Protein AF-0000000076529548 (afdb_homodimer)

Radius of gyration: 22.95 Å; Cα contacts (8 Å, |Δi|>4): 1322; chains: 2; bounding box: 45×69×55 Å

Nearest PDB structures (foldseek):
  2i5b-assembly2_D  TM=9.564E-01  e=2.139E-30  Bacillus subtilis
  4c5n-assembly2_B  TM=9.537E-01  e=3.936E-29  Staphylococcus aureus
  4c5k-assembly2_A  TM=9.449E-01  e=2.470E-29  Staphylococcus aureus subsp. aureus Mu50
  4c5m-assembly2_A  TM=9.457E-01  e=1.503E-28  Staphylococcus aureus subsp. aureus Mu50
  4c5m-assembly1_B  TM=9.409E-01  e=3.397E-28  Staphylococcus aureus subsp. aureus Mu50

pLDDT: mean 94.64, std 8.33, range [45.97, 98.94]

Sequence (536 aa):
MTRIALAIAGSEASGGAGAQTDLKTFHQLGVFGCTALTCIVSMDPKDAWNHRFVPVDPDVIADQIETCATVHSRIDAVKIGMLGTAATIEVVEAALKEHDFPIVVLDPVLICKGQEFAGALEVDNALRSRILPRATMTTPNLFEAATLAGMEEITTVDQLKDAARRIHDQGVPNVLAKAGPSLGTGTALDVFYDGATLEVLEVPAVGDERVHGAGCTLAAAVTAELAKGATPLEAAVRAKEVVASSIEHGLRGNIPFPYVYQGGYQQSMTRIALAIAGSEASGGAGAQTDLKTFHQLGVFGCTALTCIVSMDPKDAWNHRFVPVDPDVIADQIETCATVHSRIDAVKIGMLGTAATIEVVEAALKEHDFPIVVLDPVLICKGQEFAGALEVDNALRSRILPRATMTTPNLFEAATLAGMEEITTVDQLKDAARRIHDQGVPNVLAKAGPSLGTGTALDVFYDGATLEVLEVPAVGDERVHGAGCTLAAAVTAELAKGATPLEAAVRAKEVVASSIEHGLRGNIPFPYVYQGGYQQS

InterPro domains:
  IPR004399 Hydroxymethylpyrimidine kinase/phosphomethylpyrimidine kinase domain [cd01169] (4-250)
  IPR013749 Pyridoxamine kinase/Phosphomethylpyrimidine kinase [PF08543] (13-252)
  IPR029056 Ribokinase-like [G3DSA:3.40.1190.20] (3-260)
  IPR029056 Ribokinase-like [SSF53613] (4-261)

Secondary structure (DSSP, 8-state):
---EEEEEEEEETTSSSHHHHHHHHHHHTT-EEEEEEEEEEEEETTTTTEEEEEEPPHHHHHHHHHHHHHHSS---EEEE----SHHHHHHHHHHHHHS--S-EEE------SSS--HHHHHHHHHIIIIIGGG-SEE--BHHHHHHHHT-S---SHHHHHHHHHHHHTTT-SEEEEEEETTTSSSEEEEEEE-SS-EEEEEEE---SS--BTHHHHHHHHHHHHHHTT--HHHHHHHHHHHHHHHHHT-B--SSSS-B--GGG----/---EEEEEEEEETTSSSHHHHHHHHHHHTT-EEEEEEEEEEEEETTTTTEEEEEEPPHHHHHHHHHHHHHHSS---EEEE----SHHHHHHHHHHHHHS--S-EEE------SSS--HHHHHHHHHIIIIIGGG-SEE--BHHHHHHHHT-S---SHHHHHHHHHHHHTTT-SEEEEEEETTTSSSEEEEEEESSS-EEEEEEE---SS--BTHHHHHHHHHHHHHHTT--HHHHHHHHHHHHHHHHHT-B--SSSS-B--GGG----

Solvent-accessible surface area (backbone atoms only — not comparable to full-atom values): 26491 Å² total; per-residue (Å²): 131,80,39,28,35,37,37,38,13,21,36,29,14,60,21,34,22,40,40,46,28,28,37,43,30,17,41,68,71,61,22,47,43,22,40,23,52,30,24,45,33,25,40,32,83,90,54,88,52,40,74,45,81,42,79,46,55,44,68,58,30,45,42,14,45,49,18,36,59,55,37,33,83,57,50,43,15,30,30,36,42,44,45,95,38,56,64,38,47,51,40,51,42,52,45,62,71,72,41,87,60,81,32,31,30,33,32,63,62,67,73,57,85,73,77,79,55,72,65,34,53,51,30,46,50,45,43,54,71,61,46,44,52,67,22,50,28,36,46,24,40,52,69,43,31,18,58,69,39,71,41,92,72,63,75,47,71,67,49,46,51,50,27,31,51,48,39,32,73,65,52,22,55,25,25,40,33,36,46,40,52,74,63,71,74,78,29,23,33,32,36,37,32,52,92,80,53,77,44,80,47,71,45,81,45,80,69,88,67,71,50,42,28,44,67,41,32,28,44,25,31,27,28,41,33,42,39,72,65,44,51,73,66,58,11,50,56,51,13,53,53,45,33,52,35,9,54,71,51,32,48,75,46,66,49,100,45,37,24,42,29,52,79,68,53,71,89,128,131,82,40,29,34,35,36,39,14,22,36,28,15,60,20,34,22,40,39,49,27,28,40,44,32,17,43,68,70,61,22,47,44,22,39,22,54,30,26,45,32,26,40,33,84,89,54,88,52,41,75,46,80,42,78,48,57,45,68,57,32,47,41,14,46,49,18,36,60,53,36,34,83,59,49,42,15,29,30,37,42,43,43,94,38,55,64,37,48,51,41,50,42,51,45,60,71,72,42,86,60,85,32,30,30,33,32,64,62,69,73,58,86,73,77,80,55,69,65,34,54,51,29,44,50,46,43,54,72,60,46,44,51,66,20,51,26,37,46,25,40,52,70,43,31,18,58,69,40,72,42,92,72,62,75,46,71,66,49,45,50,50,28,31,52,48,39,31,73,64,52,21,54,27,25,38,33,35,46,40,51,75,63,72,75,75,28,24,33,30,35,38,33,50,93,79,55,78,45,80,48,73,43,80,45,82,68,89,67,69,52,43,29,45,68,40,32,28,42,25,30,28,28,41,33,42,38,73,64,44,51,72,67,58,12,51,57,51,14,52,52,45,32,52,35,8,54,70,52,31,47,74,44,65,50,98,46,36,25,42,28,51,80,68,53,71,88,127

Foldseek 3Di:
DAAEEEEEWAAEPVLQAIPSLLCLLLVLLRHHYFYQHQWYWFFDPVPLRDIDIGGDDLVSSLVRLVCSQPVDPDHLEYEYEDNPFLSSLVSVLVSPVVGDHPAYEYALDQDCPDDDDPGRVSNSVSCLPRPLLSHLEYEYEQVRLCVLLVHPGDQDPVVLLSSQVSSVVSRHQKYWYWHQCPNVPQWGWIWIDRPPDIDIATDGHPDDDDARHLSVQLSSQLRSVVSVPDDSVRSNNVSVQQSRQQSNPWDDDDRPHTGGDSNRDDDD/DAAEEEEEWAAEPVLQAIPSLLCLLLVLLRHHYFYQHQWYWFFDPVPLRDIDIGGDDLVSSLVRLVCSQPVDPDHLEYEYEDNPFLSSLVSVLVSPVVGDHPAYEYALDQDCPDDDDPGRVSNSVSCLPRPLLSHLEYEYEQVRLCVLLVHPGDQAPVSLLSSQVSSVVSRHQKYWYWHQCPNVPQWGWIWIDRPPDIDIATDGHPDDDDARHLSVQLSSQLRSVVSVPDDSVRSNNVSVQQSRQQSNPWDDDDRPHTGGDSNRDDDD

Organism: NCBI:txid131109

Structure (mmCIF, N/CA/C/O backbone):
data_AF-0000000076529548-model_v1
#
loop_
_entity.id
_entity.type
_entity.pdbx_description
1 polymer 'pyridoxal kinase'
#
loop_
_atom_site.group_PDB
_atom_site.id
_atom_site.type_symbol
_atom_site.label_atom_id
_atom_site.label_alt_id
_atom_site.label_comp_id
_atom_site.label_asym_id
_atom_site.label_entity_id
_atom_site.label_seq_id
_atom_site.pdbx_PDB_ins_code
_atom_site.Cartn_x
_atom_site.Cartn_y
_atom_site.Cartn_z
_atom_site.occupancy
_atom_site.B_iso_or_equiv
_atom_site.auth_seq_id
_atom_site.auth_comp_id
_atom_site.auth_asym_id
_atom_site.auth_atom_id
_atom_site.pdbx_PDB_model_num
ATOM 1 N N . MET A 1 1 ? 17.172 -9.688 11.117 1 83.75 1 MET A N 1
ATOM 2 C CA . MET A 1 1 ? 17.031 -8.594 10.156 1 83.75 1 MET A CA 1
ATOM 3 C C . MET A 1 1 ? 15.688 -8.672 9.43 1 83.75 1 MET A C 1
ATOM 5 O O . MET A 1 1 ? 15.219 -9.766 9.109 1 83.75 1 MET A O 1
ATOM 9 N N . THR A 1 2 ? 14.969 -7.551 9.242 1 94.56 2 THR A N 1
ATOM 10 C CA . THR A 1 2 ? 13.672 -7.516 8.586 1 94.56 2 THR A CA 1
ATOM 11 C C . THR A 1 2 ? 13.805 -7.836 7.102 1 94.56 2 THR A C 1
ATOM 13 O O . THR A 1 2 ? 14.625 -7.234 6.406 1 94.56 2 THR A O 1
ATOM 16 N N . ARG A 1 3 ? 13.141 -8.93 6.648 1 98.25 3 ARG A N 1
ATOM 17 C CA . ARG A 1 3 ? 13.156 -9.305 5.238 1 98.25 3 ARG A CA 1
ATOM 18 C C . ARG A 1 3 ? 12.344 -8.312 4.41 1 98.25 3 ARG A C 1
ATOM 20 O O . ARG A 1 3 ? 11.461 -7.629 4.934 1 98.25 3 ARG A O 1
ATOM 27 N N . ILE A 1 4 ? 12.703 -8.211 3.127 1 98.62 4 ILE A N 1
ATOM 28 C CA . ILE A 1 4 ? 12.055 -7.246 2.242 1 98.62 4 ILE A CA 1
ATOM 29 C C . ILE A 1 4 ? 11.445 -7.977 1.046 1 98.62 4 ILE A C 1
ATOM 31 O O . ILE A 1 4 ? 12.117 -8.797 0.406 1 98.62 4 ILE A O 1
ATOM 35 N N . ALA A 1 5 ? 10.203 -7.711 0.755 1 98.88 5 ALA A N 1
ATOM 36 C CA . ALA A 1 5 ? 9.516 -8.281 -0.402 1 98.88 5 ALA A CA 1
ATOM 37 C C . ALA A 1 5 ? 9 -7.184 -1.329 1 98.88 5 ALA A C 1
ATOM 39 O O . ALA A 1 5 ? 8.531 -6.141 -0.866 1 98.88 5 ALA A O 1
ATOM 40 N N . LEU A 1 6 ? 9.055 -7.41 -2.635 1 98.94 6 LEU A N 1
ATOM 41 C CA . LEU A 1 6 ? 8.555 -6.52 -3.676 1 98.94 6 LEU A CA 1
ATOM 42 C C . LEU A 1 6 ? 7.281 -7.082 -4.305 1 98.94 6 LEU A C 1
ATOM 44 O O . LEU A 1 6 ? 7.254 -8.234 -4.746 1 98.94 6 LEU A O 1
ATOM 48 N N . ALA A 1 7 ? 6.262 -6.305 -4.285 1 98.94 7 ALA A N 1
ATOM 49 C CA . ALA A 1 7 ? 5.043 -6.641 -5.02 1 98.94 7 ALA A CA 1
ATOM 50 C C . ALA A 1 7 ? 4.988 -5.902 -6.355 1 98.94 7 ALA A C 1
ATOM 52 O O . ALA A 1 7 ? 4.91 -4.672 -6.391 1 98.94 7 ALA A O 1
ATOM 53 N N . ILE A 1 8 ? 5.07 -6.609 -7.414 1 98.88 8 ILE A N 1
ATOM 54 C CA . ILE A 1 8 ? 4.789 -6.094 -8.75 1 98.88 8 ILE A CA 1
ATOM 55 C C . ILE A 1 8 ? 3.348 -6.426 -9.141 1 98.88 8 ILE A C 1
ATOM 57 O O . ILE A 1 8 ? 3.049 -7.551 -9.539 1 98.88 8 ILE A O 1
ATOM 61 N N . ALA A 1 9 ? 2.443 -5.453 -8.984 1 98.5 9 ALA A N 1
ATOM 62 C CA . ALA A 1 9 ? 1.017 -5.742 -9.102 1 98.5 9 ALA A CA 1
ATOM 63 C C . ALA A 1 9 ? 0.215 -4.461 -9.312 1 98.5 9 ALA A C 1
ATOM 65 O O . ALA A 1 9 ? 0.765 -3.357 -9.242 1 98.5 9 ALA A O 1
ATOM 66 N N . GLY A 1 10 ? -1.035 -4.621 -9.648 1 98.12 10 GLY A N 1
ATOM 67 C CA . GLY A 1 10 ? -1.925 -3.477 -9.766 1 98.12 10 GLY A CA 1
ATOM 68 C C . GLY A 1 10 ? -2.355 -2.908 -8.43 1 98.12 10 GLY A C 1
ATOM 69 O O . GLY A 1 10 ? -2.439 -3.637 -7.438 1 98.12 10 GLY A O 1
ATOM 70 N N . SER A 1 11 ? -2.611 -1.607 -8.461 1 98.75 11 SER A N 1
ATOM 71 C CA . SER A 1 11 ? -3.262 -0.954 -7.328 1 98.75 11 SER A CA 1
ATOM 72 C C . SER A 1 11 ? -4.777 -1.092 -7.41 1 98.75 11 SER A C 1
ATOM 74 O O . SER A 1 11 ? -5.391 -0.708 -8.414 1 98.75 11 SER A O 1
ATOM 76 N N . GLU A 1 12 ? -5.348 -1.656 -6.461 1 98.19 12 GLU A N 1
ATOM 77 C CA . GLU A 1 12 ? -6.801 -1.751 -6.352 1 98.19 12 GLU A CA 1
ATOM 78 C C . GLU A 1 12 ? -7.336 -0.819 -5.266 1 98.19 12 GLU A C 1
ATOM 80 O O . GLU A 1 12 ? -7.086 -1.033 -4.078 1 98.19 12 GLU A O 1
ATOM 85 N N . ALA A 1 13 ? -8.102 0.152 -5.625 1 98.69 13 ALA A N 1
ATOM 86 C CA . ALA A 1 13 ? -8.383 1.359 -4.852 1 98.69 13 ALA A CA 1
ATOM 87 C C . ALA A 1 13 ? -9.078 1.019 -3.539 1 98.69 13 ALA A C 1
ATOM 89 O O . ALA A 1 13 ? -8.789 1.616 -2.5 1 98.69 13 ALA A O 1
ATOM 90 N N . SER A 1 14 ? -9.961 0.033 -3.477 1 98.31 14 SER A N 1
ATOM 91 C CA . SER A 1 14 ? -10.75 -0.255 -2.281 1 98.31 14 SER A CA 1
ATOM 92 C C . SER A 1 14 ? -9.875 -0.828 -1.169 1 98.31 14 SER A C 1
ATOM 94 O O . SER A 1 14 ? -10.289 -0.876 -0.01 1 98.31 14 SER A O 1
ATOM 96 N N . GLY A 1 15 ? -8.688 -1.292 -1.562 1 98.38 15 GLY A N 1
ATOM 97 C CA . GLY A 1 15 ? -7.801 -1.916 -0.591 1 98.38 15 GLY A CA 1
ATOM 98 C C . GLY A 1 15 ? -8.102 -3.385 -0.364 1 98.38 15 GLY A C 1
ATOM 99 O O . GLY A 1 15 ? -7.461 -4.039 0.459 1 98.38 15 GLY A O 1
ATOM 100 N N . GLY A 1 16 ? -9.008 -3.934 -1.114 1 97.81 16 GLY A N 1
ATOM 101 C CA . GLY A 1 16 ? -9.453 -5.301 -0.879 1 97.81 16 GLY A CA 1
ATOM 102 C C . GLY A 1 16 ? -8.688 -6.324 -1.693 1 97.81 16 GLY A C 1
ATOM 103 O O . GLY A 1 16 ? -8.867 -7.527 -1.514 1 97.81 16 GLY A O 1
ATOM 104 N N . ALA A 1 17 ? -7.879 -5.863 -2.625 1 97.69 17 ALA A N 1
ATOM 105 C CA . ALA A 1 17 ? -7.031 -6.715 -3.455 1 97.69 17 ALA A CA 1
ATOM 106 C C . ALA A 1 17 ? -5.801 -5.957 -3.939 1 97.69 17 ALA A C 1
ATOM 108 O O . ALA A 1 17 ? -5.461 -4.898 -3.4 1 97.69 17 ALA A O 1
ATOM 109 N N . GLY A 1 18 ? -5.047 -6.555 -4.762 1 98 18 GLY A N 1
ATOM 110 C CA . GLY A 1 18 ? -3.938 -5.883 -5.414 1 98 18 GLY A CA 1
ATOM 111 C C . GLY A 1 18 ? -2.766 -5.625 -4.484 1 98 18 GLY A C 1
ATOM 112 O O . GLY A 1 18 ? -2.574 -6.348 -3.502 1 98 18 GLY A O 1
ATOM 113 N N . ALA A 1 19 ? -2.01 -4.586 -4.855 1 98.81 19 ALA A N 1
ATOM 114 C CA . ALA A 1 19 ? -0.789 -4.238 -4.129 1 98.81 19 ALA A CA 1
ATOM 115 C C . ALA A 1 19 ? -1.1 -3.854 -2.686 1 98.81 19 ALA A C 1
ATOM 117 O O . ALA A 1 19 ? -0.296 -4.102 -1.784 1 98.81 19 ALA A O 1
ATOM 118 N N . GLN A 1 20 ? -2.307 -3.246 -2.469 1 98.81 20 GLN A N 1
ATOM 119 C CA . GLN A 1 20 ? -2.705 -2.871 -1.115 1 98.81 20 GLN A CA 1
ATOM 120 C C . GLN A 1 20 ? -2.801 -4.098 -0.212 1 98.81 20 GLN A C 1
ATOM 122 O O . GLN A 1 20 ? -2.301 -4.086 0.915 1 98.81 20 GLN A O 1
ATOM 127 N N . THR A 1 21 ? -3.385 -5.152 -0.744 1 98.75 21 THR A N 1
ATOM 128 C CA . THR A 1 21 ? -3.514 -6.398 0.002 1 98.75 21 THR A CA 1
ATOM 129 C C . THR A 1 21 ? -2.152 -7.066 0.182 1 98.75 21 THR A C 1
ATOM 131 O O . THR A 1 21 ? -1.87 -7.637 1.238 1 98.75 21 THR A O 1
ATOM 134 N N . ASP A 1 22 ? -1.323 -6.984 -0.854 1 98.88 22 ASP A N 1
ATOM 135 C CA . ASP A 1 22 ? 0.032 -7.516 -0.738 1 98.88 22 ASP A CA 1
ATOM 136 C C . ASP A 1 22 ? 0.777 -6.863 0.426 1 98.88 22 ASP A C 1
ATOM 138 O O . ASP A 1 22 ? 1.358 -7.559 1.263 1 98.88 22 ASP A O 1
ATOM 142 N N . LEU A 1 23 ? 0.694 -5.551 0.514 1 98.88 23 LEU A N 1
ATOM 143 C CA . LEU A 1 23 ? 1.402 -4.797 1.544 1 98.88 23 LEU A CA 1
ATOM 144 C C . LEU A 1 23 ? 0.884 -5.156 2.932 1 98.88 23 LEU A C 1
ATOM 146 O O . LEU A 1 23 ? 1.669 -5.336 3.865 1 98.88 23 LEU A O 1
ATOM 150 N N . LYS A 1 24 ? -0.418 -5.23 3.094 1 98.81 24 LYS A N 1
ATOM 151 C CA . LYS A 1 24 ? -0.997 -5.602 4.379 1 98.81 24 LYS A CA 1
ATOM 152 C C . LYS A 1 24 ? -0.553 -7 4.801 1 98.81 24 LYS A C 1
ATOM 154 O O . LYS A 1 24 ? -0.261 -7.238 5.973 1 98.81 24 LYS A O 1
ATOM 159 N N . THR A 1 25 ? -0.472 -7.914 3.818 1 98.88 25 THR A N 1
ATOM 160 C CA . THR A 1 25 ? -0.076 -9.289 4.105 1 98.88 25 THR A CA 1
ATOM 161 C C . THR A 1 25 ? 1.392 -9.352 4.523 1 98.88 25 THR A C 1
ATOM 163 O O . THR A 1 25 ? 1.729 -9.961 5.535 1 98.88 25 THR A O 1
ATOM 166 N N . PHE A 1 26 ? 2.268 -8.672 3.719 1 98.88 26 PHE A N 1
ATOM 167 C CA . PHE A 1 26 ? 3.68 -8.609 4.082 1 98.88 26 PHE A CA 1
ATOM 168 C C . PHE A 1 26 ? 3.85 -8.07 5.496 1 98.88 26 PHE A C 1
ATOM 170 O O . PHE A 1 26 ? 4.559 -8.664 6.312 1 98.88 26 PHE A O 1
ATOM 177 N N . HIS A 1 27 ? 3.123 -6.992 5.75 1 98.56 27 HIS A N 1
ATOM 178 C CA . HIS A 1 27 ? 3.246 -6.32 7.039 1 98.56 27 HIS A CA 1
ATOM 179 C C . HIS A 1 27 ? 2.783 -7.223 8.18 1 98.56 27 HIS A C 1
ATOM 181 O O . HIS A 1 27 ? 3.451 -7.316 9.211 1 98.56 27 HIS A O 1
ATOM 187 N N . GLN A 1 28 ? 1.689 -7.859 7.969 1 98.38 28 GLN A N 1
ATOM 188 C CA . GLN A 1 28 ? 1.138 -8.75 8.984 1 98.38 28 GLN A CA 1
ATOM 189 C C . GLN A 1 28 ? 2.111 -9.875 9.312 1 98.38 28 GLN A C 1
ATOM 191 O O . GLN A 1 28 ? 2.148 -10.359 10.453 1 98.38 28 GLN A O 1
ATOM 196 N N . LEU A 1 29 ? 2.895 -10.266 8.344 1 98.44 29 LEU A N 1
ATOM 197 C CA . LEU A 1 29 ? 3.791 -11.406 8.516 1 98.44 29 LEU A CA 1
ATOM 198 C C . LEU A 1 29 ? 5.207 -10.938 8.844 1 98.44 29 LEU A C 1
ATOM 200 O O . LEU A 1 29 ? 6.152 -11.727 8.781 1 98.44 29 LEU A O 1
ATOM 204 N N . GLY A 1 30 ? 5.379 -9.672 9.109 1 97.69 30 GLY A N 1
ATOM 205 C CA . GLY A 1 30 ? 6.648 -9.148 9.594 1 97.69 30 GLY A CA 1
ATOM 206 C C . GLY A 1 30 ? 7.66 -8.922 8.492 1 97.69 30 GLY A C 1
ATOM 207 O O . GLY A 1 30 ? 8.867 -8.953 8.734 1 97.69 30 GLY A O 1
ATOM 208 N N . VAL A 1 31 ? 7.27 -8.766 7.301 1 98.62 31 VAL A N 1
ATOM 209 C CA . VAL A 1 31 ? 8.117 -8.516 6.141 1 98.62 31 VAL A CA 1
ATOM 210 C C . VAL A 1 31 ? 7.898 -7.09 5.641 1 98.62 31 VAL A C 1
ATOM 212 O O . VAL A 1 31 ? 6.758 -6.621 5.566 1 98.62 31 VAL A O 1
ATOM 215 N N . PHE A 1 32 ? 8.938 -6.324 5.367 1 98.75 32 PHE A N 1
ATOM 216 C CA . PHE A 1 32 ? 8.828 -4.988 4.789 1 98.75 32 PHE A CA 1
ATOM 217 C C . PHE A 1 32 ? 8.453 -5.066 3.314 1 98.75 32 PHE A C 1
ATOM 219 O O . PHE A 1 32 ? 9.125 -5.734 2.527 1 98.75 32 PHE A O 1
ATOM 226 N N . GLY A 1 33 ? 7.406 -4.328 2.953 1 98.81 33 GLY A N 1
ATOM 227 C CA . GLY A 1 33 ? 6.93 -4.395 1.58 1 98.81 33 GLY A CA 1
ATOM 228 C C . GLY A 1 33 ? 7.238 -3.141 0.783 1 98.81 33 GLY A C 1
ATOM 229 O O . GLY A 1 33 ? 7.074 -2.025 1.281 1 98.81 33 GLY A O 1
ATOM 230 N N . CYS A 1 34 ? 7.688 -3.287 -0.447 1 98.81 34 CYS A N 1
ATOM 231 C CA . CYS A 1 34 ? 7.754 -2.242 -1.461 1 98.81 34 CYS A CA 1
ATOM 232 C C . CYS A 1 34 ? 6.969 -2.641 -2.707 1 98.81 34 CYS A C 1
ATOM 234 O O . CYS A 1 34 ? 6.504 -3.775 -2.814 1 98.81 34 CYS A O 1
ATOM 236 N N . THR A 1 35 ? 6.672 -1.637 -3.58 1 98.81 35 THR A N 1
ATOM 237 C CA . THR A 1 35 ? 5.746 -1.961 -4.66 1 98.81 35 THR A CA 1
ATOM 238 C C . THR A 1 35 ? 6.215 -1.347 -5.977 1 98.81 35 THR A C 1
ATOM 240 O O . THR A 1 35 ? 6.816 -0.27 -5.988 1 98.81 35 THR A O 1
ATOM 243 N N . ALA A 1 36 ? 6.012 -2.027 -7.031 1 98.88 36 ALA A N 1
ATOM 244 C CA . ALA A 1 36 ? 5.988 -1.521 -8.398 1 98.88 36 ALA A CA 1
ATOM 245 C C . ALA A 1 36 ? 4.621 -1.729 -9.039 1 98.88 36 ALA A C 1
ATOM 247 O O . ALA A 1 36 ? 4.258 -2.852 -9.398 1 98.88 36 ALA A O 1
ATOM 248 N N . LEU A 1 37 ? 3.908 -0.628 -9.195 1 98.94 37 LEU A N 1
ATOM 249 C CA . LEU A 1 37 ? 2.525 -0.699 -9.648 1 98.94 37 LEU A CA 1
ATOM 250 C C . LEU A 1 37 ? 2.459 -0.861 -11.164 1 98.94 37 LEU A C 1
ATOM 252 O O . LEU A 1 37 ? 3.119 -0.126 -11.898 1 98.94 37 LEU A O 1
ATOM 256 N N . THR A 1 38 ? 1.613 -1.764 -11.57 1 98.62 38 THR A N 1
ATOM 257 C CA . THR A 1 38 ? 1.508 -2.059 -13 1 98.62 38 THR A CA 1
ATOM 258 C C . THR A 1 38 ? 0.28 -1.382 -13.602 1 98.62 38 THR A C 1
ATOM 260 O O . THR A 1 38 ? 0.218 -1.16 -14.812 1 98.62 38 THR A O 1
ATOM 263 N N . CYS A 1 39 ? -0.686 -1.121 -12.797 1 98.06 39 CYS A N 1
ATOM 264 C CA . CYS A 1 39 ? -1.927 -0.465 -13.195 1 98.06 39 CYS A CA 1
ATOM 265 C C . CYS A 1 39 ? -2.67 0.075 -11.977 1 98.06 39 CYS A C 1
ATOM 267 O O . CYS A 1 39 ? -2.285 -0.199 -10.836 1 98.06 39 CYS A O 1
ATOM 269 N N . ILE A 1 40 ? -3.615 0.913 -12.234 1 98.62 40 ILE A N 1
ATOM 270 C CA . ILE A 1 40 ? -4.551 1.407 -11.227 1 98.62 40 ILE A CA 1
ATOM 271 C C . ILE A 1 40 ? -5.965 0.928 -11.555 1 98.62 40 ILE A C 1
ATOM 273 O O . ILE A 1 40 ? -6.469 1.175 -12.656 1 98.62 40 ILE A O 1
ATOM 277 N N . VAL A 1 41 ? -6.535 0.214 -10.602 1 97.81 41 VAL A N 1
ATOM 278 C CA . VAL A 1 41 ? -7.863 -0.352 -10.797 1 97.81 41 VAL A CA 1
ATOM 279 C C . VAL A 1 41 ? -8.836 0.246 -9.781 1 97.81 41 VAL A C 1
ATOM 281 O O . VAL A 1 41 ? -8.531 0.332 -8.594 1 97.81 41 VAL A O 1
ATOM 284 N N . SER A 1 42 ? -9.953 0.729 -10.234 1 98.06 42 SER A N 1
ATOM 285 C CA . SER A 1 42 ? -11.109 1.131 -9.445 1 98.06 42 SER A CA 1
ATOM 286 C C . SER A 1 42 ? -12.367 0.397 -9.898 1 98.06 42 SER A C 1
ATOM 288 O O . SER A 1 42 ? -12.328 -0.405 -10.828 1 98.06 42 SER A O 1
ATOM 290 N N . MET A 1 43 ? -13.414 0.556 -9.086 1 97.31 43 MET A N 1
ATOM 291 C CA . MET A 1 43 ? -14.688 -0.071 -9.422 1 97.31 43 MET A CA 1
ATOM 292 C C . MET A 1 43 ? -15.766 0.981 -9.672 1 97.31 43 MET A C 1
ATOM 294 O O . MET A 1 43 ? -15.75 2.051 -9.062 1 97.31 43 MET A O 1
ATOM 298 N N . ASP A 1 44 ? -16.688 0.665 -10.57 1 96.94 44 ASP A N 1
ATOM 299 C CA . ASP A 1 44 ? -17.75 1.599 -10.938 1 96.94 44 ASP A CA 1
ATOM 300 C C . ASP A 1 44 ? -19.078 1.204 -10.297 1 96.94 44 ASP A C 1
ATOM 302 O O . ASP A 1 44 ? -19.734 0.26 -10.742 1 96.94 44 ASP A O 1
ATOM 306 N N . PRO A 1 45 ? -19.484 1.94 -9.266 1 95.94 45 PRO A N 1
ATOM 307 C CA . PRO A 1 45 ? -20.766 1.601 -8.625 1 95.94 45 PRO A CA 1
ATOM 308 C C . PRO A 1 45 ? -21.953 1.748 -9.562 1 95.94 45 PRO A C 1
ATOM 310 O O . PRO A 1 45 ? -23.031 1.196 -9.297 1 95.94 45 PRO A O 1
ATOM 313 N N . LYS A 1 46 ? -21.844 2.469 -10.656 1 96.44 46 LYS A N 1
ATOM 314 C CA . LYS A 1 46 ? -22.922 2.703 -11.609 1 96.44 46 LYS A CA 1
ATOM 315 C C . LYS A 1 46 ? -22.922 1.65 -12.711 1 96.44 46 LYS A C 1
ATOM 317 O O . LYS A 1 46 ? -23.812 1.63 -13.562 1 96.44 46 LYS A O 1
ATOM 322 N N . ASP A 1 47 ? -21.953 0.735 -12.773 1 96.69 47 ASP A N 1
ATOM 323 C CA . ASP A 1 47 ? -21.797 -0.316 -13.773 1 96.69 47 ASP A CA 1
ATOM 324 C C . ASP A 1 47 ? -21.531 -1.668 -13.117 1 96.69 47 ASP A C 1
ATOM 326 O O . ASP A 1 47 ? -20.531 -2.32 -13.414 1 96.69 47 ASP A O 1
ATOM 330 N N . ALA A 1 48 ? -22.422 -2.072 -12.188 1 95.62 48 ALA A N 1
ATOM 331 C CA . ALA A 1 48 ? -22.422 -3.365 -11.508 1 95.62 48 ALA A CA 1
ATOM 332 C C . ALA A 1 48 ? -21.047 -3.65 -10.898 1 95.62 48 ALA A C 1
ATOM 334 O O . ALA A 1 48 ? -20.578 -4.789 -10.906 1 95.62 48 ALA A O 1
ATOM 335 N N . TRP A 1 49 ? -20.25 -2.582 -10.484 1 94.75 49 TRP A N 1
ATOM 336 C CA . TRP A 1 49 ? -18.953 -2.666 -9.82 1 94.75 49 TRP A CA 1
ATOM 337 C C . TRP A 1 49 ? -17.891 -3.221 -10.758 1 94.75 49 TRP A C 1
ATOM 339 O O . TRP A 1 49 ? -16.891 -3.771 -10.312 1 94.75 49 TRP A O 1
ATOM 349 N N . ASN A 1 50 ? -18.125 -3.08 -12.07 1 94.81 50 ASN A N 1
ATOM 350 C CA . ASN A 1 50 ? -17.094 -3.455 -13.023 1 94.81 50 ASN A CA 1
ATOM 351 C C . ASN A 1 50 ? -15.812 -2.639 -12.812 1 94.81 50 ASN A C 1
ATOM 353 O O . ASN A 1 50 ? -15.875 -1.49 -12.375 1 94.81 50 ASN A O 1
ATOM 357 N N . HIS A 1 51 ? -14.727 -3.209 -13.242 1 93.81 51 HIS A N 1
ATOM 358 C CA . HIS A 1 51 ? -13.43 -2.602 -12.984 1 93.81 51 HIS A CA 1
ATOM 359 C C . HIS A 1 51 ? -13.109 -1.524 -14.016 1 93.81 51 HIS A C 1
ATOM 361 O O . HIS A 1 51 ? -13.398 -1.691 -15.203 1 93.81 51 HIS A O 1
ATOM 367 N N . ARG A 1 52 ? -12.656 -0.38 -13.57 1 96.5 52 ARG A N 1
ATOM 368 C CA . ARG A 1 52 ? -11.961 0.601 -14.391 1 96.5 52 ARG A CA 1
ATOM 369 C C . ARG A 1 52 ? -10.453 0.368 -14.367 1 96.5 52 ARG A C 1
ATOM 371 O O . ARG A 1 52 ? -9.812 0.533 -13.328 1 96.5 52 ARG A O 1
ATOM 378 N N . PHE A 1 53 ? -9.914 0.011 -15.5 1 96.19 53 PHE A N 1
ATOM 379 C CA . PHE A 1 53 ? -8.516 -0.38 -15.617 1 96.19 53 PHE A CA 1
ATOM 380 C C . PHE A 1 53 ? -7.699 0.723 -16.281 1 96.19 53 PHE A C 1
ATOM 382 O O . PHE A 1 53 ? -8.047 1.186 -17.375 1 96.19 53 PHE A O 1
ATOM 389 N N . VAL A 1 54 ? -6.641 1.149 -15.625 1 98 54 VAL A N 1
ATOM 390 C CA . VAL A 1 54 ? -5.727 2.148 -16.172 1 98 54 VAL A CA 1
ATOM 391 C C . VAL A 1 54 ? -4.293 1.629 -16.094 1 98 54 VAL A C 1
ATOM 393 O O . VAL A 1 54 ? -3.709 1.552 -15.008 1 98 54 VAL A O 1
ATOM 396 N N . PRO A 1 55 ? -3.65 1.298 -17.234 1 97.44 55 PRO A N 1
ATOM 397 C CA . PRO A 1 55 ? -2.277 0.789 -17.219 1 97.44 55 PRO A CA 1
ATOM 398 C C . PRO A 1 55 ? -1.259 1.855 -16.812 1 97.44 55 PRO A C 1
ATOM 400 O O . PRO A 1 55 ? -1.457 3.039 -17.109 1 97.44 55 PRO A O 1
ATOM 403 N N . VAL A 1 56 ? -0.237 1.484 -16.125 1 98.56 56 VAL A N 1
ATOM 404 C CA . VAL A 1 56 ? 0.919 2.334 -15.867 1 98.56 56 VAL A CA 1
ATOM 405 C C . VAL A 1 56 ? 1.918 2.217 -17.016 1 98.56 56 VAL A C 1
ATOM 407 O O . VAL A 1 56 ? 2.123 1.129 -17.562 1 98.56 56 VAL A O 1
ATOM 410 N N . ASP A 1 57 ? 2.535 3.289 -17.375 1 98.5 57 ASP A N 1
ATOM 411 C CA . ASP A 1 57 ? 3.533 3.289 -18.438 1 98.5 57 ASP A CA 1
ATOM 412 C C . ASP A 1 57 ? 4.676 2.326 -18.125 1 98.5 57 ASP A C 1
ATOM 414 O O . ASP A 1 57 ? 5.207 2.328 -17 1 98.5 57 ASP A O 1
ATOM 418 N N . PRO A 1 58 ? 5.051 1.475 -19.125 1 98 58 PRO A N 1
ATOM 419 C CA . PRO A 1 58 ? 6.094 0.476 -18.891 1 98 58 PRO A CA 1
ATOM 420 C C . PRO A 1 58 ? 7.387 1.091 -18.359 1 98 58 PRO A C 1
ATOM 422 O O . PRO A 1 58 ? 8.047 0.496 -17.5 1 98 58 PRO A O 1
ATOM 425 N N . ASP A 1 59 ? 7.738 2.314 -18.812 1 98.38 59 ASP A N 1
ATOM 426 C CA . ASP A 1 59 ? 8.953 2.963 -18.328 1 98.38 59 ASP A CA 1
ATOM 427 C C . ASP A 1 59 ? 8.82 3.322 -16.844 1 98.38 59 ASP A C 1
ATOM 429 O O . ASP A 1 59 ? 9.805 3.279 -16.094 1 98.38 59 ASP A O 1
ATOM 433 N N . VAL A 1 60 ? 7.621 3.715 -16.469 1 98.75 60 VAL A N 1
ATOM 434 C CA . VAL A 1 60 ? 7.352 4.051 -15.086 1 98.75 60 VAL A CA 1
ATOM 435 C C . VAL A 1 60 ? 7.445 2.793 -14.219 1 98.75 60 VAL A C 1
ATOM 437 O O . VAL A 1 60 ? 7.953 2.838 -13.102 1 98.75 60 VAL A O 1
ATOM 440 N N . ILE A 1 61 ? 7 1.659 -14.734 1 98.81 61 ILE A N 1
ATOM 441 C CA . ILE A 1 61 ? 7.094 0.383 -14.031 1 98.81 61 ILE A CA 1
ATOM 442 C C . ILE A 1 61 ? 8.562 0.013 -13.828 1 98.81 61 ILE A C 1
ATOM 444 O O . ILE A 1 61 ? 8.961 -0.36 -12.727 1 98.81 61 ILE A O 1
ATOM 448 N N . ALA A 1 62 ? 9.359 0.17 -14.867 1 98.69 62 ALA A N 1
ATOM 449 C CA . ALA A 1 62 ? 10.789 -0.125 -14.781 1 98.69 62 ALA A CA 1
ATOM 450 C C . ALA A 1 62 ? 11.469 0.742 -13.727 1 98.69 62 ALA A C 1
ATOM 452 O O . ALA A 1 62 ? 12.297 0.255 -12.953 1 98.69 62 ALA A O 1
ATOM 453 N N . ASP A 1 63 ? 11.125 2.051 -13.727 1 98.75 63 ASP A N 1
ATOM 454 C CA . ASP A 1 63 ? 11.68 2.984 -12.75 1 98.75 63 ASP A CA 1
ATOM 455 C C . ASP A 1 63 ? 11.352 2.553 -11.32 1 98.75 63 ASP A C 1
ATOM 457 O O . ASP A 1 63 ? 12.195 2.654 -10.43 1 98.75 63 ASP A O 1
ATOM 461 N N . GLN A 1 64 ? 10.141 2.123 -11.117 1 98.88 64 GLN A N 1
ATOM 462 C CA . GLN A 1 64 ? 9.727 1.666 -9.789 1 98.88 64 GLN A CA 1
ATOM 463 C C . GLN A 1 64 ? 10.539 0.446 -9.359 1 98.88 64 GLN A C 1
ATOM 465 O O . GLN A 1 64 ? 11.031 0.391 -8.227 1 98.88 64 GLN A O 1
ATOM 470 N N . ILE A 1 65 ? 10.648 -0.562 -10.258 1 98.81 65 ILE A N 1
ATOM 471 C CA . ILE A 1 65 ? 11.375 -1.787 -9.938 1 98.81 65 ILE A CA 1
ATOM 472 C C . ILE A 1 65 ? 12.836 -1.46 -9.641 1 98.81 65 ILE A C 1
ATOM 474 O O . ILE A 1 65 ? 13.406 -1.972 -8.672 1 98.81 65 ILE A O 1
ATOM 478 N N . GLU A 1 66 ? 13.414 -0.585 -10.43 1 98.44 66 GLU A N 1
ATOM 479 C CA . GLU A 1 66 ? 14.789 -0.15 -10.188 1 98.44 66 GLU A CA 1
ATOM 480 C C . GLU A 1 66 ? 14.938 0.475 -8.805 1 98.44 66 GLU A C 1
ATOM 482 O O . GLU A 1 66 ? 15.891 0.174 -8.078 1 98.44 66 GLU A O 1
ATOM 487 N N . THR A 1 67 ? 14.016 1.321 -8.477 1 98.56 67 THR A N 1
ATOM 488 C CA . THR A 1 67 ? 14.047 1.961 -7.164 1 98.56 67 THR A CA 1
ATOM 489 C C . THR A 1 67 ? 14.031 0.917 -6.051 1 98.56 67 THR A C 1
ATOM 491 O O . THR A 1 67 ? 14.859 0.965 -5.137 1 98.56 67 THR A O 1
ATOM 494 N N . CYS A 1 68 ? 13.133 -0.043 -6.113 1 98.56 68 CYS A N 1
ATOM 495 C CA . CYS A 1 68 ? 13.047 -1.081 -5.09 1 98.56 68 CYS A CA 1
ATOM 496 C C . CYS A 1 68 ? 14.344 -1.88 -5.02 1 98.56 68 CYS A C 1
ATOM 498 O O . CYS A 1 68 ? 14.867 -2.117 -3.93 1 98.56 68 CYS A O 1
ATOM 500 N N . ALA A 1 69 ? 14.883 -2.215 -6.164 1 98.06 69 ALA A N 1
ATOM 501 C CA . ALA A 1 69 ? 16.062 -3.074 -6.246 1 98.06 69 ALA A CA 1
ATOM 502 C C . ALA A 1 69 ? 17.312 -2.344 -5.762 1 98.06 69 ALA A C 1
ATOM 504 O O . ALA A 1 69 ? 18.281 -2.973 -5.332 1 98.06 69 ALA A O 1
ATOM 505 N N . THR A 1 70 ? 17.281 -1.021 -5.836 1 97.69 70 THR A N 1
ATOM 506 C CA . THR A 1 70 ? 18.531 -0.305 -5.586 1 97.69 70 THR A CA 1
ATOM 507 C C . THR A 1 70 ? 18.484 0.401 -4.234 1 97.69 70 THR A C 1
ATOM 509 O O . THR A 1 70 ? 19.531 0.609 -3.604 1 97.69 70 THR A O 1
ATOM 512 N N . VAL A 1 71 ? 17.328 0.808 -3.77 1 97.38 71 VAL A N 1
ATOM 513 C CA . VAL A 1 71 ? 17.219 1.428 -2.453 1 97.38 71 VAL A CA 1
ATOM 514 C C . VAL A 1 71 ? 17.531 0.403 -1.368 1 97.38 71 VAL A C 1
ATOM 516 O O . VAL A 1 71 ? 18.312 0.684 -0.448 1 97.38 71 VAL A O 1
ATOM 519 N N . HIS A 1 72 ? 16.906 -0.735 -1.49 1 96.62 72 HIS A N 1
ATOM 520 C CA . HIS A 1 72 ? 17.125 -1.803 -0.52 1 96.62 72 HIS A CA 1
ATOM 521 C C . HIS A 1 72 ? 18.391 -2.576 -0.823 1 96.62 72 HIS A C 1
ATOM 523 O O . HIS A 1 72 ? 18.734 -2.789 -1.989 1 96.62 72 HIS A O 1
ATOM 529 N N . SER A 1 73 ? 19.109 -2.973 0.218 1 92.12 73 SER A N 1
ATOM 530 C CA . SER A 1 73 ? 20.344 -3.738 0.017 1 92.12 73 SER A CA 1
ATOM 531 C C . SER A 1 73 ? 20.047 -5.078 -0.649 1 92.12 73 SER A C 1
ATOM 533 O O . SER A 1 73 ? 20.906 -5.633 -1.343 1 92.12 73 SER A O 1
ATOM 535 N N . ARG A 1 74 ? 18.828 -5.531 -0.387 1 93.94 74 ARG A N 1
ATOM 536 C CA . ARG A 1 74 ? 18.406 -6.793 -0.982 1 93.94 74 ARG A CA 1
ATOM 537 C C . ARG A 1 74 ? 16.891 -6.902 -1.014 1 93.94 74 ARG A C 1
ATOM 539 O O . ARG A 1 74 ? 16.219 -6.469 -0.08 1 93.94 74 ARG A O 1
ATOM 546 N N . ILE A 1 75 ? 16.406 -7.418 -2.105 1 98.19 75 ILE A N 1
ATOM 547 C CA . ILE A 1 75 ? 15.031 -7.906 -2.158 1 98.19 75 ILE A CA 1
ATOM 548 C C . ILE A 1 75 ? 15.016 -9.422 -1.947 1 98.19 75 ILE A C 1
ATOM 550 O O . ILE A 1 75 ? 15.57 -10.172 -2.75 1 98.19 75 ILE A O 1
ATOM 554 N N . ASP A 1 76 ? 14.359 -9.828 -0.875 1 98.69 76 ASP A N 1
ATOM 555 C CA . ASP A 1 76 ? 14.414 -11.242 -0.507 1 98.69 76 ASP A CA 1
ATOM 556 C C . ASP A 1 76 ? 13.461 -12.078 -1.359 1 98.69 76 ASP A C 1
ATOM 558 O O . ASP A 1 76 ? 13.703 -13.258 -1.599 1 98.69 76 ASP A O 1
ATOM 562 N N . ALA A 1 77 ? 12.375 -11.484 -1.788 1 98.88 77 ALA A N 1
ATOM 563 C CA . ALA A 1 77 ? 11.398 -12.18 -2.619 1 98.88 77 ALA A CA 1
ATOM 564 C C . ALA A 1 77 ? 10.531 -11.188 -3.389 1 98.88 77 ALA A C 1
ATOM 566 O O . ALA A 1 77 ? 10.336 -10.055 -2.949 1 98.88 77 ALA A O 1
ATOM 567 N N . VAL A 1 78 ? 9.992 -11.609 -4.535 1 98.94 78 VAL A N 1
ATOM 568 C CA . VAL A 1 78 ? 9.117 -10.82 -5.395 1 98.94 78 VAL A CA 1
ATOM 569 C C . VAL A 1 78 ? 7.793 -11.555 -5.598 1 98.94 78 VAL A C 1
ATOM 571 O O . VAL A 1 78 ? 7.777 -12.758 -5.859 1 98.94 78 VAL A O 1
ATOM 574 N N . LYS A 1 79 ? 6.738 -10.844 -5.406 1 98.88 79 LYS A N 1
ATOM 575 C CA . LYS A 1 79 ? 5.418 -11.32 -5.812 1 98.88 79 LYS A CA 1
ATOM 576 C C . LYS A 1 79 ? 4.945 -10.609 -7.078 1 98.88 79 LYS A C 1
ATOM 578 O O . LYS A 1 79 ? 4.93 -9.375 -7.141 1 98.88 79 LYS A O 1
ATOM 583 N N . ILE A 1 80 ? 4.594 -11.352 -8.055 1 98.81 80 ILE A N 1
ATOM 584 C CA . ILE A 1 80 ? 4.035 -10.805 -9.289 1 98.81 80 ILE A CA 1
ATOM 585 C C . ILE A 1 80 ? 2.541 -11.109 -9.352 1 98.81 80 ILE A C 1
ATOM 587 O O . ILE A 1 80 ? 2.131 -12.266 -9.258 1 98.81 80 ILE A O 1
ATOM 591 N N . GLY A 1 81 ? 1.759 -10.039 -9.438 1 97.88 81 GLY A N 1
ATOM 592 C CA . GLY A 1 81 ? 0.323 -10.148 -9.641 1 97.88 81 GLY A CA 1
ATOM 593 C C . GLY A 1 81 ? -0.116 -9.727 -11.031 1 97.88 81 GLY A C 1
ATOM 594 O O . GLY A 1 81 ? 0.504 -10.109 -12.031 1 97.88 81 GLY A O 1
ATOM 595 N N . MET A 1 82 ? -1.163 -8.945 -11.141 1 94.75 82 MET A N 1
ATOM 596 C CA . MET A 1 82 ? -1.735 -8.531 -12.422 1 94.75 82 MET A CA 1
ATOM 597 C C . MET A 1 82 ? -0.752 -7.664 -13.203 1 94.75 82 MET A C 1
ATOM 599 O O . MET A 1 82 ? -0.271 -6.648 -12.695 1 94.75 82 MET A O 1
ATOM 603 N N . LEU A 1 83 ? -0.487 -8.062 -14.359 1 95.31 83 LEU A N 1
ATOM 604 C CA . LEU A 1 83 ? 0.409 -7.297 -15.211 1 95.31 83 LEU A CA 1
ATOM 605 C C . LEU A 1 83 ? -0.376 -6.523 -16.266 1 95.31 83 LEU A C 1
ATOM 607 O O . LEU A 1 83 ? -0.015 -5.398 -16.609 1 95.31 83 LEU A O 1
ATOM 611 N N . GLY A 1 84 ? -1.432 -7.074 -16.828 1 89.31 84 GLY A N 1
ATOM 612 C CA . GLY A 1 84 ? -2.508 -6.379 -17.516 1 89.31 84 GLY A CA 1
ATOM 613 C C . GLY A 1 84 ? -2.227 -6.148 -18.984 1 89.31 84 GLY A C 1
ATOM 614 O O . GLY A 1 84 ? -3.154 -6.031 -19.781 1 89.31 84 GLY A O 1
ATOM 615 N N . THR A 1 85 ? -0.872 -5.996 -19.406 1 92.69 85 THR A N 1
ATOM 616 C CA . THR A 1 85 ? -0.566 -5.754 -20.812 1 92.69 85 THR A CA 1
ATOM 617 C C . THR A 1 85 ? 0.702 -6.496 -21.219 1 92.69 85 THR A C 1
ATOM 619 O O . THR A 1 85 ? 1.542 -6.816 -20.375 1 92.69 85 THR A O 1
ATOM 622 N N . ALA A 1 86 ? 0.802 -6.688 -22.516 1 93.44 86 ALA A N 1
ATOM 623 C CA . ALA A 1 86 ? 2.006 -7.32 -23.047 1 93.44 86 ALA A CA 1
ATOM 624 C C . ALA A 1 86 ? 3.238 -6.457 -22.797 1 93.44 86 ALA A C 1
ATOM 626 O O . ALA A 1 86 ? 4.316 -6.973 -22.5 1 93.44 86 ALA A O 1
ATOM 627 N N . ALA A 1 87 ? 3.07 -5.16 -22.953 1 95.81 87 ALA A N 1
ATOM 628 C CA . ALA A 1 87 ? 4.168 -4.227 -22.719 1 95.81 87 ALA A CA 1
ATOM 629 C C . ALA A 1 87 ? 4.648 -4.305 -21.266 1 95.81 87 ALA A C 1
ATOM 631 O O . ALA A 1 87 ? 5.852 -4.23 -21 1 95.81 87 ALA A O 1
ATOM 632 N N . THR A 1 88 ? 3.736 -4.441 -20.328 1 97.19 88 THR A N 1
ATOM 633 C CA . THR A 1 88 ? 4.082 -4.598 -18.922 1 97.19 88 THR A CA 1
ATOM 634 C C . THR A 1 88 ? 4.867 -5.887 -18.703 1 97.19 88 THR A C 1
ATOM 636 O O . THR A 1 88 ? 5.859 -5.895 -17.969 1 97.19 88 THR A O 1
ATOM 639 N N . ILE A 1 89 ? 4.418 -6.945 -19.312 1 97.19 89 ILE A N 1
ATOM 640 C CA . ILE A 1 89 ? 5.082 -8.234 -19.188 1 97.19 89 ILE A CA 1
ATOM 641 C C . ILE A 1 89 ? 6.523 -8.133 -19.672 1 97.19 89 ILE A C 1
ATOM 643 O O . ILE A 1 89 ? 7.445 -8.633 -19.031 1 97.19 89 ILE A O 1
ATOM 647 N N . GLU A 1 90 ? 6.707 -7.438 -20.734 1 97.31 90 GLU A N 1
ATOM 648 C CA . GLU A 1 90 ? 8.039 -7.266 -21.297 1 97.31 90 GLU A CA 1
ATOM 649 C C . GLU A 1 90 ? 8.961 -6.535 -20.328 1 97.31 90 GLU A C 1
ATOM 651 O O . GLU A 1 90 ? 10.109 -6.945 -20.125 1 97.31 90 GLU A O 1
ATOM 656 N N . VAL A 1 91 ? 8.5 -5.516 -19.75 1 97.94 91 VAL A N 1
ATOM 657 C CA . VAL A 1 91 ? 9.336 -4.711 -18.859 1 97.94 91 VAL A CA 1
ATOM 658 C C . VAL A 1 91 ? 9.617 -5.484 -17.578 1 97.94 91 VAL A C 1
ATOM 660 O O . VAL A 1 91 ? 10.719 -5.402 -17.016 1 97.94 91 VAL A O 1
ATOM 663 N N . VAL A 1 92 ? 8.664 -6.227 -17.094 1 98.25 92 VAL A N 1
ATOM 664 C CA . VAL A 1 92 ? 8.859 -7.023 -15.891 1 98.25 92 VAL A CA 1
ATOM 665 C C . VAL A 1 92 ? 9.859 -8.141 -16.172 1 98.25 92 VAL A C 1
ATOM 667 O O . VAL A 1 92 ? 10.75 -8.406 -15.344 1 98.25 92 VAL A O 1
ATOM 670 N N . GLU A 1 93 ? 9.711 -8.75 -17.328 1 97.75 93 GLU A N 1
ATOM 671 C CA . GLU A 1 93 ? 10.68 -9.781 -17.703 1 97.75 93 GLU A CA 1
ATOM 672 C C . GLU A 1 93 ? 12.102 -9.219 -17.719 1 97.75 93 GLU A C 1
ATOM 674 O O . GLU A 1 93 ? 13.023 -9.836 -17.188 1 97.75 93 GLU A O 1
ATOM 679 N N . ALA A 1 94 ? 12.234 -8.117 -18.344 1 98.06 94 ALA A N 1
ATOM 680 C CA . ALA A 1 94 ? 13.547 -7.477 -18.422 1 98.06 94 ALA A CA 1
ATOM 681 C C . ALA A 1 94 ? 14.102 -7.184 -17.031 1 98.06 94 ALA A C 1
ATOM 683 O O . ALA A 1 94 ? 15.297 -7.375 -16.781 1 98.06 94 ALA A O 1
ATOM 684 N N . ALA A 1 95 ? 13.266 -6.723 -16.156 1 97.5 95 ALA A N 1
ATOM 685 C CA . ALA A 1 95 ? 13.68 -6.402 -14.797 1 97.5 95 ALA A CA 1
ATOM 686 C C . ALA A 1 95 ? 14.125 -7.656 -14.055 1 97.5 95 ALA A C 1
ATOM 688 O O . ALA A 1 95 ? 15.086 -7.621 -13.289 1 97.5 95 ALA A O 1
ATOM 689 N N . LEU A 1 96 ? 13.414 -8.766 -14.234 1 96.88 96 LEU A N 1
ATOM 690 C CA . LEU A 1 96 ? 13.742 -10.023 -13.57 1 96.88 96 LEU A CA 1
ATOM 691 C C . LEU A 1 96 ? 15.102 -10.531 -14.023 1 96.88 96 LEU A C 1
ATOM 693 O O . LEU A 1 96 ? 15.797 -11.219 -13.258 1 96.88 96 LEU A O 1
ATOM 697 N N . LYS A 1 97 ? 15.5 -10.203 -15.234 1 95.56 97 LYS A N 1
ATOM 698 C CA . LYS A 1 97 ? 16.812 -10.586 -15.758 1 95.56 97 LYS A CA 1
ATOM 699 C C . LYS A 1 97 ? 17.906 -9.664 -15.234 1 95.56 97 LYS A C 1
ATOM 701 O O . LYS A 1 97 ? 19.016 -10.109 -14.961 1 95.56 97 LYS A O 1
ATOM 706 N N . GLU A 1 98 ? 17.531 -8.477 -15.086 1 95.69 98 GLU A N 1
ATOM 707 C CA . GLU A 1 98 ? 18.5 -7.445 -14.727 1 95.69 98 GLU A CA 1
ATOM 708 C C . GLU A 1 98 ? 18.844 -7.492 -13.242 1 95.69 98 GLU A C 1
ATOM 710 O O . GLU A 1 98 ? 20 -7.289 -12.859 1 95.69 98 GLU A O 1
ATOM 715 N N . HIS A 1 99 ? 17.766 -7.73 -12.492 1 93.56 99 HIS A N 1
ATOM 716 C CA . HIS A 1 99 ? 17.953 -7.68 -11.047 1 93.56 99 HIS A CA 1
ATOM 717 C C . HIS A 1 99 ? 17.969 -9.078 -10.445 1 93.56 99 HIS A C 1
ATOM 719 O O . HIS A 1 99 ? 17.344 -9.992 -10.977 1 93.56 99 HIS A O 1
ATOM 725 N N . ASP A 1 100 ? 18.812 -9.375 -9.625 1 86.56 100 ASP A N 1
ATOM 726 C CA . ASP A 1 100 ? 18.984 -10.672 -8.977 1 86.56 100 ASP A CA 1
ATOM 727 C C . ASP A 1 100 ? 17.938 -10.883 -7.887 1 86.56 100 ASP A C 1
ATOM 729 O O . ASP A 1 100 ? 18.203 -10.656 -6.703 1 86.56 100 ASP A O 1
ATOM 733 N N . PHE A 1 101 ? 16.75 -11.312 -8.25 1 96.81 101 PHE A N 1
ATOM 734 C CA . PHE A 1 101 ? 15.742 -11.664 -7.266 1 96.81 101 PHE A CA 1
ATOM 735 C C . PHE A 1 101 ? 15.781 -13.164 -6.965 1 96.81 101 PHE A C 1
ATOM 737 O O . PHE A 1 101 ? 15.492 -13.984 -7.84 1 96.81 101 PHE A O 1
ATOM 744 N N . PRO A 1 102 ? 16.141 -13.531 -5.781 1 97.56 102 PRO A N 1
ATOM 745 C CA . PRO A 1 102 ? 16.359 -14.945 -5.477 1 97.56 102 PRO A CA 1
ATOM 746 C C . PRO A 1 102 ? 15.07 -15.766 -5.516 1 97.56 102 PRO A C 1
ATOM 748 O O . PRO A 1 102 ? 15.109 -16.969 -5.781 1 97.56 102 PRO A O 1
ATOM 751 N N . ILE A 1 103 ? 13.945 -15.18 -5.156 1 98.69 103 ILE A N 1
ATOM 752 C CA . ILE A 1 103 ? 12.656 -15.859 -5.098 1 98.69 103 ILE A CA 1
ATOM 753 C C . ILE A 1 103 ? 11.609 -15.055 -5.859 1 98.69 103 ILE A C 1
ATOM 755 O O . ILE A 1 103 ? 11.438 -13.859 -5.613 1 98.69 103 ILE A O 1
ATOM 759 N N . VAL A 1 104 ? 10.93 -15.664 -6.805 1 98.75 104 VAL A N 1
ATOM 760 C CA . VAL A 1 104 ? 9.844 -15.055 -7.559 1 98.75 104 VAL A CA 1
ATOM 761 C C . VAL A 1 104 ? 8.578 -15.906 -7.418 1 98.75 104 VAL A C 1
ATOM 763 O O . VAL A 1 104 ? 8.57 -17.078 -7.793 1 98.75 104 VAL A O 1
ATOM 766 N N . VAL A 1 105 ? 7.559 -15.344 -6.812 1 98.94 105 VAL A N 1
ATOM 767 C CA . VAL A 1 105 ? 6.254 -15.984 -6.711 1 98.94 105 VAL A CA 1
ATOM 768 C C . VAL A 1 105 ? 5.289 -15.359 -7.719 1 98.94 105 VAL A C 1
ATOM 770 O O . VAL A 1 105 ? 5.074 -14.148 -7.707 1 98.94 105 VAL A O 1
ATOM 773 N N . LEU A 1 106 ? 4.707 -16.141 -8.562 1 98.75 106 LEU A N 1
ATOM 774 C CA . LEU A 1 106 ? 3.801 -15.656 -9.602 1 98.75 106 LEU A CA 1
ATOM 775 C C . LEU A 1 106 ? 2.359 -16.047 -9.281 1 98.75 106 LEU A C 1
ATOM 777 O O . LEU A 1 106 ? 2.021 -17.219 -9.242 1 98.75 106 LEU A O 1
ATOM 781 N N . ASP A 1 107 ? 1.525 -15.102 -8.969 1 98.38 107 ASP A N 1
ATOM 782 C CA . ASP A 1 107 ? 0.075 -15.234 -9.07 1 98.38 107 ASP A CA 1
ATOM 783 C C . ASP A 1 107 ? -0.402 -14.977 -10.5 1 98.38 107 ASP A C 1
ATOM 785 O O . ASP A 1 107 ? -0.554 -13.828 -10.914 1 98.38 107 ASP A O 1
ATOM 789 N N . PRO A 1 108 ? -0.62 -16.016 -11.219 1 96.5 108 PRO A N 1
ATOM 790 C CA . PRO A 1 108 ? -0.827 -15.883 -12.664 1 96.5 108 PRO A CA 1
ATOM 791 C C . PRO A 1 108 ? -2.213 -15.344 -13.016 1 96.5 108 PRO A C 1
ATOM 793 O O . PRO A 1 108 ? -3.031 -16.062 -13.594 1 96.5 108 PRO A O 1
ATOM 796 N N . VAL A 1 109 ? -2.455 -14.086 -12.781 1 90.62 109 VAL A N 1
ATOM 797 C CA . VAL A 1 109 ? -3.727 -13.43 -13.055 1 90.62 109 VAL A CA 1
ATOM 798 C C . VAL A 1 109 ? -3.947 -13.336 -14.562 1 90.62 109 VAL A C 1
ATOM 800 O O . VAL A 1 109 ? -3.338 -12.5 -15.234 1 90.62 109 VAL A O 1
ATOM 803 N N . LEU A 1 110 ? -4.859 -14.156 -15.031 1 84.81 110 LEU A N 1
ATOM 804 C CA . LEU A 1 110 ? -5.184 -14.18 -16.453 1 84.81 110 LEU A CA 1
ATOM 805 C C . LEU A 1 110 ? -6.32 -13.219 -16.766 1 84.81 110 LEU A C 1
ATOM 807 O O . LEU A 1 110 ? -7.207 -13 -15.938 1 84.81 110 LEU A O 1
ATOM 811 N N . ILE A 1 111 ? -6.273 -12.656 -17.844 1 76.81 111 ILE A N 1
ATOM 812 C CA . ILE A 1 111 ? -7.262 -11.648 -18.203 1 76.81 111 ILE A CA 1
ATOM 813 C C . ILE A 1 111 ? -8.281 -12.25 -19.172 1 76.81 111 ILE A C 1
ATOM 815 O O . ILE A 1 111 ? -9.43 -11.805 -19.219 1 76.81 111 ILE A O 1
ATOM 819 N N . CYS A 1 112 ? -7.867 -13.25 -19.875 1 61.44 112 CYS A N 1
ATOM 820 C CA . CYS A 1 112 ? -8.758 -13.883 -20.844 1 61.44 112 CYS A CA 1
ATOM 821 C C . CYS A 1 112 ? -9.75 -14.812 -20.141 1 61.44 112 CYS A C 1
ATOM 823 O O . CYS A 1 112 ? -9.359 -15.852 -19.609 1 61.44 112 CYS A O 1
ATOM 825 N N . LYS A 1 113 ? -11.023 -14.453 -19.734 1 57.06 113 LYS A N 1
ATOM 826 C CA . LYS A 1 113 ? -12.016 -15.305 -19.078 1 57.06 113 LYS A CA 1
ATOM 827 C C . LYS A 1 113 ? -13.117 -15.719 -20.047 1 57.06 113 LYS A C 1
ATOM 829 O O . LYS A 1 113 ? -14.25 -15.969 -19.641 1 57.06 113 LYS A O 1
ATOM 834 N N . GLY A 1 114 ? -12.859 -15.898 -21.266 1 48.44 114 GLY A N 1
ATOM 835 C CA . GLY A 1 114 ? -13.773 -16.344 -22.297 1 48.44 114 GLY A CA 1
ATOM 836 C C . GLY A 1 114 ? -13.641 -15.562 -23.594 1 48.44 114 GLY A C 1
ATOM 837 O O . GLY A 1 114 ? -13.547 -16.156 -24.672 1 48.44 114 GLY A O 1
ATOM 838 N N . GLN A 1 115 ? -14.359 -14.367 -23.516 1 45.97 115 GLN A N 1
ATOM 839 C CA . GLN A 1 115 ? -14.594 -13.734 -24.812 1 45.97 115 GLN A CA 1
ATOM 840 C C . GLN A 1 115 ? -13.273 -13.367 -25.484 1 45.97 115 GLN A C 1
ATOM 842 O O . GLN A 1 115 ? -12.242 -13.242 -24.812 1 45.97 115 GLN A O 1
ATOM 847 N N . GLU A 1 116 ? -13.211 -12.953 -26.922 1 51.16 116 GLU A N 1
ATOM 848 C CA . GLU A 1 116 ? -12.438 -12.82 -28.156 1 51.16 116 GLU A CA 1
ATOM 849 C C . GLU A 1 116 ? -11.289 -11.836 -27.984 1 51.16 116 GLU A C 1
ATOM 851 O O . GLU A 1 116 ? -10.648 -11.445 -28.969 1 51.16 116 GLU A O 1
ATOM 856 N N . PHE A 1 117 ? -11.062 -11.117 -27.016 1 56.75 117 PHE A N 1
ATOM 857 C CA . PHE A 1 117 ? -10.273 -9.984 -27.469 1 56.75 117 PHE A CA 1
ATOM 858 C C . PHE A 1 117 ? -8.812 -10.375 -27.656 1 56.75 117 PHE A C 1
ATOM 860 O O . PHE A 1 117 ? -8.195 -10.945 -26.75 1 56.75 117 PHE A O 1
ATOM 867 N N . ALA A 1 118 ? -8.414 -10.633 -28.922 1 57.09 118 ALA A N 1
ATOM 868 C CA . ALA A 1 118 ? -7.07 -10.883 -29.438 1 57.09 118 ALA A CA 1
ATOM 869 C C . ALA A 1 118 ? -6.012 -10.344 -28.469 1 57.09 118 ALA A C 1
ATOM 871 O O . ALA A 1 118 ? -5.004 -11.008 -28.219 1 57.09 118 ALA A O 1
ATOM 872 N N . GLY A 1 119 ? -6.227 -9.414 -27.766 1 74.88 119 GLY A N 1
ATOM 873 C CA . GLY A 1 119 ? -5.285 -8.758 -26.875 1 74.88 119 GLY A CA 1
ATOM 874 C C . GLY A 1 119 ? -5.121 -9.461 -25.547 1 74.88 119 GLY A C 1
ATOM 875 O O . GLY A 1 119 ? -4.008 -9.586 -25.047 1 74.88 119 GLY A O 1
ATOM 876 N N . ALA A 1 120 ? -6.141 -10.094 -25.109 1 78.38 120 ALA A N 1
ATOM 877 C CA . ALA A 1 120 ? -6.102 -10.828 -23.844 1 78.38 120 ALA A CA 1
ATOM 878 C C . ALA A 1 120 ? -5.316 -12.125 -23.984 1 78.38 120 ALA A C 1
ATOM 880 O O . ALA A 1 120 ? -4.555 -12.5 -23.094 1 78.38 120 ALA A O 1
ATOM 881 N N . LEU A 1 121 ? -5.504 -12.766 -25.094 1 83.06 121 LEU A N 1
ATOM 882 C CA . LEU A 1 121 ? -4.773 -14 -25.359 1 83.06 121 LEU A CA 1
ATOM 883 C C . LEU A 1 121 ? -3.279 -13.734 -25.484 1 83.06 121 LEU A C 1
ATOM 885 O O . LEU A 1 121 ? -2.463 -14.531 -25.016 1 83.06 121 LEU A O 1
ATOM 889 N N . GLU A 1 122 ? -2.975 -12.672 -26.094 1 86.94 122 GLU A N 1
ATOM 890 C CA . GLU A 1 122 ? -1.571 -12.289 -26.219 1 86.94 122 GLU A CA 1
ATOM 891 C C . GLU A 1 122 ? -0.932 -12.078 -24.844 1 86.94 122 GLU A C 1
ATOM 893 O O . GLU A 1 122 ? 0.21 -12.484 -24.625 1 86.94 122 GLU A O 1
ATOM 898 N N . VAL A 1 123 ? -1.638 -11.477 -23.969 1 87.88 123 VAL A N 1
ATOM 899 C CA . VAL A 1 123 ? -1.148 -11.203 -22.625 1 87.88 123 VAL A CA 1
ATOM 900 C C . VAL A 1 123 ? -0.938 -12.516 -21.875 1 87.88 123 VAL A C 1
ATOM 902 O O . VAL A 1 123 ? 0.109 -12.727 -21.25 1 87.88 123 VAL A O 1
ATOM 905 N N . ASP A 1 124 ? -1.856 -13.406 -22 1 88.88 124 ASP A N 1
ATOM 906 C CA . ASP A 1 124 ? -1.781 -14.68 -21.297 1 88.88 124 ASP A CA 1
ATOM 907 C C . ASP A 1 124 ? -0.624 -15.531 -21.828 1 88.88 124 ASP A C 1
ATOM 909 O O . ASP A 1 124 ? 0.096 -16.156 -21.047 1 88.88 124 ASP A O 1
ATOM 913 N N . ASN A 1 125 ? -0.482 -15.492 -23.125 1 90.25 125 ASN A N 1
ATOM 914 C CA . ASN A 1 125 ? 0.613 -16.234 -23.734 1 90.25 125 ASN A CA 1
ATOM 915 C C . ASN A 1 125 ? 1.972 -15.68 -23.328 1 90.25 125 ASN A C 1
ATOM 917 O O . ASN A 1 125 ? 2.908 -16.438 -23.078 1 90.25 125 ASN A O 1
ATOM 921 N N . ALA A 1 126 ? 2.041 -14.422 -23.297 1 92.56 126 ALA A N 1
ATOM 922 C CA . ALA A 1 126 ? 3.285 -13.781 -22.875 1 92.56 126 ALA A CA 1
ATOM 923 C C . ALA A 1 126 ? 3.613 -14.109 -21.422 1 92.56 126 ALA A C 1
ATOM 925 O O . ALA A 1 126 ? 4.77 -14.391 -21.094 1 92.56 126 ALA A O 1
ATOM 926 N N . LEU A 1 127 ? 2.625 -14.078 -20.609 1 93.81 127 LEU A N 1
ATOM 927 C CA . LEU A 1 127 ? 2.814 -14.43 -19.203 1 93.81 127 LEU A CA 1
ATOM 928 C C . LEU A 1 127 ? 3.344 -15.852 -19.062 1 93.81 127 LEU A C 1
ATOM 930 O O . LEU A 1 127 ? 4.285 -16.094 -18.297 1 93.81 127 LEU A O 1
ATOM 934 N N . ARG A 1 128 ? 2.818 -16.719 -19.797 1 92.25 128 ARG A N 1
ATOM 935 C CA . ARG A 1 128 ? 3.166 -18.125 -19.734 1 92.25 128 ARG A CA 1
ATOM 936 C C . ARG A 1 128 ? 4.586 -18.359 -20.25 1 92.25 128 ARG A C 1
ATOM 938 O O . ARG A 1 128 ? 5.352 -19.109 -19.625 1 92.25 128 ARG A O 1
ATOM 945 N N . SER A 1 129 ? 4.918 -17.719 -21.297 1 94.06 129 SER A N 1
ATOM 946 C CA . SER A 1 129 ? 6.184 -18.016 -21.953 1 94.06 129 SER A CA 1
ATOM 947 C C . SER A 1 129 ? 7.332 -17.234 -21.312 1 94.06 129 SER A C 1
ATOM 949 O O . SER A 1 129 ? 8.469 -17.703 -21.281 1 94.06 129 SER A O 1
ATOM 951 N N . ARG A 1 130 ? 7 -16.094 -20.766 1 94.81 130 ARG A N 1
ATOM 952 C CA . ARG A 1 130 ? 8.086 -15.18 -20.422 1 94.81 130 ARG A CA 1
ATOM 953 C C . ARG A 1 130 ? 8.258 -15.078 -18.906 1 94.81 130 ARG A C 1
ATOM 955 O O . ARG A 1 130 ? 9.359 -14.805 -18.422 1 94.81 130 ARG A O 1
ATOM 962 N N . ILE A 1 131 ? 7.18 -15.227 -18.141 1 96.62 131 ILE A N 1
ATOM 963 C CA . ILE A 1 131 ? 7.242 -14.984 -16.703 1 96.62 131 ILE A CA 1
ATOM 964 C C . ILE A 1 131 ? 7.188 -16.312 -15.953 1 96.62 131 ILE A C 1
ATOM 966 O O . ILE A 1 131 ? 8 -16.562 -15.062 1 96.62 131 ILE A O 1
ATOM 970 N N . LEU A 1 132 ? 6.312 -17.219 -16.359 1 96.19 132 LEU A N 1
ATOM 971 C CA . LEU A 1 132 ? 6.035 -18.453 -15.648 1 96.19 132 LEU A CA 1
ATOM 972 C C . LEU A 1 132 ? 7.312 -19.281 -15.461 1 96.19 132 LEU A C 1
ATOM 974 O O . LEU A 1 132 ? 7.598 -19.75 -14.359 1 96.19 132 LEU A O 1
ATOM 978 N N . PRO A 1 133 ? 8.164 -19.422 -16.469 1 94.19 133 PRO A N 1
ATOM 979 C CA . PRO A 1 133 ? 9.359 -20.25 -16.312 1 94.19 133 PRO A CA 1
ATOM 980 C C . PRO A 1 133 ? 10.367 -19.672 -15.336 1 94.19 133 PRO A C 1
ATOM 982 O O . PRO A 1 133 ? 11.305 -20.344 -14.922 1 94.19 133 PRO A O 1
ATOM 985 N N . ARG A 1 134 ? 10.195 -18.422 -14.922 1 95.75 134 ARG A N 1
ATOM 986 C CA . ARG A 1 134 ? 11.141 -17.75 -14.039 1 95.75 134 ARG A CA 1
ATOM 987 C C . ARG A 1 134 ? 10.672 -17.812 -12.586 1 95.75 134 ARG A C 1
ATOM 989 O O . ARG A 1 134 ? 11.398 -17.422 -11.672 1 95.75 134 ARG A O 1
ATOM 996 N N . ALA A 1 135 ? 9.516 -18.328 -12.375 1 98.12 135 ALA A N 1
ATOM 997 C CA . ALA A 1 135 ? 8.914 -18.359 -11.039 1 98.12 135 ALA A CA 1
ATOM 998 C C . ALA A 1 135 ? 9.508 -19.469 -10.195 1 98.12 135 ALA A C 1
ATOM 1000 O O . ALA A 1 135 ? 9.727 -20.578 -10.688 1 98.12 135 ALA A O 1
ATOM 1001 N N . THR A 1 136 ? 9.781 -19.125 -8.961 1 98.5 136 THR A N 1
ATOM 1002 C CA . THR A 1 136 ? 10.117 -20.125 -7.953 1 98.5 136 THR A CA 1
ATOM 1003 C C . THR A 1 136 ? 8.875 -20.938 -7.562 1 98.5 136 THR A C 1
ATOM 1005 O O . THR A 1 136 ? 8.977 -22.125 -7.25 1 98.5 136 THR A O 1
ATOM 1008 N N . MET A 1 137 ? 7.766 -20.266 -7.609 1 98.81 137 MET A N 1
ATOM 1009 C CA . MET A 1 137 ? 6.477 -20.844 -7.238 1 98.81 137 MET A CA 1
ATOM 1010 C C . MET A 1 137 ? 5.332 -20.094 -7.922 1 98.81 137 MET A C 1
ATOM 1012 O O . MET A 1 137 ? 5.406 -18.891 -8.133 1 98.81 137 MET A O 1
ATOM 1016 N N . THR A 1 138 ? 4.301 -20.812 -8.344 1 98.81 138 THR A N 1
ATOM 1017 C CA . THR A 1 138 ? 3.098 -20.203 -8.898 1 98.81 138 THR A CA 1
ATOM 1018 C C . THR A 1 138 ? 1.857 -20.656 -8.133 1 98.81 138 THR A C 1
ATOM 1020 O O . THR A 1 138 ? 1.837 -21.75 -7.562 1 98.81 138 THR A O 1
ATOM 1023 N N . THR A 1 139 ? 0.796 -19.766 -8.133 1 98.81 139 THR A N 1
ATOM 1024 C CA . THR A 1 139 ? -0.381 -20.016 -7.309 1 98.81 139 THR A CA 1
ATOM 1025 C C . THR A 1 139 ? -1.656 -19.906 -8.141 1 98.81 139 THR A C 1
ATOM 1027 O O . THR A 1 139 ? -2.564 -19.141 -7.793 1 98.81 139 THR A O 1
ATOM 1030 N N . PRO A 1 140 ? -1.829 -20.672 -9.125 1 98.12 140 PRO A N 1
ATOM 1031 C CA . PRO A 1 140 ? -3.002 -20.562 -9.992 1 98.12 140 PRO A CA 1
ATOM 1032 C C . PRO A 1 140 ? -4.289 -21.016 -9.312 1 98.12 140 PRO A C 1
ATOM 1034 O O . PRO A 1 140 ? -4.277 -21.984 -8.547 1 98.12 140 PRO A O 1
ATOM 1037 N N . ASN A 1 141 ? -5.391 -20.25 -9.57 1 95.88 141 ASN A N 1
ATOM 1038 C CA . ASN A 1 141 ? -6.703 -20.75 -9.164 1 95.88 141 ASN A CA 1
ATOM 1039 C C . ASN A 1 141 ? -7.227 -21.812 -10.133 1 95.88 141 ASN A C 1
ATOM 1041 O O . ASN A 1 141 ? -6.508 -22.234 -11.039 1 95.88 141 ASN A O 1
ATOM 1045 N N . LEU A 1 142 ? -8.453 -22.266 -9.984 1 95.12 142 LEU A N 1
ATOM 1046 C CA . LEU A 1 142 ? -8.992 -23.375 -10.766 1 95.12 142 LEU A CA 1
ATOM 1047 C C . LEU A 1 142 ? -8.969 -23.047 -12.258 1 95.12 142 LEU A C 1
ATOM 1049 O O . LEU A 1 142 ? -8.516 -23.875 -13.062 1 95.12 142 LEU A O 1
ATOM 1053 N N . PHE A 1 143 ? -9.469 -21.891 -12.578 1 93.5 143 PHE A N 1
ATOM 1054 C CA . PHE A 1 143 ? -9.523 -21.469 -13.977 1 93.5 143 PHE A CA 1
ATOM 1055 C C . PHE A 1 143 ? -8.117 -21.328 -14.555 1 93.5 143 PHE A C 1
ATOM 1057 O O . PHE A 1 143 ? -7.844 -21.828 -15.648 1 93.5 143 PHE A O 1
ATOM 1064 N N . GLU A 1 144 ? -7.242 -20.688 -13.797 1 95.5 144 GLU A N 1
ATOM 1065 C CA . GLU A 1 144 ? -5.863 -20.484 -14.227 1 95.5 144 GLU A CA 1
ATOM 1066 C C . GLU A 1 144 ? -5.117 -21.812 -14.344 1 95.5 144 GLU A C 1
ATOM 1068 O O . GLU A 1 144 ? -4.348 -22.016 -15.289 1 95.5 144 GLU A O 1
ATOM 1073 N N . ALA A 1 145 ? -5.375 -22.703 -13.406 1 97.12 145 ALA A N 1
ATOM 1074 C CA . ALA A 1 145 ? -4.738 -24.016 -13.438 1 97.12 145 ALA A CA 1
ATOM 1075 C C . ALA A 1 145 ? -5.152 -24.797 -14.68 1 97.12 145 ALA A C 1
ATOM 1077 O O . ALA A 1 145 ? -4.312 -25.406 -15.352 1 97.12 145 ALA A O 1
ATOM 1078 N N . ALA A 1 146 ? -6.461 -24.766 -14.977 1 96.56 146 ALA A N 1
ATOM 1079 C CA . ALA A 1 146 ? -6.949 -25.453 -16.172 1 96.56 146 ALA A CA 1
ATOM 1080 C C . ALA A 1 146 ? -6.301 -24.891 -17.422 1 96.56 146 ALA A C 1
ATOM 1082 O O . ALA A 1 146 ? -5.82 -25.641 -18.281 1 96.56 146 ALA A O 1
ATOM 1083 N N . THR A 1 147 ? -6.219 -23.547 -17.484 1 93.75 147 THR A N 1
ATOM 1084 C CA . THR A 1 147 ? -5.672 -22.859 -18.641 1 93.75 147 THR A CA 1
ATOM 1085 C C . THR A 1 147 ? -4.188 -23.172 -18.812 1 93.75 147 THR A C 1
ATOM 1087 O O . THR A 1 147 ? -3.74 -23.547 -19.891 1 93.75 147 THR A O 1
ATOM 1090 N N . LEU A 1 148 ? -3.445 -23.062 -17.734 1 95 148 LEU A N 1
ATOM 1091 C CA . LEU A 1 148 ? -2.002 -23.281 -17.781 1 95 148 LEU A CA 1
ATOM 1092 C C . LEU A 1 148 ? -1.672 -24.734 -18.062 1 95 148 LEU A C 1
ATOM 1094 O O . LEU A 1 148 ? -0.667 -25.031 -18.719 1 95 148 LEU A O 1
ATOM 1098 N N . ALA A 1 149 ? -2.531 -25.609 -17.609 1 96.56 149 ALA A N 1
ATOM 1099 C CA . ALA A 1 149 ? -2.289 -27.047 -17.766 1 96.56 149 ALA A CA 1
ATOM 1100 C C . ALA A 1 149 ? -2.795 -27.547 -19.109 1 96.56 149 ALA A C 1
ATOM 1102 O O . ALA A 1 149 ? -2.562 -28.703 -19.484 1 96.56 149 ALA A O 1
ATOM 1103 N N . GLY A 1 150 ? -3.523 -26.672 -19.844 1 94 150 GLY A N 1
ATOM 1104 C CA . GLY A 1 150 ? -4.109 -27.094 -21.109 1 94 150 GLY A CA 1
ATOM 1105 C C . GLY A 1 150 ? -5.301 -28.016 -20.938 1 94 150 GLY A C 1
ATOM 1106 O O . GLY A 1 150 ? -5.473 -28.953 -21.719 1 94 150 GLY A O 1
ATOM 1107 N N . MET A 1 151 ? -6.035 -27.812 -19.906 1 95.5 151 MET A N 1
ATOM 1108 C CA . MET A 1 151 ? -7.238 -28.578 -19.625 1 95.5 151 MET A CA 1
ATOM 1109 C C . MET A 1 151 ? -8.492 -27.75 -19.844 1 95.5 151 MET A C 1
ATOM 1111 O O . MET A 1 151 ? -8.445 -26.516 -19.766 1 95.5 151 MET A O 1
ATOM 1115 N N . GLU A 1 152 ? -9.578 -28.391 -20.172 1 94.12 152 GLU A N 1
ATOM 1116 C CA . GLU A 1 152 ? -10.828 -27.672 -20.391 1 94.12 152 GLU A CA 1
ATOM 1117 C C . GLU A 1 152 ? -11.406 -27.156 -19.078 1 94.12 152 GLU A C 1
ATOM 1119 O O . GLU A 1 152 ? -11.789 -25.984 -18.969 1 94.12 152 GLU A O 1
ATOM 1124 N N . GLU A 1 153 ? -11.516 -28.047 -18.125 1 95.69 153 GLU A N 1
ATOM 1125 C CA . GLU A 1 153 ? -12.055 -27.719 -16.797 1 95.69 153 GLU A CA 1
ATOM 1126 C C . GLU A 1 153 ? -11.5 -28.656 -15.727 1 95.69 153 GLU A C 1
ATOM 1128 O O . GLU A 1 153 ? -11.039 -29.766 -16.031 1 95.69 153 GLU A O 1
ATOM 1133 N N . ILE A 1 154 ? -11.461 -28.219 -14.523 1 97.19 154 ILE A N 1
ATOM 1134 C CA . ILE A 1 154 ? -11.086 -29.016 -13.359 1 97.19 154 ILE A CA 1
ATOM 1135 C C . ILE A 1 154 ? -12.258 -29.094 -12.383 1 97.19 154 ILE A C 1
ATOM 1137 O O . ILE A 1 154 ? -12.703 -28.062 -11.859 1 97.19 154 ILE A O 1
ATOM 1141 N N . THR A 1 155 ? -12.773 -30.266 -12.156 1 96.94 155 THR A N 1
ATOM 1142 C CA . THR A 1 155 ? -13.938 -30.406 -11.289 1 96.94 155 THR A CA 1
ATOM 1143 C C . THR A 1 155 ? -13.672 -31.422 -10.18 1 96.94 155 THR A C 1
ATOM 1145 O O . THR A 1 155 ? -14.539 -31.656 -9.328 1 96.94 155 THR A O 1
ATOM 1148 N N . THR A 1 156 ? -12.477 -32.031 -10.203 1 97 156 THR A N 1
ATOM 1149 C CA . THR A 1 156 ? -12.141 -33 -9.164 1 97 156 THR A CA 1
ATOM 1150 C C . THR A 1 156 ? -10.742 -32.719 -8.617 1 97 156 THR A C 1
ATOM 1152 O O . THR A 1 156 ? -9.93 -32.062 -9.258 1 97 156 THR A O 1
ATOM 1155 N N . VAL A 1 157 ? -10.453 -33.312 -7.441 1 97.44 157 VAL A N 1
ATOM 1156 C CA . VAL A 1 157 ? -9.148 -33.188 -6.809 1 97.44 157 VAL A CA 1
ATOM 1157 C C . VAL A 1 157 ? -8.078 -33.844 -7.672 1 97.44 157 VAL A C 1
ATOM 1159 O O . VAL A 1 157 ? -6.965 -33.344 -7.805 1 97.44 157 VAL A O 1
ATOM 1162 N N . ASP A 1 158 ? -8.43 -34.969 -8.273 1 98 158 ASP A N 1
ATOM 1163 C CA . ASP A 1 158 ? -7.473 -35.688 -9.109 1 98 158 ASP A CA 1
ATOM 1164 C C . ASP A 1 158 ? -7.094 -34.875 -10.344 1 98 158 ASP A C 1
ATOM 1166 O O . ASP A 1 158 ? -5.938 -34.875 -10.766 1 98 158 ASP A O 1
ATOM 1170 N N . GLN A 1 159 ? -8.086 -34.25 -10.875 1 98.31 159 GLN A N 1
ATOM 1171 C CA . GLN A 1 159 ? -7.809 -33.375 -12.008 1 98.31 159 GLN A CA 1
ATOM 1172 C C . GLN A 1 159 ? -6.914 -32.219 -11.594 1 98.31 159 GLN A C 1
ATOM 1174 O O . GLN A 1 159 ? -6.055 -31.781 -12.359 1 98.31 159 GLN A O 1
ATOM 1179 N N . LEU A 1 160 ? -7.125 -31.703 -10.398 1 98.56 160 LEU A N 1
ATOM 1180 C CA . LEU A 1 160 ? -6.301 -30.609 -9.891 1 98.56 160 LEU A CA 1
ATOM 1181 C C . LEU A 1 160 ? -4.863 -31.062 -9.68 1 98.56 160 LEU A C 1
ATOM 1183 O O . LEU A 1 160 ? -3.92 -30.328 -9.977 1 98.56 160 LEU A O 1
ATOM 1187 N N . LYS A 1 161 ? -4.695 -32.281 -9.141 1 98.62 161 LYS A N 1
ATOM 1188 C CA . LYS A 1 161 ? -3.367 -32.875 -9 1 98.62 161 LYS A CA 1
ATOM 1189 C C . LYS A 1 161 ? -2.668 -33 -10.352 1 98.62 161 LYS A C 1
ATOM 1191 O O . LYS A 1 161 ? -1.488 -32.656 -10.469 1 98.62 161 LYS A O 1
ATOM 1196 N N . ASP A 1 162 ? -3.453 -33.438 -11.328 1 98.69 162 ASP A N 1
ATOM 1197 C CA . ASP A 1 162 ? -2.904 -33.562 -12.672 1 98.69 162 ASP A CA 1
ATOM 1198 C C . ASP A 1 162 ? -2.492 -32.219 -13.234 1 98.69 162 ASP A C 1
ATOM 1200 O O . ASP A 1 162 ? -1.433 -32.094 -13.852 1 98.69 162 ASP A O 1
ATOM 1204 N N . ALA A 1 163 ? -3.33 -31.25 -13.023 1 98.62 163 ALA A N 1
ATOM 1205 C CA . ALA A 1 163 ? -3.023 -29.891 -13.477 1 98.62 163 ALA A CA 1
ATOM 1206 C C . ALA A 1 163 ? -1.73 -29.391 -12.844 1 98.62 163 ALA A C 1
ATOM 1208 O O . ALA A 1 163 ? -0.892 -28.797 -13.523 1 98.62 163 ALA A O 1
ATOM 1209 N N . ALA A 1 164 ? -1.552 -29.609 -11.555 1 98.81 164 ALA A N 1
ATOM 1210 C CA . ALA A 1 164 ? -0.35 -29.172 -10.852 1 98.81 164 ALA A CA 1
ATOM 1211 C C . ALA A 1 164 ? 0.903 -29.781 -11.461 1 98.81 164 ALA A C 1
ATOM 1213 O O . ALA A 1 164 ? 1.91 -29.109 -11.656 1 98.81 164 ALA A O 1
ATOM 1214 N N . ARG A 1 165 ? 0.839 -31.047 -11.82 1 98.62 165 ARG A N 1
ATOM 1215 C CA . ARG A 1 165 ? 1.966 -31.75 -12.422 1 98.62 165 ARG A CA 1
ATOM 1216 C C . ARG A 1 165 ? 2.299 -31.172 -13.797 1 98.62 165 ARG A C 1
ATOM 1218 O O . ARG A 1 165 ? 3.469 -30.984 -14.125 1 98.62 165 ARG A O 1
ATOM 1225 N N . ARG A 1 166 ? 1.248 -30.938 -14.539 1 98 166 ARG A N 1
ATOM 1226 C CA . ARG A 1 166 ? 1.44 -30.406 -15.891 1 98 166 ARG A CA 1
ATOM 1227 C C . ARG A 1 166 ? 2.07 -29.016 -15.859 1 98 166 ARG A C 1
ATOM 1229 O O . ARG A 1 166 ? 2.906 -28.688 -16.703 1 98 166 ARG A O 1
ATOM 1236 N N . ILE A 1 167 ? 1.661 -28.234 -14.93 1 98.06 167 ILE A N 1
ATOM 1237 C CA . ILE A 1 167 ? 2.219 -26.891 -14.789 1 98.06 167 ILE A CA 1
ATOM 1238 C C . ILE A 1 167 ? 3.68 -26.984 -14.352 1 98.06 167 ILE A C 1
ATOM 1240 O O . ILE A 1 167 ? 4.539 -26.266 -14.875 1 98.06 167 ILE A O 1
ATOM 1244 N N . HIS A 1 168 ? 3.986 -27.844 -13.383 1 98.25 168 HIS A N 1
ATOM 1245 C CA . HIS A 1 168 ? 5.359 -28.094 -12.953 1 98.25 168 HIS A CA 1
ATOM 1246 C C . HIS A 1 168 ? 6.242 -28.484 -14.133 1 98.25 168 HIS A C 1
ATOM 1248 O O . HIS A 1 168 ? 7.379 -28.016 -14.25 1 98.25 168 HIS A O 1
ATOM 1254 N N . ASP A 1 169 ? 5.727 -29.266 -14.992 1 96.62 169 ASP A N 1
ATOM 1255 C CA . ASP A 1 169 ? 6.477 -29.797 -16.125 1 96.62 169 ASP A CA 1
ATOM 1256 C C . ASP A 1 169 ? 6.852 -28.672 -17.109 1 96.62 169 ASP A C 1
ATOM 1258 O O . ASP A 1 169 ? 7.703 -28.859 -17.969 1 96.62 169 ASP A O 1
ATOM 1262 N N . GLN A 1 170 ? 6.215 -27.547 -16.938 1 95 170 GLN A N 1
ATOM 1263 C CA . GLN A 1 170 ? 6.531 -26.406 -17.797 1 95 170 GLN A CA 1
ATOM 1264 C C . GLN A 1 170 ? 7.727 -25.625 -17.25 1 95 170 GLN A C 1
ATOM 1266 O O . GLN A 1 170 ? 8.117 -24.609 -17.812 1 95 170 GLN A O 1
ATOM 1271 N N . GLY A 1 171 ? 8.25 -26.078 -16.156 1 93.94 171 GLY A N 1
ATOM 1272 C CA . GLY A 1 171 ? 9.492 -25.5 -15.68 1 93.94 171 GLY A CA 1
ATOM 1273 C C . GLY A 1 171 ? 9.344 -24.766 -14.359 1 93.94 171 GLY A C 1
ATOM 1274 O O . GLY A 1 171 ? 10.305 -24.172 -13.852 1 93.94 171 GLY A O 1
ATOM 1275 N N . VAL A 1 172 ? 8.211 -24.766 -13.75 1 95.75 172 VAL A N 1
ATOM 1276 C CA . VAL A 1 172 ? 8.008 -24.109 -12.461 1 95.75 172 VAL A CA 1
ATOM 1277 C C . VAL A 1 172 ? 8.305 -25.109 -11.328 1 95.75 172 VAL A C 1
ATOM 1279 O O . VAL A 1 172 ? 7.637 -26.141 -11.219 1 95.75 172 VAL A O 1
ATOM 1282 N N . PRO A 1 173 ? 9.219 -24.828 -10.492 1 98.12 173 PRO A N 1
ATOM 1283 C CA . PRO A 1 173 ? 9.664 -25.797 -9.492 1 98.12 173 PRO A CA 1
ATOM 1284 C C . PRO A 1 173 ? 8.578 -26.141 -8.477 1 98.12 173 PRO A C 1
ATOM 1286 O O . PRO A 1 173 ? 8.523 -27.25 -7.961 1 98.12 173 PRO A O 1
ATOM 1289 N N . ASN A 1 174 ? 7.766 -25.141 -8.094 1 98.81 174 ASN A N 1
ATOM 1290 C CA . ASN A 1 174 ? 6.727 -25.328 -7.086 1 98.81 174 ASN A CA 1
ATOM 1291 C C . ASN A 1 174 ? 5.379 -24.797 -7.562 1 98.81 174 ASN A C 1
ATOM 1293 O O . ASN A 1 174 ? 5.293 -23.656 -8.031 1 98.81 174 ASN A O 1
ATOM 1297 N N . VAL A 1 175 ? 4.383 -25.609 -7.465 1 98.88 175 VAL A N 1
ATOM 1298 C CA . VAL A 1 175 ? 3.037 -25.234 -7.879 1 98.88 175 VAL A CA 1
ATOM 1299 C C . VAL A 1 175 ? 2.072 -25.391 -6.703 1 98.88 175 VAL A C 1
ATOM 1301 O O . VAL A 1 175 ? 2.027 -26.438 -6.062 1 98.88 175 VAL A O 1
ATOM 1304 N N . LEU A 1 176 ? 1.385 -24.344 -6.336 1 98.88 176 LEU A N 1
ATOM 1305 C CA . LEU A 1 176 ? 0.25 -24.359 -5.418 1 98.88 176 LEU A CA 1
ATOM 1306 C C . LEU A 1 176 ? -1.048 -24.047 -6.152 1 98.88 176 LEU A C 1
ATOM 1308 O O . LEU A 1 176 ? -1.423 -22.875 -6.289 1 98.88 176 LEU A O 1
ATOM 1312 N N . ALA A 1 177 ? -1.708 -25.094 -6.633 1 98.69 177 ALA A N 1
ATOM 1313 C CA . ALA A 1 177 ? -2.975 -24.953 -7.344 1 98.69 177 ALA A CA 1
ATOM 1314 C C . ALA A 1 177 ? -4.141 -24.812 -6.367 1 98.69 177 ALA A C 1
ATOM 1316 O O . ALA A 1 177 ? -4.371 -25.703 -5.539 1 98.69 177 ALA A O 1
ATOM 1317 N N . LYS A 1 178 ? -4.926 -23.734 -6.5 1 97.19 178 LYS A N 1
ATOM 1318 C CA . LYS A 1 178 ? -5.914 -23.344 -5.496 1 97.19 178 LYS A CA 1
ATOM 1319 C C . LYS A 1 178 ? -7.328 -23.672 -5.965 1 97.19 178 LYS A C 1
ATOM 1321 O O . LYS A 1 178 ? -7.785 -23.156 -6.984 1 97.19 178 LYS A O 1
ATOM 1326 N N . ALA A 1 179 ? -8.008 -24.469 -5.258 1 94.5 179 ALA A N 1
ATOM 1327 C CA . ALA A 1 179 ? -9.414 -24.75 -5.527 1 94.5 179 ALA A CA 1
ATOM 1328 C C . ALA A 1 179 ? -10.32 -24.016 -4.539 1 94.5 179 ALA A C 1
ATOM 1330 O O . ALA A 1 179 ? -11.445 -23.641 -4.871 1 94.5 179 ALA A O 1
ATOM 1331 N N . GLY A 1 180 ? -9.766 -23.766 -3.363 1 91.81 180 GLY A N 1
ATOM 1332 C CA . GLY A 1 180 ? -10.648 -23.25 -2.328 1 91.81 180 GLY A CA 1
ATOM 1333 C C . GLY A 1 180 ? -11.836 -24.156 -2.057 1 91.81 180 GLY A C 1
ATOM 1334 O O . GLY A 1 180 ? -11.68 -25.375 -1.947 1 91.81 180 GLY A O 1
ATOM 1335 N N . PRO A 1 181 ? -12.977 -23.562 -1.899 1 90.25 181 PRO A N 1
ATOM 1336 C CA . PRO A 1 181 ? -14.164 -24.375 -1.597 1 90.25 181 PRO A CA 1
ATOM 1337 C C . PRO A 1 181 ? -14.867 -24.891 -2.852 1 90.25 181 PRO A C 1
ATOM 1339 O O . PRO A 1 181 ? -15.93 -25.5 -2.762 1 90.25 181 PRO A O 1
ATOM 1342 N N . SER A 1 182 ? -14.32 -24.75 -3.967 1 90.69 182 SER A N 1
ATOM 1343 C CA . SER A 1 182 ? -15.047 -24.797 -5.23 1 90.69 182 SER A CA 1
ATOM 1344 C C . SER A 1 182 ? -15.25 -26.234 -5.695 1 90.69 182 SER A C 1
ATOM 1346 O O . SER A 1 182 ? -16 -26.484 -6.641 1 90.69 182 SER A O 1
ATOM 1348 N N . LEU A 1 183 ? -14.594 -27.188 -5.074 1 91.75 183 LEU A N 1
ATOM 1349 C CA . LEU A 1 183 ? -14.711 -28.562 -5.539 1 91.75 183 LEU A CA 1
ATOM 1350 C C . LEU A 1 183 ? -15.734 -29.344 -4.711 1 91.75 183 LEU A C 1
ATOM 1352 O O . LEU A 1 183 ? -15.859 -30.562 -4.852 1 91.75 183 LEU A O 1
ATOM 1356 N N . GLY A 1 184 ? -16.406 -28.672 -3.785 1 86.81 184 GLY A N 1
ATOM 1357 C CA . GLY A 1 184 ? -17.547 -29.234 -3.076 1 86.81 184 GLY A CA 1
ATOM 1358 C C . GLY A 1 184 ? -17.141 -30.312 -2.078 1 86.81 184 GLY A C 1
ATOM 1359 O O . GLY A 1 184 ? -17.906 -31.234 -1.821 1 86.81 184 GLY A O 1
ATOM 1360 N N . THR A 1 185 ? -15.961 -30.203 -1.48 1 86.75 185 THR A N 1
ATOM 1361 C CA . THR A 1 185 ? -15.477 -31.219 -0.551 1 86.75 185 THR A CA 1
ATOM 1362 C C . THR A 1 185 ? -15.828 -30.844 0.887 1 86.75 185 THR A C 1
ATOM 1364 O O . THR A 1 185 ? -15.562 -31.609 1.814 1 86.75 185 THR A O 1
ATOM 1367 N N . GLY A 1 186 ? -16.438 -29.688 1.089 1 86.31 186 GLY A N 1
ATOM 1368 C CA . GLY A 1 186 ? -16.734 -29.188 2.428 1 86.31 186 GLY A CA 1
ATOM 1369 C C . GLY A 1 186 ? -15.555 -28.484 3.068 1 86.31 186 GLY A C 1
ATOM 1370 O O . GLY A 1 186 ? -15.672 -27.938 4.168 1 86.31 186 GLY A O 1
ATOM 1371 N N . THR A 1 187 ? -14.43 -28.5 2.375 1 90.69 187 THR A N 1
ATOM 1372 C CA . THR A 1 187 ? -13.219 -27.828 2.834 1 90.69 187 THR A CA 1
ATOM 1373 C C . THR A 1 187 ? -12.688 -26.875 1.767 1 90.69 187 THR A C 1
ATOM 1375 O O . THR A 1 187 ? -13.156 -26.891 0.626 1 90.69 187 THR A O 1
ATOM 1378 N N . ALA A 1 188 ? -11.906 -25.938 2.146 1 93.12 188 ALA A N 1
ATOM 1379 C CA . ALA A 1 188 ? -11.07 -25.203 1.198 1 93.12 188 ALA A CA 1
ATOM 1380 C C . ALA A 1 188 ? -9.781 -25.953 0.9 1 93.12 188 ALA A C 1
ATOM 1382 O O . ALA A 1 188 ? -8.969 -26.188 1.797 1 93.12 188 ALA A O 1
ATOM 1383 N N . LEU A 1 189 ? -9.664 -26.312 -0.333 1 94.88 189 LEU A N 1
ATOM 1384 C CA . LEU A 1 189 ? -8.633 -27.281 -0.699 1 94.88 189 LEU A CA 1
ATOM 1385 C C . LEU A 1 189 ? -7.691 -26.688 -1.741 1 94.88 189 LEU A C 1
ATOM 1387 O O . LEU A 1 189 ? -8.133 -26.047 -2.691 1 94.88 189 LEU A O 1
ATOM 1391 N N . ASP A 1 190 ? -6.316 -26.906 -1.558 1 97.81 190 ASP A N 1
ATOM 1392 C CA . ASP A 1 190 ? -5.273 -26.609 -2.535 1 97.81 190 ASP A CA 1
ATOM 1393 C C . ASP A 1 190 ? -4.32 -27.781 -2.711 1 97.81 190 ASP A C 1
ATOM 1395 O O . ASP A 1 190 ? -4.191 -28.625 -1.815 1 97.81 190 ASP A O 1
ATOM 1399 N N . VAL A 1 191 ? -3.732 -27.844 -3.844 1 98.62 191 VAL A N 1
ATOM 1400 C CA . VAL A 1 191 ? -2.777 -28.906 -4.125 1 98.62 191 VAL A CA 1
ATOM 1401 C 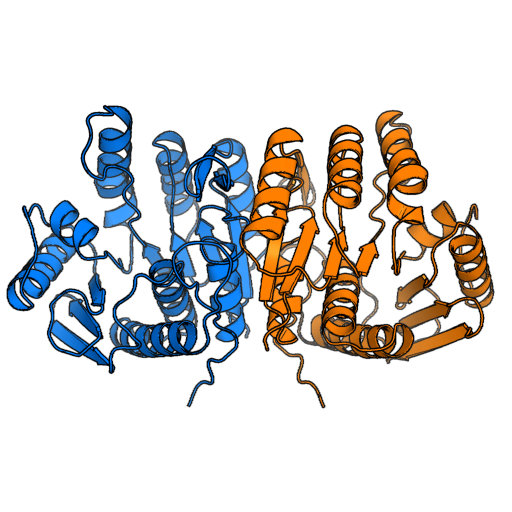C . VAL A 1 191 ? -1.382 -28.312 -4.312 1 98.62 191 VAL A C 1
ATOM 1403 O O . VAL A 1 191 ? -1.194 -27.391 -5.113 1 98.62 191 VAL A O 1
ATOM 1406 N N . PHE A 1 192 ? -0.449 -28.875 -3.508 1 98.81 192 PHE A N 1
ATOM 1407 C CA . PHE A 1 192 ? 0.955 -28.5 -3.633 1 98.81 192 PHE A CA 1
ATOM 1408 C C . PHE A 1 192 ? 1.739 -29.578 -4.363 1 98.81 192 PHE A C 1
ATOM 1410 O O . PHE A 1 192 ? 1.577 -30.766 -4.082 1 98.81 192 PHE A O 1
ATOM 1417 N N . TYR A 1 193 ? 2.59 -29.172 -5.328 1 98.88 193 TYR A N 1
ATOM 1418 C CA . TYR A 1 193 ? 3.453 -30.109 -6.031 1 98.88 193 TYR A CA 1
ATOM 1419 C C . TYR A 1 193 ? 4.801 -29.484 -6.355 1 98.88 193 TYR A C 1
ATOM 1421 O O . TYR A 1 193 ? 4.859 -28.359 -6.879 1 98.88 193 TYR A O 1
ATOM 1429 N N . ASP A 1 194 ? 5.895 -30.266 -5.988 1 98.69 194 ASP A N 1
ATOM 1430 C CA . ASP A 1 194 ? 7.227 -29.734 -6.227 1 98.69 194 ASP A CA 1
ATOM 1431 C C . ASP A 1 194 ? 8.086 -30.719 -7.016 1 98.69 194 ASP A C 1
ATOM 1433 O O . ASP A 1 194 ? 9.32 -30.641 -6.977 1 98.69 194 ASP A O 1
ATOM 1437 N N . GLY A 1 195 ? 7.449 -31.609 -7.73 1 98.06 195 GLY A N 1
ATOM 1438 C CA . GLY A 1 195 ? 8.164 -32.625 -8.5 1 98.06 195 GLY A CA 1
ATOM 1439 C C . GLY A 1 195 ? 8.406 -33.906 -7.727 1 98.06 195 GLY A C 1
ATOM 1440 O O . GLY A 1 195 ? 8.617 -34.969 -8.32 1 98.06 195 GLY A O 1
ATOM 1441 N N . ALA A 1 196 ? 8.336 -33.875 -6.398 1 97.81 196 ALA A N 1
ATOM 1442 C CA . ALA A 1 196 ? 8.555 -35.031 -5.531 1 97.81 196 ALA A CA 1
ATOM 1443 C C . ALA A 1 196 ? 7.402 -35.188 -4.547 1 97.81 196 ALA A C 1
ATOM 1445 O O . ALA A 1 196 ? 6.875 -36.312 -4.387 1 97.81 196 ALA A O 1
ATOM 1446 N N . THR A 1 197 ? 7.027 -34.125 -3.973 1 97.88 197 THR A N 1
ATOM 1447 C CA . THR A 1 197 ? 5.961 -34.094 -2.979 1 97.88 197 THR A CA 1
ATOM 1448 C C . THR A 1 197 ? 4.66 -33.562 -3.582 1 97.88 197 THR A C 1
ATOM 1450 O O . THR A 1 197 ? 4.637 -32.5 -4.172 1 97.88 197 THR A O 1
ATOM 1453 N N . LEU A 1 198 ? 3.643 -34.375 -3.547 1 98.38 198 LEU A N 1
ATOM 1454 C CA . LEU A 1 198 ? 2.279 -33.969 -3.896 1 98.38 198 LEU A CA 1
ATOM 1455 C C . LEU A 1 198 ? 1.373 -34.031 -2.67 1 98.38 198 LEU A C 1
ATOM 1457 O O . LEU A 1 198 ? 1.107 -35.094 -2.123 1 98.38 198 LEU A O 1
ATOM 1461 N N . GLU A 1 199 ? 0.925 -32.844 -2.197 1 98.19 199 GLU A N 1
ATOM 1462 C CA . GLU A 1 199 ? 0.151 -32.75 -0.963 1 98.19 199 GLU A CA 1
ATOM 1463 C C . GLU A 1 199 ? -1.153 -32 -1.183 1 98.19 199 GLU A C 1
ATOM 1465 O O . GLU A 1 199 ? -1.172 -30.984 -1.872 1 98.19 199 GLU A O 1
ATOM 1470 N N . VAL A 1 200 ? -2.191 -32.562 -0.688 1 98 200 VAL A N 1
ATOM 1471 C CA . VAL A 1 200 ? -3.459 -31.844 -0.6 1 98 200 VAL A CA 1
ATOM 1472 C C . VAL A 1 200 ? -3.533 -31.094 0.727 1 98 200 VAL A C 1
ATOM 1474 O O . VAL A 1 200 ? -3.463 -31.703 1.798 1 98 200 VAL A O 1
ATOM 1477 N N . LEU A 1 201 ? -3.645 -29.781 0.649 1 97.56 201 LEU A N 1
ATOM 1478 C CA . LEU A 1 201 ? -3.748 -28.922 1.819 1 97.56 201 LEU A CA 1
ATOM 1479 C C . LEU A 1 201 ? -5.191 -28.469 2.043 1 97.56 201 LEU A C 1
ATOM 1481 O O . LEU A 1 201 ? -5.797 -27.859 1.167 1 97.56 201 LEU A O 1
ATOM 1485 N N . GLU A 1 202 ? -5.688 -28.797 3.225 1 94.44 202 GLU A N 1
ATOM 1486 C CA . GLU A 1 202 ? -7.094 -28.516 3.492 1 94.44 202 GLU A CA 1
ATOM 1487 C C . GLU A 1 202 ? -7.262 -27.766 4.809 1 94.44 202 GLU A C 1
ATOM 1489 O O . GLU A 1 202 ? -6.559 -28.031 5.781 1 94.44 202 GLU A O 1
ATOM 1494 N N . VAL A 1 203 ? -8.133 -26.797 4.781 1 91.5 203 VAL A N 1
ATOM 1495 C CA . VAL A 1 203 ? -8.648 -26.109 5.969 1 91.5 203 VAL A CA 1
ATOM 1496 C C . VAL A 1 203 ? -10.172 -26.016 5.895 1 91.5 203 VAL A C 1
ATOM 1498 O O . VAL A 1 203 ? -10.75 -26.141 4.812 1 91.5 203 VAL A O 1
ATOM 1501 N N . PRO A 1 204 ? -10.789 -25.938 7.082 1 88.81 204 PRO A N 1
ATOM 1502 C CA . PRO A 1 204 ? -12.242 -25.766 7.012 1 88.81 204 PRO A CA 1
ATOM 1503 C C . PRO A 1 204 ? -12.641 -24.562 6.16 1 88.81 204 PRO A C 1
ATOM 1505 O O . PRO A 1 204 ? -11.977 -23.516 6.203 1 88.81 204 PRO A O 1
ATOM 1508 N N . ALA A 1 205 ? -13.602 -24.703 5.352 1 86.81 205 ALA A N 1
ATOM 1509 C CA . ALA A 1 205 ? -14.094 -23.594 4.543 1 86.81 205 ALA A CA 1
ATOM 1510 C C . ALA A 1 205 ? -14.773 -22.547 5.414 1 86.81 205 ALA A C 1
ATOM 1512 O O . ALA A 1 205 ? -15.469 -22.875 6.375 1 86.81 205 ALA A O 1
ATOM 1513 N N . VAL A 1 206 ? -14.375 -21.266 5.086 1 82.69 206 VAL A N 1
ATOM 1514 C CA . VAL A 1 206 ? -15.031 -20.141 5.742 1 82.69 206 VAL A CA 1
ATOM 1515 C C . VAL A 1 206 ? -16.094 -19.562 4.816 1 82.69 206 VAL A C 1
ATOM 1517 O O . VAL A 1 206 ? -15.773 -18.781 3.914 1 82.69 206 VAL A O 1
ATOM 1520 N N . GLY A 1 207 ? -17.203 -20.297 4.59 1 77.94 207 GLY A N 1
ATOM 1521 C CA . GLY A 1 207 ? -18.297 -19.875 3.719 1 77.94 207 GLY A CA 1
ATOM 1522 C C . GLY A 1 207 ? -18.141 -20.359 2.291 1 77.94 207 GLY A C 1
ATOM 1523 O O . GLY A 1 207 ? -17.172 -21.047 1.963 1 77.94 207 GLY A O 1
ATOM 1524 N N . ASP A 1 208 ? -19.094 -19.969 1.399 1 77.44 208 ASP A N 1
ATOM 1525 C CA . ASP A 1 208 ? -19.109 -20.484 0.036 1 77.44 208 ASP A CA 1
ATOM 1526 C C . ASP A 1 208 ? -19.078 -19.344 -0.986 1 77.44 208 ASP A C 1
ATOM 1528 O O . ASP A 1 208 ? -19.125 -19.594 -2.193 1 77.44 208 ASP A O 1
ATOM 1532 N N . GLU A 1 209 ? -18.781 -18.219 -0.429 1 83.5 209 GLU A N 1
ATOM 1533 C CA . GLU A 1 209 ? -18.812 -17.078 -1.354 1 83.5 209 GLU A CA 1
ATOM 1534 C C . GLU A 1 209 ? -17.406 -16.703 -1.799 1 83.5 209 GLU A C 1
ATOM 1536 O O . GLU A 1 209 ? -16.438 -16.969 -1.096 1 83.5 209 GLU A O 1
ATOM 1541 N N . ARG A 1 210 ? -17.391 -16.109 -3.006 1 84.56 210 ARG A N 1
ATOM 1542 C CA . ARG A 1 210 ? -16.156 -15.516 -3.473 1 84.56 210 ARG A CA 1
ATOM 1543 C C . ARG A 1 210 ? -15.711 -14.383 -2.555 1 84.56 210 ARG 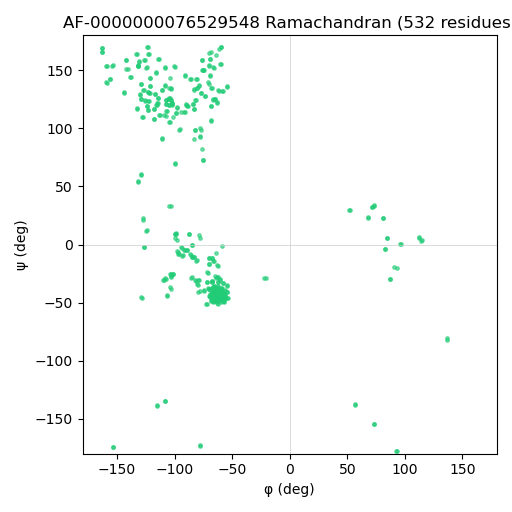A C 1
ATOM 1545 O O . ARG A 1 210 ? -16.531 -13.57 -2.129 1 84.56 210 ARG A O 1
ATOM 1552 N N . VAL A 1 211 ? -14.445 -14.438 -2.217 1 93.56 211 VAL A N 1
ATOM 1553 C CA . VAL A 1 211 ? -13.922 -13.391 -1.352 1 93.56 211 VAL A CA 1
ATOM 1554 C C . VAL A 1 211 ? -12.859 -12.586 -2.102 1 93.56 211 VAL A C 1
ATOM 1556 O O . VAL A 1 211 ? -11.859 -13.141 -2.549 1 93.56 211 VAL A O 1
ATOM 1559 N N . HIS A 1 212 ? -13.102 -11.32 -2.242 1 95.31 212 HIS A N 1
ATOM 1560 C CA . HIS A 1 212 ? -12.211 -10.398 -2.936 1 95.31 212 HIS A CA 1
ATOM 1561 C C . HIS A 1 212 ? -10.859 -10.297 -2.23 1 95.31 212 HIS A C 1
ATOM 1563 O O . HIS A 1 212 ? -10.805 -10.086 -1.019 1 95.31 212 HIS A O 1
ATOM 1569 N N . GLY A 1 213 ? -9.797 -10.594 -2.924 1 96.69 213 GLY A N 1
ATOM 1570 C CA . GLY A 1 213 ? -8.445 -10.43 -2.396 1 96.69 213 GLY A CA 1
ATOM 1571 C C . GLY A 1 213 ? -7.875 -11.711 -1.814 1 96.69 213 GLY A C 1
ATOM 1572 O O . GLY A 1 213 ? -6.723 -11.742 -1.386 1 96.69 213 GLY A O 1
ATOM 1573 N N . ALA A 1 214 ? -8.609 -12.82 -1.83 1 96.25 214 ALA A N 1
ATOM 1574 C CA . ALA A 1 214 ? -8.133 -14.078 -1.258 1 96.25 214 ALA A CA 1
ATOM 1575 C C . ALA A 1 214 ? -6.895 -14.586 -1.987 1 96.25 214 ALA A C 1
ATOM 1577 O O . ALA A 1 214 ? -5.914 -14.984 -1.354 1 96.25 214 ALA A O 1
ATOM 1578 N N . GLY A 1 215 ? -6.91 -14.555 -3.322 1 96.56 215 GLY A N 1
ATOM 1579 C CA . GLY A 1 215 ? -5.77 -14.992 -4.117 1 96.56 215 GLY A CA 1
ATOM 1580 C C . GLY A 1 215 ? -4.539 -14.133 -3.912 1 96.56 215 GLY A C 1
ATOM 1581 O O . GLY A 1 215 ? -3.428 -14.648 -3.787 1 96.56 215 GLY A O 1
ATOM 1582 N N . CYS A 1 216 ? -4.734 -12.789 -3.854 1 98.12 216 CYS A N 1
ATOM 1583 C CA . CYS A 1 216 ? -3.635 -11.867 -3.588 1 98.12 216 CYS A CA 1
ATOM 1584 C C . CYS A 1 216 ? -3.006 -12.148 -2.229 1 98.12 216 CYS A C 1
ATOM 1586 O O . CYS A 1 216 ? -1.781 -12.141 -2.092 1 98.12 216 CYS A O 1
ATOM 1588 N N . THR A 1 217 ? -3.828 -12.391 -1.242 1 98.62 217 THR A N 1
ATOM 1589 C CA . THR A 1 217 ? -3.355 -12.68 0.107 1 98.62 217 THR A CA 1
ATOM 1590 C C . THR A 1 217 ? -2.516 -13.953 0.127 1 98.62 217 THR A C 1
ATOM 1592 O O . THR A 1 217 ? -1.445 -13.984 0.736 1 98.62 217 THR A O 1
ATOM 1595 N N . LEU A 1 218 ? -3.012 -14.984 -0.546 1 98.5 218 LEU A N 1
ATOM 1596 C CA . LEU A 1 218 ? -2.303 -16.266 -0.55 1 98.5 218 LEU A CA 1
ATOM 1597 C C . LEU A 1 218 ? -0.929 -16.109 -1.197 1 98.5 218 LEU A C 1
ATOM 1599 O O . LEU A 1 218 ? 0.078 -16.531 -0.625 1 98.5 218 LEU A O 1
ATOM 1603 N N . ALA A 1 219 ? -0.877 -15.531 -2.367 1 98.88 219 ALA A N 1
ATOM 1604 C CA . ALA A 1 219 ? 0.389 -15.352 -3.072 1 98.88 219 ALA A CA 1
ATOM 1605 C C . ALA A 1 219 ? 1.352 -14.484 -2.268 1 98.88 219 ALA A C 1
ATOM 1607 O O . ALA A 1 219 ? 2.549 -14.773 -2.197 1 98.88 219 ALA A O 1
ATOM 1608 N N . ALA A 1 220 ? 0.826 -13.422 -1.641 1 98.94 220 ALA A N 1
ATOM 1609 C CA . ALA A 1 220 ? 1.65 -12.539 -0.822 1 98.94 220 ALA A CA 1
ATOM 1610 C C . ALA A 1 220 ? 2.178 -13.266 0.412 1 98.94 220 ALA A C 1
ATOM 1612 O O . ALA A 1 220 ? 3.328 -13.07 0.809 1 98.94 220 ALA A O 1
ATOM 1613 N N . ALA A 1 221 ? 1.343 -14.062 1.022 1 98.88 221 ALA A N 1
ATOM 1614 C CA . ALA A 1 221 ? 1.755 -14.812 2.203 1 98.88 221 ALA A CA 1
ATOM 1615 C C . ALA A 1 221 ? 2.846 -15.828 1.855 1 98.88 221 ALA A C 1
ATOM 1617 O O . ALA A 1 221 ? 3.828 -15.961 2.586 1 98.88 221 ALA A O 1
ATOM 1618 N N . VAL A 1 222 ? 2.674 -16.531 0.738 1 98.94 222 VAL A N 1
ATOM 1619 C CA . VAL A 1 222 ? 3.717 -17.438 0.263 1 98.94 222 VAL A CA 1
ATOM 1620 C C . VAL A 1 222 ? 5.027 -16.672 0.086 1 98.94 222 VAL A C 1
ATOM 1622 O O . VAL A 1 222 ? 6.082 -17.109 0.546 1 98.94 222 VAL A O 1
ATOM 1625 N N . THR A 1 223 ? 4.945 -15.539 -0.52 1 98.94 223 THR A N 1
ATOM 1626 C CA . THR A 1 223 ? 6.109 -14.711 -0.791 1 98.94 223 THR A CA 1
ATOM 1627 C C . THR A 1 223 ? 6.805 -14.312 0.509 1 98.94 223 THR A C 1
ATOM 1629 O O . THR A 1 223 ? 8.023 -14.43 0.628 1 98.94 223 THR A O 1
ATOM 1632 N N . ALA A 1 224 ? 6.02 -13.875 1.466 1 98.88 224 ALA A N 1
ATOM 1633 C CA . ALA A 1 224 ? 6.566 -13.445 2.75 1 98.88 224 ALA A CA 1
ATOM 1634 C C . ALA A 1 224 ? 7.266 -14.594 3.463 1 98.88 224 ALA A C 1
ATOM 1636 O O . ALA A 1 224 ? 8.367 -14.43 3.986 1 98.88 224 ALA A O 1
ATOM 1637 N N . GLU A 1 225 ? 6.645 -15.734 3.482 1 98.88 225 GLU A N 1
ATOM 1638 C CA . GLU A 1 225 ? 7.207 -16.875 4.191 1 98.88 225 GLU A CA 1
ATOM 1639 C C . GLU A 1 225 ? 8.477 -17.375 3.514 1 98.88 225 GLU A C 1
ATOM 1641 O O . GLU A 1 225 ? 9.445 -17.734 4.184 1 98.88 225 GLU A O 1
ATOM 1646 N N . LEU A 1 226 ? 8.469 -17.438 2.17 1 98.94 226 LEU A N 1
ATOM 1647 C CA . LEU A 1 226 ? 9.688 -17.797 1.457 1 98.94 226 LEU A CA 1
ATOM 1648 C C . LEU A 1 226 ? 10.797 -16.797 1.747 1 98.94 226 LEU A C 1
ATOM 1650 O O . LEU A 1 226 ? 11.953 -17.172 1.936 1 98.94 226 LEU A O 1
ATOM 1654 N N . ALA A 1 227 ? 10.453 -15.523 1.793 1 98.81 227 ALA A N 1
ATOM 1655 C CA . ALA A 1 227 ? 11.43 -14.484 2.115 1 98.81 227 ALA A CA 1
ATOM 1656 C C . ALA A 1 227 ? 12.07 -14.734 3.475 1 98.81 227 ALA A C 1
ATOM 1658 O O . ALA A 1 227 ? 13.258 -14.453 3.67 1 98.81 227 ALA A O 1
ATOM 1659 N N . LYS A 1 228 ? 11.32 -15.281 4.359 1 98.44 228 LYS A N 1
ATOM 1660 C CA . LYS A 1 228 ? 11.781 -15.516 5.723 1 98.44 228 LYS A CA 1
ATOM 1661 C C . LYS A 1 228 ? 12.547 -16.828 5.828 1 98.44 228 LYS A C 1
ATOM 1663 O O . LYS A 1 228 ? 13.062 -17.172 6.895 1 98.44 228 LYS A O 1
ATOM 1668 N N . GLY A 1 229 ? 12.5 -17.641 4.773 1 98.56 229 GLY A N 1
ATOM 1669 C CA . GLY A 1 229 ? 13.352 -18.812 4.75 1 98.56 229 GLY A CA 1
ATOM 1670 C C . GLY A 1 229 ? 12.578 -20.125 4.848 1 98.56 229 GLY A C 1
ATOM 1671 O O . GLY A 1 229 ? 13.172 -21.203 4.883 1 98.56 229 GLY A O 1
ATOM 1672 N N . ALA A 1 230 ? 11.305 -20.094 4.82 1 98.69 230 ALA A N 1
ATOM 1673 C CA . ALA A 1 230 ? 10.5 -21.328 4.836 1 98.69 230 ALA A CA 1
ATOM 1674 C C . ALA A 1 230 ? 10.711 -22.125 3.553 1 98.69 230 ALA A C 1
ATOM 1676 O O . ALA A 1 230 ? 11.031 -21.562 2.504 1 98.69 230 ALA A O 1
ATOM 1677 N N . THR A 1 231 ? 10.539 -23.438 3.623 1 98.69 231 THR A N 1
ATOM 1678 C CA . THR A 1 231 ? 10.461 -24.25 2.414 1 98.69 231 THR A CA 1
ATOM 1679 C C . THR A 1 231 ? 9.172 -23.969 1.647 1 98.69 231 THR A C 1
ATOM 1681 O O . THR A 1 231 ? 8.211 -23.438 2.215 1 98.69 231 THR A O 1
ATOM 1684 N N . PRO A 1 232 ? 9.141 -24.281 0.402 1 98.75 232 PRO A N 1
ATOM 1685 C CA . PRO A 1 232 ? 7.926 -24.016 -0.377 1 98.75 232 PRO A CA 1
ATOM 1686 C C . PRO A 1 232 ? 6.684 -24.672 0.226 1 98.75 232 PRO A C 1
ATOM 1688 O O . PRO A 1 232 ? 5.625 -24.047 0.293 1 98.75 232 PRO A O 1
ATOM 1691 N N . LEU A 1 233 ? 6.801 -25.859 0.717 1 98.75 233 LEU A N 1
ATOM 1692 C CA . LEU A 1 233 ? 5.656 -26.531 1.317 1 98.75 233 LEU A CA 1
ATOM 1693 C C . LEU A 1 233 ? 5.234 -25.828 2.609 1 98.75 233 LEU A C 1
ATOM 1695 O O . LEU A 1 233 ? 4.043 -25.594 2.832 1 98.75 233 LEU A O 1
ATOM 1699 N N . GLU A 1 234 ? 6.172 -25.5 3.49 1 98.56 234 GLU A N 1
ATOM 1700 C CA . GLU A 1 234 ? 5.863 -24.766 4.711 1 98.56 234 GLU A CA 1
ATOM 1701 C C . GLU A 1 234 ? 5.172 -23.438 4.398 1 98.56 234 GLU A C 1
ATOM 1703 O O . GLU A 1 234 ? 4.219 -23.062 5.086 1 98.56 234 GLU A O 1
ATOM 1708 N N . ALA A 1 235 ? 5.699 -22.766 3.373 1 98.81 235 ALA A N 1
ATOM 1709 C CA . ALA A 1 235 ? 5.109 -21.484 2.951 1 98.81 235 ALA A CA 1
ATOM 1710 C C . ALA A 1 235 ? 3.664 -21.672 2.504 1 98.81 235 ALA A C 1
ATOM 1712 O O . ALA A 1 235 ? 2.795 -20.875 2.84 1 98.81 235 ALA A O 1
ATOM 1713 N N . ALA A 1 236 ? 3.42 -22.719 1.786 1 98.69 236 ALA A N 1
ATOM 1714 C CA . ALA A 1 236 ? 2.074 -23.031 1.305 1 98.69 236 ALA A CA 1
ATOM 1715 C C . ALA A 1 236 ? 1.118 -23.281 2.467 1 98.69 236 ALA A C 1
ATOM 1717 O O . ALA A 1 236 ? 0.002 -22.75 2.484 1 98.69 236 ALA A O 1
ATOM 1718 N N . VAL A 1 237 ? 1.543 -24.031 3.428 1 97.88 237 VAL A N 1
ATOM 1719 C CA . VAL A 1 237 ? 0.72 -24.375 4.586 1 97.88 237 VAL A CA 1
ATOM 1720 C C . VAL A 1 237 ? 0.385 -23.109 5.367 1 97.88 237 VAL A C 1
ATOM 1722 O O . VAL A 1 237 ? -0.779 -22.859 5.691 1 97.88 237 VAL A O 1
ATOM 1725 N N . ARG A 1 238 ? 1.355 -22.297 5.609 1 97.75 238 ARG A N 1
ATOM 1726 C CA . ARG A 1 238 ? 1.146 -21.062 6.359 1 97.75 238 ARG A CA 1
ATOM 1727 C C . ARG A 1 238 ? 0.245 -20.094 5.59 1 97.75 238 ARG A C 1
ATOM 1729 O O . ARG A 1 238 ? -0.602 -19.422 6.18 1 97.75 238 ARG A O 1
ATOM 1736 N N . ALA A 1 239 ? 0.477 -20.016 4.289 1 98.25 239 ALA A N 1
ATOM 1737 C CA . ALA A 1 239 ? -0.33 -19.125 3.461 1 98.25 239 ALA A CA 1
ATOM 1738 C C . ALA A 1 239 ? -1.808 -19.5 3.533 1 98.25 239 ALA A C 1
ATOM 1740 O O . ALA A 1 239 ? -2.676 -18.625 3.555 1 98.25 239 ALA A O 1
ATOM 1741 N N . LYS A 1 240 ? -2.121 -20.734 3.57 1 96.5 240 LYS A N 1
ATOM 1742 C CA . LYS A 1 240 ? -3.506 -21.188 3.682 1 96.5 240 LYS A CA 1
ATOM 1743 C C . LYS A 1 240 ? -4.125 -20.734 5.004 1 96.5 240 LYS A C 1
ATOM 1745 O O . LYS A 1 240 ? -5.293 -20.344 5.047 1 96.5 240 LYS A O 1
ATOM 1750 N N . GLU A 1 241 ? -3.322 -20.797 6.066 1 95.88 241 GLU A N 1
ATOM 1751 C CA . GLU A 1 241 ? -3.801 -20.328 7.363 1 95.88 241 GLU A CA 1
ATOM 1752 C C . GLU A 1 241 ? -4.082 -18.828 7.328 1 95.88 241 GLU A C 1
ATOM 1754 O O . GLU A 1 241 ? -5.086 -18.359 7.879 1 95.88 241 GLU A O 1
ATOM 1759 N N . VAL A 1 242 ? -3.191 -18.094 6.688 1 97.44 242 VAL A N 1
ATOM 1760 C CA . VAL A 1 242 ? -3.322 -16.656 6.605 1 97.44 242 VAL A CA 1
ATOM 1761 C C . VAL A 1 242 ? -4.59 -16.281 5.832 1 97.44 242 VAL A C 1
ATOM 1763 O O . VAL A 1 242 ? -5.367 -15.438 6.27 1 97.44 242 VAL A O 1
ATOM 1766 N N . VAL A 1 243 ? -4.777 -16.922 4.68 1 95.94 243 VAL A N 1
ATOM 1767 C CA . VAL A 1 243 ? -5.934 -16.594 3.855 1 95.94 243 VAL A CA 1
ATOM 1768 C C . VAL A 1 243 ? -7.219 -16.984 4.59 1 95.94 243 VAL A C 1
ATOM 1770 O O . VAL A 1 243 ? -8.203 -16.234 4.551 1 95.94 243 VAL A O 1
ATOM 1773 N N . ALA A 1 244 ? -7.223 -18.141 5.254 1 94.44 244 ALA A N 1
ATOM 1774 C CA . ALA A 1 244 ? -8.398 -18.547 6.02 1 94.44 244 ALA A CA 1
ATOM 1775 C C . ALA A 1 244 ? -8.742 -17.516 7.09 1 94.44 244 ALA A C 1
ATOM 1777 O O . ALA A 1 244 ? -9.898 -17.109 7.23 1 94.44 244 ALA A O 1
ATOM 1778 N N . SER A 1 245 ? -7.777 -17.094 7.816 1 96.12 245 SER A N 1
ATOM 1779 C CA . SER A 1 245 ? -7.98 -16.062 8.836 1 96.12 245 SER A CA 1
ATOM 1780 C C . SER A 1 245 ? -8.469 -14.758 8.211 1 96.12 245 SER A C 1
ATOM 1782 O O . SER A 1 245 ? -9.359 -14.102 8.758 1 96.12 245 SER A O 1
ATOM 1784 N N . SER A 1 246 ? -7.891 -14.367 7.078 1 97.12 246 SER A N 1
ATOM 1785 C CA . SER A 1 246 ? -8.227 -13.102 6.422 1 97.12 246 SER A CA 1
ATOM 1786 C C . SER A 1 246 ? -9.672 -13.109 5.926 1 97.12 246 SER A C 1
ATOM 1788 O O . SER A 1 246 ? -10.328 -12.07 5.891 1 97.12 246 SER A O 1
ATOM 1790 N N . ILE A 1 247 ? -10.086 -14.258 5.484 1 95.81 247 ILE A N 1
ATOM 1791 C CA . ILE A 1 247 ? -11.477 -14.406 5.062 1 95.81 247 ILE A CA 1
ATOM 1792 C C . ILE A 1 247 ? -12.398 -14.352 6.281 1 95.81 247 ILE A C 1
ATOM 1794 O O . ILE A 1 247 ? -13.422 -13.664 6.258 1 95.81 247 ILE A O 1
ATOM 1798 N N . GLU A 1 248 ? -12.047 -15.039 7.348 1 94.31 248 GLU A N 1
ATOM 1799 C CA . GLU A 1 248 ? -12.836 -15.062 8.578 1 94.31 248 GLU A CA 1
ATOM 1800 C C . GLU A 1 248 ? -13.008 -13.664 9.156 1 94.31 248 GLU A C 1
ATOM 1802 O O . GLU A 1 248 ? -14.07 -13.328 9.68 1 94.31 248 GLU A O 1
ATOM 1807 N N . HIS A 1 249 ? -12.031 -12.859 9.07 1 95.69 249 HIS A N 1
ATOM 1808 C CA . HIS A 1 249 ? -12.055 -11.516 9.633 1 95.69 249 HIS A CA 1
ATOM 1809 C C . HIS A 1 249 ? -12.367 -10.469 8.562 1 95.69 249 HIS A C 1
ATOM 1811 O O . HIS A 1 249 ? -12.18 -9.273 8.789 1 95.69 249 HIS A O 1
ATOM 1817 N N . GLY A 1 250 ? -12.734 -10.984 7.391 1 96.25 250 GLY A N 1
ATOM 1818 C CA . GLY A 1 250 ? -13 -10.102 6.262 1 96.25 250 GLY A CA 1
ATOM 1819 C C . GLY A 1 250 ? -14.109 -9.102 6.535 1 96.25 250 GLY A C 1
ATOM 1820 O O . GLY A 1 250 ? -14.766 -9.164 7.578 1 96.25 250 GLY A O 1
ATOM 1821 N N . LEU A 1 251 ? -14.234 -8.164 5.641 1 96.81 251 LEU A N 1
ATOM 1822 C CA . LEU A 1 251 ? -15.219 -7.086 5.75 1 96.81 251 LEU A CA 1
ATOM 1823 C C . LEU A 1 251 ? -16.266 -7.191 4.648 1 96.81 251 LEU A C 1
ATOM 1825 O O . LEU A 1 251 ? -16.062 -7.891 3.652 1 96.81 251 LEU A O 1
ATOM 1829 N N . ARG A 1 252 ? -17.359 -6.555 4.918 1 95.25 252 ARG A N 1
ATOM 1830 C CA . ARG A 1 252 ? -18.453 -6.449 3.943 1 95.25 252 ARG A CA 1
ATOM 1831 C C . ARG A 1 252 ? -18.844 -4.992 3.715 1 95.25 252 ARG A C 1
ATOM 1833 O O . ARG A 1 252 ? -19.016 -4.234 4.672 1 95.25 252 ARG A O 1
ATOM 1840 N N . GLY A 1 253 ? -18.766 -4.645 2.498 1 95.31 253 GLY A N 1
ATOM 1841 C CA . GLY A 1 253 ? -19.25 -3.33 2.098 1 95.31 253 GLY A CA 1
ATOM 1842 C C . GLY A 1 253 ? -20.438 -3.387 1.161 1 95.31 253 GLY A C 1
ATOM 1843 O O . GLY A 1 253 ? -21.375 -4.148 1.394 1 95.31 253 GLY A O 1
ATOM 1844 N N . ASN A 1 254 ? -20.406 -2.545 0.18 1 96.06 254 ASN A N 1
ATOM 1845 C CA . ASN A 1 254 ? -21.562 -2.43 -0.706 1 96.06 254 ASN A CA 1
ATOM 1846 C C . ASN A 1 254 ? -21.375 -3.264 -1.972 1 96.06 254 ASN A C 1
ATOM 1848 O O . ASN A 1 254 ? -22.328 -3.43 -2.75 1 96.06 254 ASN A O 1
ATOM 1852 N N . ILE A 1 255 ? -20.141 -3.828 -2.17 1 93.38 255 ILE A N 1
ATOM 1853 C CA . ILE A 1 255 ? -19.938 -4.742 -3.291 1 93.38 255 ILE A CA 1
ATOM 1854 C C . ILE A 1 255 ? -20.562 -6.098 -2.969 1 93.38 255 ILE A C 1
ATOM 1856 O O . ILE A 1 255 ? -20.75 -6.441 -1.8 1 93.38 255 ILE A O 1
ATOM 1860 N N . PRO A 1 256 ? -20.859 -6.891 -3.939 1 91.94 256 PRO A N 1
ATOM 1861 C CA . PRO A 1 256 ? -21.672 -8.086 -3.719 1 91.94 256 PRO A CA 1
ATOM 1862 C C . PRO A 1 256 ? -20.891 -9.234 -3.088 1 91.94 256 PRO A C 1
ATOM 1864 O O . PRO A 1 256 ? -21.422 -10.336 -2.941 1 91.94 256 PRO A O 1
ATOM 1867 N N . PHE A 1 257 ? -19.672 -9.047 -2.715 1 92.44 257 PHE A N 1
ATOM 1868 C CA . PHE A 1 257 ? -18.875 -10.062 -2.051 1 92.44 257 PHE A CA 1
ATOM 1869 C C . PHE A 1 257 ? -18.016 -9.445 -0.949 1 92.44 257 PHE A C 1
ATOM 1871 O O . PHE A 1 257 ? -17.703 -8.25 -0.999 1 92.44 257 PHE A O 1
ATOM 1878 N N . PRO A 1 258 ? -17.734 -10.266 0.068 1 96.19 258 PRO A N 1
ATOM 1879 C CA . PRO A 1 258 ? -16.812 -9.758 1.087 1 96.19 258 PRO A CA 1
ATOM 1880 C C . PRO A 1 258 ? -15.383 -9.602 0.567 1 96.19 258 PRO A C 1
ATOM 1882 O O . PRO A 1 258 ? -15.07 -10.055 -0.538 1 96.19 258 PRO A O 1
ATOM 1885 N N . TYR A 1 259 ? -14.594 -8.898 1.296 1 97 259 TYR A N 1
ATOM 1886 C CA . TYR A 1 259 ? -13.172 -8.773 0.987 1 97 259 TYR A CA 1
ATOM 1887 C C . TYR A 1 259 ? -12.32 -9.039 2.223 1 97 259 TYR A C 1
ATOM 1889 O O . TYR A 1 259 ? -12.789 -8.875 3.354 1 97 259 TYR A O 1
ATOM 1897 N N . VAL A 1 260 ? -11.094 -9.398 2.01 1 97.25 260 VAL A N 1
ATOM 1898 C CA . VAL A 1 260 ? -10.211 -9.961 3.033 1 97.25 260 VAL A CA 1
ATOM 1899 C C . VAL A 1 260 ? -9.719 -8.844 3.951 1 97.25 260 VAL A C 1
ATOM 1901 O O . VAL A 1 260 ? -9.625 -7.688 3.541 1 97.25 260 VAL A O 1
ATOM 1904 N N . TYR A 1 261 ? -9.453 -9.188 5.199 1 98.19 261 TYR A N 1
ATOM 1905 C CA . TYR A 1 261 ? -8.68 -8.367 6.125 1 98.19 261 TYR A CA 1
ATOM 1906 C C . TYR A 1 261 ? -7.633 -9.203 6.844 1 98.19 261 TYR A C 1
ATOM 1908 O O . TYR A 1 261 ? -7.969 -10.078 7.652 1 98.19 261 TYR A O 1
ATOM 1916 N N . GLN A 1 262 ? -6.395 -8.922 6.652 1 98.19 262 GLN A N 1
ATOM 1917 C CA . GLN A 1 262 ? -5.266 -9.727 7.102 1 98.19 262 GLN A CA 1
ATOM 1918 C C . GLN A 1 262 ? -4.957 -9.469 8.57 1 98.19 262 GLN A C 1
ATOM 1920 O O . GLN A 1 262 ? -4.238 -10.242 9.211 1 98.19 262 GLN A O 1
ATOM 1925 N N . GLY A 1 263 ? -5.535 -8.383 9.141 1 96.94 263 GLY A N 1
ATOM 1926 C CA . GLY A 1 263 ? -5.109 -7.883 10.445 1 96.94 263 GLY A CA 1
ATOM 1927 C C . GLY A 1 263 ? -5.492 -8.797 11.586 1 96.94 263 GLY A C 1
ATOM 1928 O O . GLY A 1 263 ? -4.977 -8.664 12.703 1 96.94 263 GLY A O 1
ATOM 1929 N N . GLY A 1 264 ? -6.336 -9.781 11.32 1 95.75 264 GLY A N 1
ATOM 1930 C CA . GLY A 1 264 ? -6.777 -10.688 12.375 1 95.75 264 GLY A CA 1
ATOM 1931 C C . GLY A 1 264 ? -5.875 -11.898 12.539 1 95.75 264 GLY A C 1
ATOM 1932 O O . GLY A 1 264 ? -6.035 -12.672 13.484 1 95.75 264 GLY A O 1
ATOM 1933 N N . TYR A 1 265 ? -4.879 -12.023 11.656 1 96.56 265 TYR A N 1
ATOM 1934 C CA . TYR A 1 265 ? -4.023 -13.203 11.703 1 96.56 265 TYR A CA 1
ATOM 1935 C C . TYR A 1 265 ? -3.012 -13.102 12.836 1 96.56 265 TYR A C 1
ATOM 1937 O O . TYR A 1 265 ? -2.367 -12.062 13.008 1 96.56 265 TYR A O 1
ATOM 1945 N N . GLN A 1 266 ? -2.91 -14.125 13.641 1 87.56 266 GLN A N 1
ATOM 1946 C CA . GLN A 1 266 ? -1.896 -14.289 14.672 1 87.56 266 GLN A CA 1
ATOM 1947 C C . GLN A 1 266 ? -1.124 -15.594 14.484 1 87.56 266 GLN A C 1
ATOM 1949 O O . GLN A 1 266 ? -1.721 -16.672 14.398 1 87.56 266 GLN A O 1
ATOM 1954 N N . GLN A 1 267 ? 0.169 -15.375 14.289 1 75.5 267 GLN A N 1
ATOM 1955 C CA . GLN A 1 267 ? 0.956 -16.594 14.102 1 75.5 267 GLN A CA 1
ATOM 1956 C C . GLN A 1 267 ? 0.998 -17.422 15.383 1 75.5 267 GLN A C 1
ATOM 1958 O O . GLN A 1 267 ? 1.183 -16.875 16.469 1 75.5 267 GLN A O 1
ATOM 1963 N N . SER A 1 268 ? 0.607 -18.656 15.344 1 58.41 268 SER A N 1
ATOM 1964 C CA . SER A 1 268 ? 0.691 -19.578 16.469 1 58.41 268 SER A CA 1
ATOM 1965 C C . SER A 1 268 ? 2.139 -19.953 16.766 1 58.41 268 SER A C 1
ATOM 1967 O O . SER A 1 268 ? 2.984 -19.953 15.875 1 58.41 268 SER A O 1
ATOM 1969 N N . MET B 1 1 ? -16.031 -3.375 15.453 1 83.81 1 MET B N 1
ATOM 1970 C CA . MET B 1 1 ? -15.984 -3.33 13.992 1 83.81 1 MET B CA 1
ATOM 1971 C C . MET B 1 1 ? -14.695 -2.678 13.508 1 83.81 1 MET B C 1
ATOM 1973 O O . MET B 1 1 ? -14.211 -1.722 14.109 1 83.81 1 MET B O 1
ATOM 1977 N N . THR B 1 2 ? -14.031 -3.225 12.469 1 94.62 2 THR B N 1
ATOM 1978 C CA . THR B 1 2 ? -12.773 -2.697 11.938 1 94.62 2 THR B 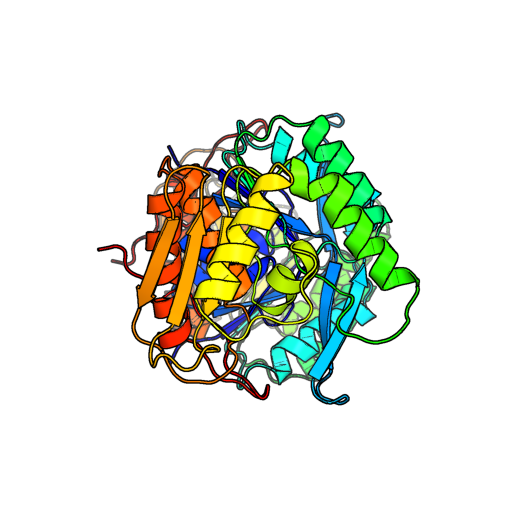CA 1
ATOM 1979 C C . THR B 1 2 ? -13 -1.352 11.258 1 94.62 2 THR B C 1
ATOM 1981 O O . THR B 1 2 ? -13.883 -1.222 10.406 1 94.62 2 THR B O 1
ATOM 1984 N N . ARG B 1 3 ? -12.336 -0.281 11.773 1 98.31 3 ARG B N 1
ATOM 1985 C CA . ARG B 1 3 ? -12.43 1.042 11.164 1 98.31 3 ARG B CA 1
ATOM 1986 C C . ARG B 1 3 ? -11.703 1.08 9.828 1 98.31 3 ARG B C 1
ATOM 1988 O O . ARG B 1 3 ? -10.812 0.27 9.57 1 98.31 3 ARG B O 1
ATOM 1995 N N . ILE B 1 4 ? -12.156 1.987 8.953 1 98.62 4 ILE B N 1
ATOM 1996 C CA . ILE B 1 4 ? -11.594 2.082 7.609 1 98.62 4 ILE B CA 1
ATOM 1997 C C . ILE B 1 4 ? -11.039 3.488 7.379 1 98.62 4 ILE B C 1
ATOM 1999 O O . ILE B 1 4 ? -11.719 4.48 7.648 1 98.62 4 ILE B O 1
ATOM 2003 N N . ALA B 1 5 ? -9.828 3.586 6.91 1 98.88 5 ALA B N 1
ATOM 2004 C CA . ALA B 1 5 ? -9.195 4.859 6.57 1 98.88 5 ALA B CA 1
ATOM 2005 C C . ALA B 1 5 ? -8.781 4.895 5.105 1 98.88 5 ALA B C 1
ATOM 2007 O O . ALA B 1 5 ? -8.312 3.891 4.559 1 98.88 5 ALA B O 1
ATOM 2008 N N . LEU B 1 6 ? -8.906 6.047 4.453 1 98.94 6 LEU B N 1
ATOM 2009 C CA . LEU B 1 6 ? -8.5 6.301 3.074 1 98.94 6 LEU B CA 1
ATOM 2010 C C . LEU B 1 6 ? -7.258 7.18 3.029 1 98.94 6 LEU B C 1
ATOM 2012 O O . LEU B 1 6 ? -7.227 8.258 3.635 1 98.94 6 LEU B O 1
ATOM 2016 N N . ALA B 1 7 ? -6.266 6.707 2.375 1 98.94 7 ALA B N 1
ATOM 2017 C CA . ALA B 1 7 ? -5.09 7.523 2.088 1 98.94 7 ALA B CA 1
ATOM 2018 C C . ALA B 1 7 ? -5.148 8.086 0.671 1 98.94 7 ALA B C 1
ATOM 2020 O O . ALA B 1 7 ? -5.113 7.332 -0.305 1 98.94 7 ALA B O 1
ATOM 2021 N N . ILE B 1 8 ? -5.281 9.352 0.544 1 98.88 8 ILE B N 1
ATOM 2022 C CA . ILE B 1 8 ? -5.102 10.062 -0.717 1 98.88 8 ILE B CA 1
ATOM 2023 C C . ILE B 1 8 ? -3.682 10.609 -0.801 1 98.88 8 ILE B C 1
ATOM 2025 O O . ILE B 1 8 ? -3.373 11.641 -0.198 1 98.88 8 ILE B O 1
ATOM 2029 N N . ALA B 1 9 ? -2.799 9.906 -1.513 1 98.56 9 ALA B N 1
ATOM 2030 C CA . ALA B 1 9 ? -1.374 10.227 -1.46 1 98.56 9 ALA B CA 1
ATOM 2031 C C . ALA B 1 9 ? -0.629 9.602 -2.637 1 98.56 9 ALA B C 1
ATOM 2033 O O . ALA B 1 9 ? -1.208 8.828 -3.408 1 98.56 9 ALA B O 1
ATOM 2034 N N . GLY B 1 10 ? 0.597 10.008 -2.801 1 98.12 10 GLY B N 1
ATOM 2035 C CA . GLY B 1 10 ? 1.441 9.406 -3.816 1 98.12 10 GLY B CA 1
ATOM 2036 C C . GLY B 1 10 ? 1.939 8.023 -3.436 1 98.12 10 GLY B C 1
ATOM 2037 O O . GLY B 1 10 ? 2.111 7.727 -2.252 1 98.12 10 GLY B O 1
ATOM 2038 N N . SER B 1 11 ? 2.154 7.219 -4.484 1 98.75 11 SER B N 1
ATOM 2039 C CA . SER B 1 11 ? 2.859 5.949 -4.312 1 98.75 11 SER B CA 1
ATOM 2040 C C . SER B 1 11 ? 4.371 6.148 -4.359 1 98.75 11 SER B C 1
ATOM 2042 O O . SER B 1 11 ? 4.902 6.695 -5.328 1 98.75 11 SER B O 1
ATOM 2044 N N . GLU B 1 12 ? 5.023 5.793 -3.352 1 98.19 12 GLU B N 1
ATOM 2045 C CA . GLU B 1 12 ? 6.48 5.812 -3.305 1 98.19 12 GLU B CA 1
ATOM 2046 C C . GLU B 1 12 ? 7.055 4.402 -3.375 1 98.19 12 GLU B C 1
ATOM 2048 O O . GLU B 1 12 ? 6.891 3.611 -2.445 1 98.19 12 GLU B O 1
ATOM 2053 N N . ALA B 1 13 ? 7.758 4.094 -4.402 1 98.69 13 ALA B N 1
ATOM 2054 C CA . ALA B 1 13 ? 8.055 2.738 -4.863 1 98.69 13 ALA B CA 1
ATOM 2055 C C . ALA B 1 13 ? 8.852 1.964 -3.814 1 98.69 13 ALA B C 1
ATOM 2057 O O . ALA B 1 13 ? 8.609 0.773 -3.6 1 98.69 13 ALA B O 1
ATOM 2058 N N . SER B 1 14 ? 9.758 2.566 -3.068 1 98.31 14 SER B N 1
ATOM 2059 C CA . SER B 1 14 ? 10.633 1.853 -2.143 1 98.31 14 SER B CA 1
ATOM 2060 C C . SER B 1 14 ? 9.852 1.329 -0.94 1 98.31 14 SER B C 1
ATOM 2062 O O . SER B 1 14 ? 10.344 0.476 -0.199 1 98.31 14 SER B O 1
ATOM 2064 N N . GLY B 1 15 ? 8.664 1.885 -0.752 1 98.38 15 GLY B N 1
ATOM 2065 C CA . GLY B 1 15 ? 7.859 1.501 0.4 1 98.38 15 GLY B CA 1
ATOM 2066 C C . GLY B 1 15 ? 8.227 2.264 1.66 1 98.38 15 GLY B C 1
ATOM 2067 O O . GLY B 1 15 ? 7.652 2.023 2.725 1 98.38 15 GLY B O 1
ATOM 2068 N N . GLY B 1 16 ? 9.094 3.221 1.551 1 97.75 16 GLY B N 1
ATOM 2069 C CA . GLY B 1 16 ? 9.594 3.918 2.727 1 97.75 16 GLY B CA 1
ATOM 2070 C C . GLY B 1 16 ? 8.805 5.176 3.051 1 97.75 16 GLY B C 1
ATOM 2071 O O . GLY B 1 16 ? 9.031 5.809 4.086 1 97.75 16 GLY B O 1
ATOM 2072 N N . ALA B 1 17 ? 7.93 5.578 2.156 1 97.62 17 ALA B N 1
ATOM 2073 C CA . ALA B 1 17 ? 7.055 6.734 2.344 1 97.62 17 ALA B CA 1
ATOM 2074 C C . ALA B 1 17 ? 5.77 6.586 1.531 1 97.62 17 ALA B C 1
ATOM 2076 O O . ALA B 1 17 ? 5.438 5.488 1.075 1 97.62 17 ALA B O 1
ATOM 2077 N N . GLY B 1 18 ? 4.984 7.578 1.526 1 98 18 GLY B N 1
ATOM 2078 C CA . GLY B 1 18 ? 3.811 7.617 0.667 1 98 18 GLY B CA 1
ATOM 2079 C C . GLY B 1 18 ? 2.697 6.695 1.13 1 98 18 GLY B C 1
ATOM 2080 O O . GLY B 1 18 ? 2.596 6.387 2.318 1 98 18 GLY B O 1
ATOM 2081 N N . ALA B 1 19 ? 1.885 6.305 0.142 1 98.81 19 ALA B N 1
ATOM 2082 C CA . ALA B 1 19 ? 0.706 5.488 0.41 1 98.81 19 ALA B CA 1
ATOM 2083 C C . ALA B 1 19 ? 1.1 4.137 1.005 1 98.81 19 ALA B C 1
ATOM 2085 O O . ALA B 1 19 ? 0.367 3.576 1.823 1 98.81 19 ALA B O 1
ATOM 2086 N N . GLN B 1 20 ? 2.295 3.621 0.594 1 98.81 20 GLN B N 1
ATOM 2087 C CA . GLN B 1 20 ? 2.77 2.35 1.134 1 98.81 20 GLN B CA 1
ATOM 2088 C C . GLN B 1 20 ? 2.963 2.434 2.645 1 98.81 20 GLN B C 1
ATOM 2090 O O . GLN B 1 20 ? 2.539 1.54 3.381 1 98.81 20 GLN B O 1
ATOM 2095 N N . THR B 1 21 ? 3.545 3.537 3.088 1 98.75 21 THR B N 1
ATOM 2096 C CA . THR B 1 21 ? 3.76 3.758 4.512 1 98.75 21 THR B CA 1
ATOM 2097 C C . THR B 1 21 ? 2.434 4 5.227 1 98.75 21 THR B C 1
ATOM 2099 O O . THR B 1 21 ? 2.236 3.539 6.355 1 98.75 21 THR B O 1
ATOM 2102 N N . ASP B 1 22 ? 1.536 4.723 4.562 1 98.88 22 ASP B N 1
ATOM 2103 C CA . ASP B 1 22 ? 0.208 4.93 5.133 1 98.88 22 ASP B CA 1
ATOM 2104 C C . ASP B 1 22 ? -0.481 3.598 5.414 1 98.88 22 ASP B C 1
ATOM 2106 O O . ASP B 1 22 ? -0.987 3.377 6.52 1 98.88 22 ASP B O 1
ATOM 2110 N N . LEU B 1 23 ? -0.43 2.691 4.461 1 98.88 23 LEU B N 1
ATOM 2111 C CA . LEU B 1 23 ? -1.095 1.397 4.578 1 98.88 23 LEU B CA 1
ATOM 2112 C C . LEU B 1 23 ? -0.477 0.57 5.699 1 98.88 23 LEU B C 1
ATOM 2114 O O . LEU B 1 23 ? -1.195 -0.058 6.48 1 98.88 23 LEU B O 1
ATOM 2118 N N . LYS B 1 24 ? 0.838 0.533 5.77 1 98.81 24 LYS B N 1
ATOM 2119 C CA . LYS B 1 24 ? 1.511 -0.205 6.836 1 98.81 24 LYS B CA 1
ATOM 2120 C C . LYS B 1 24 ? 1.136 0.344 8.211 1 98.81 24 LYS B C 1
ATOM 2122 O O . LYS B 1 24 ? 0.926 -0.42 9.148 1 98.81 24 LYS B O 1
ATOM 2127 N N . THR B 1 25 ? 1.021 1.683 8.297 1 98.88 25 THR B N 1
ATOM 2128 C CA . THR B 1 25 ? 0.686 2.32 9.562 1 98.88 25 THR B CA 1
ATOM 2129 C C . THR B 1 25 ? -0.748 1.994 9.969 1 98.88 25 THR B C 1
ATOM 2131 O O . THR B 1 25 ? -1 1.594 11.109 1 98.88 25 THR B O 1
ATOM 2134 N N . PHE B 1 26 ? -1.697 2.158 9 1 98.88 26 PHE B N 1
ATOM 2135 C CA . PHE B 1 26 ? -3.082 1.792 9.273 1 98.88 26 PHE B CA 1
ATOM 2136 C C . PHE B 1 26 ? -3.176 0.352 9.766 1 98.88 26 PHE B C 1
ATOM 2138 O O . PHE B 1 26 ? -3.811 0.079 10.781 1 98.88 26 PHE B O 1
ATOM 2145 N N . HIS B 1 27 ? -2.467 -0.507 9.047 1 98.56 27 HIS B N 1
ATOM 2146 C CA . HIS B 1 27 ? -2.527 -1.934 9.344 1 98.56 27 HIS B CA 1
ATOM 2147 C C . HIS B 1 27 ? -1.963 -2.227 10.734 1 98.56 27 HIS B C 1
ATOM 2149 O O . HIS B 1 27 ? -2.557 -2.986 11.5 1 98.56 27 HIS B O 1
ATOM 2155 N N . GLN B 1 28 ? -0.862 -1.631 11.023 1 98.38 28 GLN B N 1
ATOM 2156 C CA . GLN B 1 28 ? -0.218 -1.834 12.32 1 98.38 28 GLN B CA 1
ATOM 2157 C C . GLN B 1 28 ? -1.131 -1.4 13.461 1 98.38 28 GLN B C 1
ATOM 2159 O O . GLN B 1 28 ? -1.079 -1.971 14.555 1 98.38 28 GLN B O 1
ATOM 2164 N N . LEU B 1 29 ? -1.965 -0.432 13.195 1 98.44 29 LEU B N 1
ATOM 2165 C CA . LEU B 1 29 ? -2.811 0.131 14.242 1 98.44 29 LEU B CA 1
ATOM 2166 C C . LEU B 1 29 ? -4.215 -0.46 14.18 1 98.44 29 LEU B C 1
ATOM 2168 O O . LEU B 1 29 ? -5.141 0.059 14.812 1 98.44 29 LEU B O 1
ATOM 2172 N N . GLY B 1 30 ? -4.41 -1.475 13.383 1 97.69 30 GLY B N 1
ATOM 2173 C CA . GLY B 1 30 ? -5.66 -2.219 13.367 1 97.69 30 GLY B CA 1
ATOM 2174 C C . GLY B 1 30 ? -6.75 -1.541 12.562 1 97.69 30 GLY B C 1
ATOM 2175 O O . GLY B 1 30 ? -7.938 -1.746 12.82 1 97.69 30 GLY B O 1
ATOM 2176 N N . VAL B 1 31 ? -6.441 -0.708 11.664 1 98.62 31 VAL B N 1
ATOM 2177 C CA . VAL B 1 31 ? -7.371 0.002 10.789 1 98.62 31 VAL B CA 1
ATOM 2178 C C . VAL B 1 31 ? -7.227 -0.506 9.359 1 98.62 31 VAL B C 1
ATOM 2180 O O . VAL B 1 31 ? -6.109 -0.71 8.875 1 98.62 31 VAL B O 1
ATOM 2183 N N . PHE B 1 32 ? -8.312 -0.816 8.664 1 98.75 32 PHE B N 1
ATOM 2184 C CA . PHE B 1 32 ? -8.281 -1.214 7.258 1 98.75 32 PHE B CA 1
ATOM 2185 C C . PHE B 1 32 ? -7.996 -0.016 6.363 1 98.75 32 PHE B C 1
ATOM 2187 O O . PHE B 1 32 ? -8.703 0.995 6.426 1 98.75 32 PHE B O 1
ATOM 2194 N N . GLY B 1 33 ? -7 -0.174 5.5 1 98.81 33 GLY B N 1
ATOM 2195 C CA . GLY B 1 33 ? -6.617 0.943 4.652 1 98.81 33 GLY B CA 1
ATOM 2196 C C . GLY B 1 33 ? -7.016 0.753 3.199 1 98.81 33 GLY B C 1
ATOM 2197 O O . GLY B 1 33 ? -6.859 -0.335 2.645 1 98.81 33 GLY B O 1
ATOM 2198 N N . CYS B 1 34 ? -7.535 1.783 2.559 1 98.81 34 CYS B N 1
ATOM 2199 C CA . CYS B 1 34 ? -7.699 1.9 1.114 1 98.81 34 CYS B CA 1
ATOM 2200 C C . CYS B 1 34 ? -6.988 3.139 0.583 1 98.81 34 CYS B C 1
ATOM 2202 O O . CYS B 1 34 ? -6.504 3.965 1.36 1 98.81 34 CYS B O 1
ATOM 2204 N N . THR B 1 35 ? -6.781 3.186 -0.759 1 98.88 35 THR B N 1
ATOM 2205 C CA . THR B 1 35 ? -5.918 4.254 -1.253 1 98.88 35 THR B CA 1
ATOM 2206 C C . THR B 1 35 ? -6.488 4.863 -2.531 1 98.88 35 THR B C 1
ATOM 2208 O O . THR B 1 35 ? -7.117 4.164 -3.33 1 98.88 35 THR B O 1
ATOM 2211 N N . ALA B 1 36 ? -6.332 6.113 -2.686 1 98.88 36 ALA B N 1
ATOM 2212 C CA . ALA B 1 36 ? -6.418 6.848 -3.943 1 98.88 36 ALA B CA 1
ATOM 2213 C C . ALA B 1 36 ? -5.086 7.516 -4.277 1 98.88 36 ALA B C 1
ATOM 2215 O O . ALA B 1 36 ? -4.715 8.516 -3.662 1 98.88 36 ALA B O 1
ATOM 2216 N N . LEU B 1 37 ? -4.422 6.965 -5.27 1 98.94 37 LEU B N 1
ATOM 2217 C CA . LEU B 1 37 ? -3.07 7.402 -5.594 1 98.94 37 LEU B CA 1
ATOM 2218 C C . LEU B 1 37 ? -3.098 8.68 -6.43 1 98.94 37 LEU B C 1
ATOM 2220 O O . LEU B 1 37 ? -3.83 8.758 -7.422 1 98.94 37 LEU B O 1
ATOM 2224 N N . THR B 1 38 ? -2.256 9.594 -6.047 1 98.62 38 THR B N 1
ATOM 2225 C CA . THR B 1 38 ? -2.234 10.883 -6.73 1 98.62 38 THR B CA 1
ATOM 2226 C C . THR B 1 38 ? -1.071 10.953 -7.715 1 98.62 38 THR B C 1
ATOM 2228 O O . THR B 1 38 ? -1.097 11.742 -8.656 1 98.62 38 THR B O 1
ATOM 2231 N N . CYS B 1 39 ? -0.066 10.203 -7.48 1 98.06 39 CYS B N 1
ATOM 2232 C CA . CYS B 1 39 ? 1.125 10.125 -8.32 1 98.06 39 CYS B CA 1
ATOM 2233 C C . CYS B 1 39 ? 1.928 8.867 -8.016 1 98.06 39 CYS B C 1
ATOM 2235 O O . CYS B 1 39 ? 1.632 8.156 -7.055 1 98.06 39 CYS B O 1
ATOM 2237 N N . ILE B 1 40 ? 2.832 8.555 -8.883 1 98.62 40 ILE B N 1
ATOM 2238 C CA . ILE B 1 40 ? 3.816 7.496 -8.695 1 98.62 40 ILE B CA 1
ATOM 2239 C C . ILE B 1 40 ? 5.219 8.102 -8.625 1 98.62 40 ILE B C 1
ATOM 2241 O O . ILE B 1 40 ? 5.641 8.805 -9.547 1 98.62 40 ILE B O 1
ATOM 2245 N N . VAL B 1 41 ? 5.875 7.832 -7.5 1 97.81 41 VAL B N 1
ATOM 2246 C CA . VAL B 1 41 ? 7.207 8.391 -7.277 1 97.81 41 VAL B CA 1
ATOM 2247 C C . VAL B 1 41 ? 8.227 7.254 -7.16 1 97.81 41 VAL B C 1
ATOM 2249 O O . VAL B 1 41 ? 7.992 6.273 -6.445 1 97.81 41 VAL B O 1
ATOM 2252 N N . SER B 1 42 ? 9.281 7.332 -7.895 1 98 42 SER B N 1
ATOM 2253 C CA . SER B 1 42 ? 10.484 6.504 -7.777 1 98 42 SER B CA 1
ATOM 2254 C C . SER B 1 42 ? 11.727 7.355 -7.578 1 98 42 SER B C 1
ATOM 2256 O O . SER B 1 42 ? 11.648 8.586 -7.543 1 98 42 SER B O 1
ATOM 2258 N N . MET B 1 43 ? 12.82 6.664 -7.258 1 97.25 43 MET B N 1
ATOM 2259 C CA . MET B 1 43 ? 14.086 7.363 -7.074 1 97.25 43 MET B CA 1
ATOM 2260 C C . MET B 1 43 ? 15.109 6.918 -8.109 1 97.25 43 MET B C 1
ATOM 2262 O O . MET B 1 43 ? 15.102 5.762 -8.539 1 97.25 43 MET B O 1
ATOM 2266 N N . ASP B 1 44 ? 15.984 7.836 -8.492 1 96.94 44 ASP B N 1
ATOM 2267 C CA . ASP B 1 44 ? 16.984 7.555 -9.516 1 96.94 44 ASP B CA 1
ATOM 2268 C C . ASP B 1 44 ? 18.375 7.352 -8.891 1 96.94 44 ASP B C 1
ATOM 2270 O O . ASP B 1 44 ? 19.016 8.32 -8.484 1 96.94 44 ASP B O 1
ATOM 2274 N N . PRO B 1 45 ? 18.828 6.109 -8.828 1 95.88 45 PRO B N 1
ATOM 2275 C CA . PRO B 1 45 ? 20.141 5.871 -8.242 1 95.88 45 PRO B CA 1
ATOM 2276 C C . PRO B 1 45 ? 21.281 6.535 -9.031 1 95.88 45 PRO B C 1
ATOM 2278 O O . PRO B 1 45 ? 22.375 6.719 -8.5 1 95.88 45 PRO B O 1
ATOM 2281 N N . LYS B 1 46 ? 21.062 6.91 -10.266 1 96.44 46 LYS B N 1
ATOM 2282 C CA . LYS B 1 46 ? 22.078 7.527 -11.125 1 96.44 46 LYS B CA 1
ATOM 2283 C C . LYS B 1 46 ? 22.031 9.047 -11.016 1 96.44 46 LYS B C 1
ATOM 2285 O O . LYS B 1 46 ? 22.859 9.742 -11.594 1 96.44 46 LYS B O 1
ATOM 2290 N N . ASP B 1 47 ? 21.078 9.648 -10.289 1 96.69 47 ASP B N 1
ATOM 2291 C CA . ASP B 1 47 ? 20.906 11.086 -10.109 1 96.69 47 ASP B CA 1
ATOM 2292 C C . ASP B 1 47 ? 20.719 11.438 -8.633 1 96.69 47 ASP B C 1
ATOM 2294 O O . ASP B 1 47 ? 19.734 12.055 -8.25 1 96.69 47 ASP B O 1
ATOM 2298 N N . ALA B 1 48 ? 21.688 11 -7.793 1 95.62 48 ALA B N 1
ATOM 2299 C CA . ALA B 1 48 ? 21.766 11.297 -6.363 1 95.62 48 ALA B CA 1
ATOM 2300 C C . ALA B 1 48 ? 20.453 10.969 -5.664 1 95.62 48 ALA B C 1
ATOM 2302 O O . ALA B 1 48 ? 20.031 11.695 -4.766 1 95.62 48 ALA B O 1
ATOM 2303 N N . TRP B 1 49 ? 19.656 9.945 -6.172 1 94.69 49 TRP B N 1
ATOM 2304 C CA . TRP B 1 49 ? 18.406 9.453 -5.598 1 94.69 49 TRP B CA 1
ATOM 2305 C C . TRP B 1 49 ? 17.297 10.5 -5.703 1 94.69 49 TRP B C 1
ATOM 2307 O O . TRP B 1 49 ? 16.344 10.477 -4.926 1 94.69 49 TRP B O 1
ATOM 2317 N N . ASN B 1 50 ? 17.438 11.422 -6.652 1 94.81 50 ASN B N 1
ATOM 2318 C CA . ASN B 1 50 ? 16.359 12.367 -6.898 1 94.81 50 ASN B CA 1
ATOM 2319 C C . ASN B 1 50 ? 15.078 11.648 -7.312 1 94.81 50 ASN B C 1
ATOM 2321 O O . ASN B 1 50 ? 15.125 10.578 -7.926 1 94.81 50 ASN B O 1
ATOM 2325 N N . HIS B 1 51 ? 13.977 12.305 -7.074 1 93.81 51 HIS B N 1
ATOM 2326 C CA . HIS B 1 51 ? 12.68 11.68 -7.293 1 93.81 51 HIS B CA 1
ATOM 2327 C C . HIS B 1 51 ? 12.258 11.781 -8.758 1 93.81 51 HIS B C 1
ATOM 2329 O O . HIS B 1 51 ? 12.477 12.812 -9.398 1 93.81 51 HIS B O 1
ATOM 2335 N N . ARG B 1 52 ? 11.789 10.688 -9.328 1 96.5 52 ARG B N 1
ATOM 2336 C CA . ARG B 1 52 ? 11.008 10.68 -10.562 1 96.5 52 ARG B CA 1
ATOM 2337 C C . ARG B 1 52 ? 9.516 10.758 -10.266 1 96.5 52 ARG B C 1
ATOM 2339 O O . ARG B 1 52 ? 8.938 9.828 -9.695 1 96.5 52 ARG B O 1
ATOM 2346 N N . PHE B 1 53 ? 8.922 11.852 -10.664 1 96.19 53 PHE B N 1
ATOM 2347 C CA . PHE B 1 53 ? 7.531 12.148 -10.344 1 96.19 53 PHE B CA 1
ATOM 2348 C C . PHE B 1 53 ? 6.641 11.938 -11.562 1 96.19 53 PHE B C 1
ATOM 2350 O O . PHE B 1 53 ? 6.891 12.492 -12.633 1 96.19 53 PHE B O 1
ATOM 2357 N N . VAL B 1 54 ? 5.609 11.117 -11.414 1 98 54 VAL B N 1
ATOM 2358 C CA . VAL B 1 54 ? 4.629 10.875 -12.469 1 98 54 VAL B CA 1
ATOM 2359 C C . VAL B 1 54 ? 3.223 11.102 -11.922 1 98 54 VAL B C 1
ATOM 2361 O O . VAL B 1 54 ? 2.715 10.297 -11.141 1 98 54 VAL B O 1
ATOM 2364 N N . PRO B 1 55 ? 2.52 12.18 -12.352 1 97.44 55 PRO B N 1
ATOM 2365 C CA . PRO B 1 55 ? 1.167 12.438 -11.852 1 97.44 55 PRO B CA 1
ATOM 2366 C C . PRO B 1 55 ? 0.145 11.422 -12.352 1 97.44 55 PRO B C 1
ATOM 2368 O O . PRO B 1 55 ? 0.282 10.906 -13.461 1 97.44 55 PRO B O 1
ATOM 2371 N N . VAL B 1 56 ? -0.817 11.094 -11.555 1 98.56 56 VAL B N 1
ATOM 2372 C CA . VAL B 1 56 ? -1.981 10.312 -11.969 1 98.56 56 VAL B CA 1
ATOM 2373 C C . VAL B 1 56 ? -3.047 11.25 -12.547 1 98.56 56 VAL B C 1
ATOM 2375 O O . VAL B 1 56 ? -3.252 12.352 -12.039 1 98.56 56 VAL B O 1
ATOM 2378 N N . ASP B 1 57 ? -3.721 10.82 -13.555 1 98.5 57 ASP B N 1
ATOM 2379 C CA . ASP B 1 57 ? -4.785 11.609 -14.164 1 98.5 57 ASP B CA 1
ATOM 2380 C C . ASP B 1 57 ? -5.871 11.945 -13.148 1 98.5 57 ASP B C 1
ATOM 2382 O O . ASP B 1 57 ? -6.328 11.07 -12.406 1 98.5 57 ASP B O 1
ATOM 2386 N N . PRO B 1 58 ? -6.285 13.258 -13.102 1 98.06 58 PRO B N 1
ATOM 2387 C CA . PRO B 1 58 ? -7.277 13.672 -12.109 1 98.06 58 PRO B CA 1
ATOM 2388 C C . PRO B 1 58 ? -8.555 12.828 -12.164 1 98.06 58 PRO B C 1
ATOM 2390 O O . PRO B 1 58 ? -9.141 12.531 -11.117 1 98.06 58 PRO B O 1
ATOM 2393 N N . ASP B 1 59 ? -8.977 12.398 -13.375 1 98.38 59 ASP B N 1
ATOM 2394 C CA . ASP B 1 59 ? -10.172 11.562 -13.484 1 98.38 59 ASP B CA 1
ATOM 2395 C C . ASP B 1 59 ? -9.953 10.203 -12.828 1 98.38 59 ASP B C 1
ATOM 2397 O O . ASP B 1 59 ? -10.883 9.625 -12.258 1 98.38 59 ASP B O 1
ATOM 2401 N N . VAL B 1 60 ? -8.75 9.703 -12.984 1 98.75 60 VAL B N 1
ATOM 2402 C CA . VAL B 1 60 ? -8.398 8.422 -12.375 1 98.75 60 VAL B CA 1
ATOM 2403 C C . VAL B 1 60 ? -8.398 8.555 -10.859 1 98.75 60 VAL B C 1
ATOM 2405 O O . VAL B 1 60 ? -8.836 7.648 -10.148 1 98.75 60 VAL B O 1
ATOM 2408 N N . ILE B 1 61 ? -7.945 9.688 -10.336 1 98.81 61 ILE B N 1
ATOM 2409 C CA . ILE B 1 61 ? -7.949 9.953 -8.906 1 98.81 61 ILE B CA 1
ATOM 2410 C C . ILE B 1 61 ? -9.391 9.984 -8.391 1 98.81 61 ILE B C 1
ATOM 2412 O O . ILE B 1 61 ? -9.703 9.359 -7.375 1 98.81 61 ILE B O 1
ATOM 2416 N N . ALA B 1 62 ? -10.258 10.664 -9.117 1 98.69 62 ALA B N 1
ATOM 2417 C CA . ALA B 1 62 ? -11.672 10.742 -8.734 1 98.69 62 ALA B CA 1
ATOM 2418 C C . ALA B 1 62 ? -12.305 9.359 -8.695 1 98.69 62 ALA B C 1
ATOM 2420 O O . ALA B 1 62 ? -13.062 9.047 -7.77 1 98.69 62 ALA B O 1
ATOM 2421 N N . ASP B 1 63 ? -12 8.531 -9.719 1 98.75 63 ASP B N 1
ATOM 2422 C CA . ASP B 1 63 ? -12.523 7.168 -9.789 1 98.75 63 ASP B CA 1
ATOM 2423 C C . ASP B 1 63 ? -12.094 6.352 -8.57 1 98.75 63 ASP B C 1
ATOM 2425 O O . ASP B 1 63 ? -12.875 5.57 -8.031 1 98.75 63 ASP B O 1
ATOM 2429 N N . GLN B 1 64 ? -10.852 6.504 -8.195 1 98.88 64 GLN B N 1
ATOM 2430 C CA . GLN B 1 64 ? -10.344 5.785 -7.035 1 98.88 64 GLN B CA 1
ATOM 2431 C C . GLN B 1 64 ? -11.078 6.203 -5.766 1 98.88 64 GLN B C 1
ATOM 2433 O O . GLN B 1 64 ? -11.492 5.352 -4.973 1 98.88 64 GLN B O 1
ATOM 2438 N N . ILE B 1 65 ? -11.219 7.539 -5.547 1 98.81 65 ILE B N 1
ATOM 2439 C CA . ILE B 1 65 ? -11.875 8.047 -4.352 1 98.81 65 ILE B CA 1
ATOM 2440 C C . ILE B 1 65 ? -13.328 7.559 -4.316 1 98.81 65 ILE B C 1
ATOM 2442 O O . ILE B 1 65 ? -13.812 7.121 -3.273 1 98.81 65 ILE B O 1
ATOM 2446 N N . GLU B 1 66 ? -13.984 7.594 -5.453 1 98.5 66 GLU B N 1
ATOM 2447 C CA . GLU B 1 66 ? -15.352 7.09 -5.547 1 98.5 66 GLU B CA 1
ATOM 2448 C C . GLU B 1 66 ? -15.43 5.621 -5.145 1 98.5 66 GLU B C 1
ATOM 2450 O O . GLU B 1 66 ? -16.328 5.223 -4.395 1 98.5 66 GLU B O 1
ATOM 2455 N N . THR B 1 67 ? -14.523 4.859 -5.648 1 98.62 67 THR B N 1
ATOM 2456 C CA . THR B 1 67 ? -14.484 3.438 -5.316 1 98.62 67 THR B CA 1
ATOM 2457 C C . THR B 1 67 ? -14.367 3.24 -3.807 1 98.62 67 THR B C 1
ATOM 2459 O O . THR B 1 67 ? -15.133 2.479 -3.213 1 98.62 67 THR B O 1
ATOM 2462 N N . CYS B 1 68 ? -13.438 3.926 -3.16 1 98.56 68 CYS B N 1
ATOM 2463 C CA . CYS B 1 68 ? -13.25 3.799 -1.719 1 98.56 68 CYS B CA 1
ATOM 2464 C C . CYS B 1 68 ? -14.516 4.211 -0.972 1 98.56 68 CYS B C 1
ATOM 2466 O O . CYS B 1 68 ? -14.961 3.506 -0.065 1 98.56 68 CYS B O 1
ATOM 2468 N N . ALA B 1 69 ? -15.117 5.293 -1.408 1 98.12 69 ALA B N 1
ATOM 2469 C CA . ALA B 1 69 ? -16.266 5.863 -0.718 1 98.12 69 ALA B CA 1
ATOM 2470 C C . ALA B 1 69 ? -17.516 4.988 -0.894 1 98.12 69 ALA B C 1
ATOM 2472 O O . ALA B 1 69 ? -18.422 5.027 -0.074 1 98.12 69 ALA B O 1
ATOM 2473 N N . THR B 1 70 ? -17.531 4.199 -1.962 1 97.81 70 THR B N 1
ATOM 2474 C CA . THR B 1 70 ? -18.781 3.516 -2.273 1 97.81 70 THR B CA 1
ATOM 2475 C C . THR B 1 70 ? -18.672 2.023 -1.973 1 97.81 70 THR B C 1
ATOM 2477 O O . THR B 1 70 ? -19.672 1.371 -1.667 1 97.81 70 THR B O 1
ATOM 2480 N N . VAL B 1 71 ? -17.5 1.444 -2.068 1 97.5 71 VAL B N 1
ATOM 2481 C CA . VAL B 1 71 ? -17.328 0.037 -1.726 1 97.5 71 VAL B CA 1
ATOM 2482 C C . VAL B 1 71 ? -17.547 -0.161 -0.227 1 97.5 71 VAL B C 1
ATOM 2484 O O . VAL B 1 71 ? -18.266 -1.073 0.187 1 97.5 71 VAL B O 1
ATOM 2487 N N . HIS B 1 72 ? -16.875 0.678 0.528 1 96.75 72 HIS B N 1
ATOM 2488 C CA . HIS B 1 72 ? -17 0.599 1.98 1 96.75 72 HIS B CA 1
ATOM 2489 C C . HIS B 1 72 ? -18.266 1.285 2.469 1 96.75 72 HIS B C 1
ATOM 2491 O O . HIS B 1 72 ? -18.672 2.309 1.917 1 96.75 72 HIS B O 1
ATOM 2497 N N . SER B 1 73 ? -18.906 0.708 3.48 1 92.5 73 SER B N 1
ATOM 2498 C CA . SER B 1 73 ? -20.109 1.312 4.027 1 92.5 73 SER B CA 1
ATOM 2499 C C . SER B 1 73 ? -19.828 2.688 4.621 1 92.5 73 SER B C 1
ATOM 2501 O O . SER B 1 73 ? -20.703 3.547 4.668 1 92.5 73 SER B O 1
ATOM 2503 N N . ARG B 1 74 ? -18.578 2.811 5.055 1 94.19 74 ARG B N 1
ATOM 2504 C CA . ARG B 1 74 ? -18.156 4.086 5.625 1 94.19 74 ARG B CA 1
ATOM 2505 C C . ARG B 1 74 ? -16.641 4.223 5.59 1 94.19 74 ARG B C 1
ATOM 2507 O O . ARG B 1 74 ? -15.922 3.248 5.809 1 94.19 74 ARG B O 1
ATOM 2514 N N . ILE B 1 75 ? -16.203 5.41 5.273 1 98.25 75 ILE B N 1
ATOM 2515 C CA . ILE B 1 75 ? -14.828 5.805 5.527 1 98.25 75 ILE B CA 1
ATOM 2516 C C . ILE B 1 75 ? -14.75 6.602 6.828 1 98.25 75 ILE B C 1
ATOM 2518 O O . ILE B 1 75 ? -15.328 7.684 6.938 1 98.25 75 ILE B O 1
ATOM 2522 N N . ASP B 1 76 ? -14.023 6.055 7.785 1 98.69 76 ASP B N 1
ATOM 2523 C CA . ASP B 1 76 ? -14.016 6.668 9.109 1 98.69 76 ASP B CA 1
ATOM 2524 C C . ASP B 1 76 ? -13.094 7.887 9.148 1 98.69 76 ASP B C 1
ATOM 2526 O O . ASP B 1 76 ? -13.32 8.82 9.914 1 98.69 76 ASP B O 1
ATOM 2530 N N . ALA B 1 77 ? -12.047 7.871 8.352 1 98.88 77 ALA B N 1
ATOM 2531 C CA . ALA B 1 77 ? -11.109 8.984 8.297 1 98.88 77 ALA B CA 1
ATOM 2532 C C . ALA B 1 77 ? -10.32 8.977 6.992 1 98.88 77 ALA B C 1
ATOM 2534 O O . ALA B 1 77 ? -10.133 7.926 6.379 1 98.88 77 ALA B O 1
ATOM 2535 N N . VAL B 1 78 ? -9.852 10.148 6.551 1 98.94 78 VAL B N 1
ATOM 2536 C CA . VAL B 1 78 ? -9.062 10.336 5.34 1 98.94 78 VAL B CA 1
ATOM 2537 C C . VAL B 1 78 ? -7.73 11 5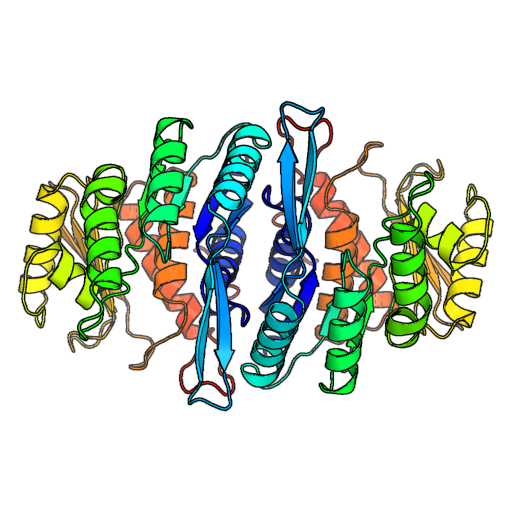.691 1 98.94 78 VAL B C 1
ATOM 2539 O O . VAL B 1 78 ? -7.695 11.969 6.457 1 98.94 78 VAL B O 1
ATOM 2542 N N . LYS B 1 79 ? -6.684 10.445 5.207 1 98.94 79 LYS B N 1
ATOM 2543 C CA . LYS B 1 79 ? -5.379 11.094 5.227 1 98.94 79 LYS B CA 1
ATOM 2544 C C . LYS B 1 79 ? -5.02 11.641 3.848 1 98.94 79 LYS B C 1
ATOM 2546 O O . LYS B 1 79 ? -5.047 10.906 2.857 1 98.94 79 LYS B O 1
ATOM 2551 N N . ILE B 1 80 ? -4.707 12.875 3.777 1 98.81 80 ILE B N 1
ATOM 2552 C CA . ILE B 1 80 ? -4.246 13.5 2.539 1 98.81 80 ILE B CA 1
ATOM 2553 C C . ILE B 1 80 ? -2.752 13.789 2.631 1 98.81 80 ILE B C 1
ATOM 2555 O O . ILE B 1 80 ? -2.301 14.469 3.559 1 98.81 80 ILE B O 1
ATOM 2559 N N . GLY B 1 81 ? -2.01 13.203 1.707 1 97.88 81 GLY B N 1
ATOM 2560 C CA . GLY B 1 81 ? -0.586 13.477 1.568 1 97.88 81 GLY B CA 1
ATOM 2561 C C . GLY B 1 81 ? -0.25 14.289 0.335 1 97.88 81 GLY B C 1
ATOM 2562 O O . GLY B 1 81 ? -0.925 15.273 0.034 1 97.88 81 GLY B O 1
ATOM 2563 N N . MET B 1 82 ? 0.767 13.906 -0.405 1 94.69 82 MET B N 1
ATOM 2564 C CA . MET B 1 82 ? 1.242 14.648 -1.571 1 94.69 82 MET B CA 1
ATOM 2565 C C . MET B 1 82 ? 0.184 14.664 -2.67 1 94.69 82 MET B C 1
ATOM 2567 O O . MET B 1 82 ? -0.289 13.617 -3.104 1 94.69 82 MET B O 1
ATOM 2571 N N . LEU B 1 83 ? -0.139 15.805 -3.074 1 95.31 83 LEU B N 1
ATOM 2572 C CA . LEU B 1 83 ? -1.114 15.945 -4.148 1 95.31 83 LEU B CA 1
ATOM 2573 C C . LEU B 1 83 ? -0.426 16.297 -5.465 1 95.31 83 LEU B C 1
ATOM 2575 O O . LEU B 1 83 ? -0.856 15.852 -6.531 1 95.31 83 LEU B O 1
ATOM 2579 N N . GLY B 1 84 ? 0.604 17.094 -5.465 1 89.44 84 GLY B N 1
ATOM 2580 C CA . GLY B 1 84 ? 1.61 17.219 -6.508 1 89.44 84 GLY B CA 1
ATOM 2581 C C . GLY B 1 84 ? 1.226 18.203 -7.598 1 89.44 84 GLY B C 1
ATOM 2582 O O . GLY B 1 84 ? 2.094 18.766 -8.258 1 89.44 84 GLY B O 1
ATOM 2583 N N . THR B 1 85 ? -0.156 18.391 -7.891 1 92.75 85 THR B N 1
ATOM 2584 C CA . THR B 1 85 ? -0.56 19.312 -8.945 1 92.75 85 THR B CA 1
ATOM 2585 C C . THR B 1 85 ? -1.827 20.062 -8.555 1 92.75 85 THR B C 1
ATOM 2587 O O . THR B 1 85 ? -2.6 19.594 -7.715 1 92.75 85 THR B O 1
ATOM 2590 N N . ALA B 1 86 ? -2.004 21.188 -9.219 1 93.5 86 ALA B N 1
ATOM 2591 C CA . ALA B 1 86 ? -3.219 21.969 -8.984 1 93.5 86 ALA B CA 1
ATOM 2592 C C . ALA B 1 86 ? -4.457 21.188 -9.422 1 93.5 86 ALA B C 1
ATOM 2594 O O . ALA B 1 86 ? -5.5 21.25 -8.758 1 93.5 86 ALA B O 1
ATOM 2595 N N . ALA B 1 87 ? -4.34 20.484 -10.531 1 95.88 87 ALA B N 1
ATOM 2596 C CA . ALA B 1 87 ? -5.453 19.672 -11.023 1 95.88 87 ALA B CA 1
ATOM 2597 C C . ALA B 1 87 ? -5.836 18.594 -10.016 1 95.88 87 ALA B C 1
ATOM 2599 O O . ALA B 1 87 ? -7.02 18.297 -9.828 1 95.88 87 ALA B O 1
ATOM 2600 N N . THR B 1 88 ? -4.863 17.984 -9.383 1 97.19 88 THR B N 1
ATOM 2601 C CA . THR B 1 88 ? -5.117 16.984 -8.344 1 97.19 88 THR B CA 1
ATOM 2602 C C . THR B 1 88 ? -5.844 17.609 -7.156 1 97.19 88 THR B C 1
ATOM 2604 O O . THR B 1 88 ? -6.785 17.016 -6.621 1 97.19 88 THR B O 1
ATOM 2607 N N . ILE B 1 89 ? -5.398 18.781 -6.754 1 97.25 89 ILE B N 1
ATOM 2608 C CA . ILE B 1 89 ? -6.016 19.469 -5.629 1 97.25 89 ILE B CA 1
ATOM 2609 C C . ILE B 1 89 ? -7.488 19.734 -5.93 1 97.25 89 ILE B C 1
ATOM 2611 O O . ILE B 1 89 ? -8.352 19.531 -5.066 1 97.25 89 ILE B O 1
ATOM 2615 N N . GLU B 1 90 ? -7.762 20.109 -7.129 1 97.38 90 GLU B N 1
ATOM 2616 C CA . GLU B 1 90 ? -9.141 20.391 -7.527 1 97.38 90 GLU B CA 1
ATOM 2617 C C . GLU B 1 90 ? -10.016 19.156 -7.414 1 97.38 90 GLU B C 1
ATOM 2619 O O . GLU B 1 90 ? -11.133 19.219 -6.898 1 97.38 90 GLU B O 1
ATOM 2624 N N . VAL B 1 91 ? -9.547 18.078 -7.867 1 98 91 VAL B N 1
ATOM 2625 C CA . VAL B 1 91 ? -10.336 16.844 -7.871 1 98 91 VAL B CA 1
ATOM 2626 C C . VAL B 1 91 ? -10.516 16.344 -6.441 1 98 91 VAL B C 1
ATOM 2628 O O . VAL B 1 91 ? -11.578 15.836 -6.082 1 98 91 VAL B O 1
ATOM 2631 N N . VAL B 1 92 ? -9.516 16.469 -5.629 1 98.38 92 VAL B N 1
ATOM 2632 C CA . VAL B 1 92 ? -9.609 16.047 -4.238 1 98.38 92 VAL B CA 1
ATOM 2633 C C . VAL B 1 92 ? -10.586 16.938 -3.484 1 98.38 92 VAL B C 1
ATOM 2635 O O . VAL B 1 92 ? -11.406 16.453 -2.705 1 98.38 92 VAL B O 1
ATOM 2638 N N . GLU B 1 93 ? -10.492 18.234 -3.754 1 97.94 93 GLU B N 1
ATOM 2639 C CA . GLU B 1 93 ? -11.453 19.141 -3.141 1 97.94 93 GLU B CA 1
ATOM 2640 C C . GLU B 1 93 ? -12.891 18.75 -3.488 1 97.94 93 GLU B C 1
ATOM 2642 O O . GLU B 1 93 ? -13.75 18.719 -2.613 1 97.94 93 GLU B O 1
ATOM 2647 N N . ALA B 1 94 ? -13.094 18.531 -4.734 1 98.19 94 ALA B N 1
ATOM 2648 C CA . ALA B 1 94 ? -14.43 18.156 -5.195 1 98.19 94 ALA B CA 1
ATOM 2649 C C . ALA B 1 94 ? -14.898 16.875 -4.504 1 98.19 94 ALA B C 1
ATOM 2651 O O . ALA B 1 94 ? -16.062 16.766 -4.117 1 98.19 94 ALA B O 1
ATOM 2652 N N . ALA B 1 95 ? -14.023 15.938 -4.359 1 97.62 95 ALA B N 1
ATOM 2653 C CA . ALA B 1 95 ? -14.359 14.664 -3.715 1 97.62 95 ALA B CA 1
ATOM 2654 C C . ALA B 1 95 ? -14.719 14.875 -2.246 1 97.62 95 ALA B C 1
ATOM 2656 O O . ALA B 1 95 ? -15.633 14.234 -1.725 1 97.62 95 ALA B O 1
ATOM 2657 N N . LEU B 1 96 ? -13.992 15.75 -1.556 1 97.06 96 LEU B N 1
ATOM 2658 C CA . LEU B 1 96 ? -14.234 16.016 -0.145 1 97.06 96 LEU B CA 1
ATOM 2659 C C . LEU B 1 96 ? -15.609 16.656 0.056 1 97.06 96 LEU B C 1
ATOM 2661 O O . LEU B 1 96 ? -16.219 16.5 1.114 1 97.06 96 LEU B O 1
ATOM 2665 N N . LYS B 1 97 ? -16.094 17.359 -0.953 1 95.88 97 LYS B N 1
ATOM 2666 C CA . LYS B 1 97 ? -17.422 17.969 -0.904 1 95.88 97 LYS B CA 1
ATOM 2667 C C . LYS B 1 97 ? -18.516 16.953 -1.218 1 95.88 97 LYS B C 1
ATOM 2669 O O . LYS B 1 97 ? -19.594 17 -0.64 1 95.88 97 LYS B O 1
ATOM 2674 N N . GLU B 1 98 ? -18.188 16.078 -2.057 1 95.81 98 GLU B N 1
ATOM 2675 C CA . GLU B 1 98 ? -19.172 15.117 -2.572 1 95.81 98 GLU B CA 1
ATOM 2676 C C . GLU B 1 98 ? -19.406 13.992 -1.574 1 95.81 98 GLU B C 1
ATOM 2678 O O . GLU B 1 98 ? -20.547 13.523 -1.424 1 95.81 98 GLU B O 1
ATOM 2683 N N . HIS B 1 99 ? -18.312 13.562 -0.987 1 94.31 99 HIS B N 1
ATOM 2684 C CA . HIS B 1 99 ? -18.406 12.414 -0.094 1 94.31 99 HIS B CA 1
ATOM 2685 C C . HIS B 1 99 ? -18.344 12.844 1.368 1 94.31 99 HIS B C 1
ATOM 2687 O O . HIS B 1 99 ? -17.719 13.852 1.696 1 94.31 99 HIS B O 1
ATOM 2693 N N . ASP B 1 100 ? -19.062 12.203 2.168 1 88.12 100 ASP B N 1
ATOM 2694 C CA . ASP B 1 100 ? -19.109 12.516 3.592 1 88.12 100 ASP B CA 1
ATOM 2695 C C . ASP B 1 100 ? -17.953 11.867 4.344 1 88.12 100 ASP B C 1
ATOM 2697 O O . ASP B 1 100 ? -18.078 10.742 4.832 1 88.12 100 ASP B O 1
ATOM 2701 N N . PHE B 1 101 ? -16.875 12.547 4.465 1 97.06 101 PHE B N 1
ATOM 2702 C CA . PHE B 1 101 ? -15.742 12.094 5.27 1 97.06 101 PHE B CA 1
ATOM 2703 C C . PHE B 1 101 ? -15.711 12.812 6.613 1 97.06 101 PHE B C 1
ATOM 2705 O O . PHE B 1 101 ? -15.438 14.016 6.668 1 97.06 101 PHE B O 1
ATOM 2712 N N . PRO B 1 102 ? -16 12.133 7.668 1 97.62 102 PRO B N 1
ATOM 2713 C CA . PRO B 1 102 ? -16.156 12.805 8.961 1 97.62 102 PRO B CA 1
ATOM 2714 C C . PRO B 1 102 ? -14.844 13.391 9.484 1 97.62 102 PRO B C 1
ATOM 2716 O O . PRO B 1 102 ? -14.859 14.359 10.25 1 97.62 102 PRO B O 1
ATOM 2719 N N . ILE B 1 103 ? -13.719 12.773 9.18 1 98.69 103 ILE B N 1
ATOM 2720 C CA . ILE B 1 103 ? -12.406 13.195 9.664 1 98.69 103 ILE B CA 1
ATOM 2721 C C . ILE B 1 103 ? -11.438 13.305 8.484 1 98.69 103 ILE B C 1
ATOM 2723 O O . ILE B 1 103 ? -11.289 12.359 7.707 1 98.69 103 ILE B O 1
ATOM 2727 N N . VAL B 1 104 ? -10.812 14.438 8.312 1 98.81 104 VAL B N 1
ATOM 2728 C CA . VAL B 1 104 ? -9.797 14.672 7.293 1 98.81 104 VAL B CA 1
ATOM 2729 C C . VAL B 1 104 ? -8.5 15.148 7.953 1 98.81 104 VAL B C 1
ATOM 2731 O O . VAL B 1 104 ? -8.477 16.188 8.617 1 98.81 104 VAL B O 1
ATOM 2734 N N . VAL B 1 105 ? -7.457 14.359 7.836 1 98.94 105 VAL B N 1
ATOM 2735 C CA . VAL B 1 105 ? -6.129 14.727 8.312 1 98.94 105 VAL B CA 1
ATOM 2736 C C . VAL B 1 105 ? -5.254 15.141 7.125 1 98.94 105 VAL B C 1
ATOM 2738 O O . VAL B 1 105 ? -5.074 14.367 6.184 1 98.94 105 VAL B O 1
ATOM 2741 N N . LEU B 1 106 ? -4.707 16.297 7.152 1 98.75 106 LEU B N 1
ATOM 2742 C CA . LEU B 1 106 ? -3.883 16.828 6.07 1 98.75 106 LEU B CA 1
ATOM 2743 C C . LEU B 1 106 ? -2.412 16.859 6.473 1 98.75 106 LEU B C 1
ATOM 2745 O O . LEU B 1 106 ? -2.035 17.594 7.395 1 98.75 106 LEU B O 1
ATOM 2749 N N . ASP B 1 107 ? -1.593 16.047 5.891 1 98.38 107 ASP B N 1
ATOM 2750 C CA . ASP B 1 107 ? -0.148 16.25 5.836 1 98.38 107 ASP B CA 1
ATOM 2751 C C . ASP B 1 107 ? 0.232 17.203 4.707 1 98.38 107 ASP B C 1
ATOM 2753 O O . ASP B 1 107 ? 0.333 16.797 3.549 1 98.38 107 ASP B O 1
ATOM 2757 N N . PRO B 1 108 ? 0.44 18.438 5.039 1 96.5 108 PRO B N 1
ATOM 2758 C CA . PRO B 1 108 ? 0.554 19.469 4.008 1 96.5 108 PRO B CA 1
ATOM 2759 C C . PRO B 1 108 ? 1.897 19.438 3.283 1 96.5 108 PRO B C 1
ATOM 2761 O O . PRO B 1 108 ? 2.701 20.359 3.42 1 96.5 108 PRO B O 1
ATOM 2764 N N . VAL B 1 109 ? 2.115 18.453 2.441 1 90.75 109 VAL B N 1
ATOM 2765 C CA . VAL B 1 109 ? 3.344 18.281 1.674 1 90.75 109 VAL B CA 1
ATOM 2766 C C . VAL B 1 109 ? 3.463 19.391 0.634 1 90.75 109 VAL B C 1
ATOM 2768 O O . VAL B 1 109 ? 2.799 19.359 -0.404 1 90.75 109 VAL B O 1
ATOM 2771 N N . LEU B 1 110 ? 4.363 20.312 0.923 1 84.69 110 LEU B N 1
ATOM 2772 C CA . LEU B 1 110 ? 4.586 21.438 0.024 1 84.69 110 LEU B CA 1
ATOM 2773 C C . LEU B 1 110 ? 5.676 21.125 -0.995 1 84.69 110 LEU B C 1
ATOM 2775 O O . LEU B 1 110 ? 6.605 20.375 -0.697 1 84.69 110 LEU B O 1
ATOM 2779 N N . ILE B 1 111 ? 5.535 21.609 -2.1 1 76.94 111 ILE B N 1
ATOM 2780 C CA . ILE B 1 111 ? 6.465 21.266 -3.174 1 76.94 111 ILE B CA 1
ATOM 2781 C C . ILE B 1 111 ? 7.43 22.438 -3.4 1 76.94 111 ILE B C 1
ATOM 2783 O O . ILE B 1 111 ? 8.547 22.234 -3.873 1 76.94 111 ILE B O 1
ATOM 2787 N N . CYS B 1 112 ? 7.016 23.609 -3.053 1 62.47 112 CYS B N 1
ATOM 2788 C CA . CYS B 1 112 ? 7.855 24.781 -3.234 1 62.47 112 CYS B CA 1
ATOM 2789 C C . CYS B 1 112 ? 8.922 24.859 -2.15 1 62.47 112 CYS B C 1
ATOM 2791 O O . CYS B 1 112 ? 8.617 25.125 -0.985 1 62.47 112 CYS B O 1
ATOM 2793 N N . LYS B 1 113 ? 10.188 24.344 -2.242 1 57.19 113 LYS B N 1
ATOM 2794 C CA . LYS B 1 113 ? 11.258 24.406 -1.246 1 57.19 113 LYS B CA 1
ATOM 2795 C C . LYS B 1 113 ? 12.305 25.453 -1.629 1 57.19 113 LYS B C 1
ATOM 2797 O O . LYS B 1 113 ? 13.469 25.328 -1.258 1 57.19 113 LYS B O 1
ATOM 2802 N N . GLY B 1 114 ? 12 26.5 -2.227 1 48.66 114 GLY B N 1
ATOM 2803 C CA . GLY B 1 114 ? 12.859 27.609 -2.602 1 48.66 114 GLY B CA 1
ATOM 2804 C C . GLY B 1 114 ? 12.609 28.109 -4.008 1 48.66 114 GLY B C 1
ATOM 2805 O O . GLY B 1 114 ? 12.477 29.312 -4.227 1 48.66 114 GLY B O 1
ATOM 2806 N N . GLN B 1 115 ? 13.234 27.312 -4.953 1 46.28 115 GLN B N 1
ATOM 2807 C CA . GLN B 1 115 ? 13.344 27.922 -6.277 1 46.28 115 GLN B CA 1
ATOM 2808 C C . GLN B 1 115 ? 11.969 28.156 -6.883 1 46.28 115 GLN B C 1
ATOM 2810 O O . GLN B 1 115 ? 10.984 27.547 -6.465 1 46.28 115 GLN B O 1
ATOM 2815 N N . GLU B 1 116 ? 11.812 29.094 -8.039 1 51.34 116 GLU B N 1
ATOM 2816 C CA . GLU B 1 116 ? 10.938 29.938 -8.852 1 51.34 116 GLU B CA 1
ATOM 2817 C C . GLU B 1 116 ? 9.805 29.125 -9.477 1 51.34 116 GLU B C 1
ATOM 2819 O O . GLU B 1 116 ? 9.109 29.609 -10.375 1 51.34 116 GLU B O 1
ATOM 2824 N N . PHE B 1 117 ? 9.648 27.906 -9.352 1 56.5 117 PHE B N 1
ATOM 2825 C CA . PHE B 1 117 ? 8.797 27.469 -10.453 1 56.5 117 PHE B CA 1
ATOM 2826 C C . PHE B 1 117 ? 7.336 27.828 -10.18 1 56.5 117 PHE B C 1
ATOM 2828 O O . PHE B 1 117 ? 6.781 27.438 -9.148 1 56.5 117 PHE B O 1
ATOM 2835 N N . ALA B 1 118 ? 6.883 28.938 -10.773 1 57.06 118 ALA B N 1
ATOM 2836 C CA . ALA B 1 118 ? 5.516 29.453 -10.812 1 57.06 118 ALA B CA 1
ATOM 2837 C C . ALA B 1 118 ? 4.504 28.328 -10.57 1 57.06 118 ALA B C 1
ATOM 2839 O O . ALA B 1 118 ? 3.531 28.516 -9.836 1 57.06 118 ALA B O 1
ATOM 2840 N N . GLY B 1 119 ? 4.75 27.219 -10.875 1 75.12 119 GLY B N 1
ATOM 2841 C CA . GLY B 1 119 ? 3.85 26.078 -10.766 1 75.12 119 GLY B CA 1
ATOM 2842 C C . GLY B 1 119 ? 3.795 25.484 -9.375 1 75.12 119 GLY B C 1
ATOM 2843 O O . GLY B 1 119 ? 2.719 25.141 -8.883 1 75.12 119 GLY B O 1
ATOM 2844 N N . ALA B 1 120 ? 4.871 25.562 -8.672 1 78.75 120 ALA B N 1
ATOM 2845 C CA . ALA B 1 120 ? 4.93 25.047 -7.312 1 78.75 120 ALA B CA 1
ATOM 2846 C C . ALA B 1 120 ? 4.184 25.953 -6.34 1 78.75 120 ALA B C 1
ATOM 2848 O O . ALA B 1 120 ? 3.492 25.469 -5.438 1 78.75 120 ALA B O 1
ATOM 2849 N N . LEU B 1 121 ? 4.32 27.219 -6.543 1 83.25 121 LEU B N 1
ATOM 2850 C CA . LEU B 1 121 ? 3.615 28.188 -5.711 1 83.25 121 LEU B CA 1
ATOM 2851 C C . LEU B 1 121 ? 2.107 28.078 -5.898 1 83.25 121 LEU B C 1
ATOM 2853 O O . LEU B 1 121 ? 1.346 28.203 -4.934 1 83.25 121 LEU B O 1
ATOM 2857 N N . GLU B 1 122 ? 1.734 27.859 -7.094 1 87.06 122 GLU B N 1
ATOM 2858 C CA . GLU B 1 122 ? 0.314 27.688 -7.379 1 87.06 122 GLU B CA 1
ATOM 2859 C C . GLU B 1 122 ? -0.246 26.469 -6.637 1 87.06 122 GLU B C 1
ATOM 2861 O O . GLU B 1 122 ? -1.358 26.516 -6.109 1 87.06 122 GLU B O 1
ATOM 2866 N N . VAL B 1 123 ? 0.489 25.438 -6.59 1 87.94 123 VAL B N 1
ATOM 2867 C CA . VAL B 1 123 ? 0.077 24.203 -5.926 1 87.94 123 VAL B CA 1
ATOM 2868 C C . VAL B 1 123 ? -0.043 24.438 -4.422 1 87.94 123 VAL B C 1
ATOM 2870 O O . VAL B 1 123 ? -1.042 24.062 -3.805 1 87.94 123 VAL B O 1
ATOM 2873 N N . ASP B 1 124 ? 0.899 25.125 -3.879 1 89.12 124 ASP B N 1
ATOM 2874 C CA . ASP B 1 124 ? 0.908 25.391 -2.441 1 89.12 124 ASP B CA 1
ATOM 2875 C C . ASP B 1 124 ? -0.25 26.297 -2.041 1 89.12 124 ASP B C 1
ATOM 2877 O O . ASP B 1 124 ? -0.898 26.078 -1.018 1 89.12 124 ASP B O 1
ATOM 2881 N N . ASN B 1 125 ? -0.479 27.281 -2.887 1 90.38 125 ASN B N 1
ATOM 2882 C CA . ASN B 1 125 ? -1.585 28.188 -2.625 1 90.38 125 ASN B CA 1
ATOM 2883 C C . ASN B 1 125 ? -2.934 27.484 -2.707 1 90.38 125 ASN B C 1
ATOM 2885 O O . ASN B 1 125 ? -3.826 27.734 -1.899 1 90.38 125 ASN B O 1
ATOM 2889 N N . ALA B 1 126 ? -3.039 26.656 -3.652 1 92.62 126 ALA B N 1
ATOM 2890 C CA . ALA B 1 126 ? -4.273 25.891 -3.805 1 92.62 126 ALA B CA 1
ATOM 2891 C C . ALA B 1 126 ? -4.5 24.969 -2.609 1 92.62 126 ALA B C 1
ATOM 2893 O O . ALA B 1 126 ? -5.621 24.859 -2.107 1 92.62 126 ALA B O 1
ATOM 2894 N N . LEU B 1 127 ? -3.471 24.344 -2.182 1 93.88 127 LEU B N 1
ATOM 2895 C CA . LEU B 1 127 ? -3.561 23.469 -1.015 1 93.88 127 LEU B CA 1
ATOM 2896 C C . LEU B 1 127 ? -4.031 24.25 0.209 1 93.88 127 LEU B C 1
ATOM 2898 O O . LEU B 1 127 ? -4.914 23.797 0.939 1 93.88 127 LEU B O 1
ATOM 2902 N N . ARG B 1 128 ? -3.516 25.391 0.38 1 92.38 128 ARG B N 1
ATOM 2903 C CA . ARG B 1 128 ? -3.812 26.234 1.533 1 92.38 128 ARG B CA 1
ATOM 2904 C C . ARG B 1 128 ? -5.254 26.734 1.491 1 92.38 128 ARG B C 1
ATOM 2906 O O . ARG B 1 128 ? -5.953 26.703 2.506 1 92.38 128 ARG B O 1
ATOM 2913 N N . SER B 1 129 ? -5.676 27.125 0.358 1 94.12 129 SER B N 1
ATOM 2914 C CA . SER B 1 129 ? -6.977 27.781 0.257 1 94.12 129 SER B CA 1
ATOM 2915 C C . SER B 1 129 ? -8.102 26.75 0.128 1 94.12 129 SER B C 1
ATOM 2917 O O . SER B 1 129 ? -9.219 27 0.59 1 94.12 129 SER B O 1
ATOM 2919 N N . ARG B 1 130 ? -7.773 25.609 -0.442 1 95 130 ARG B N 1
ATOM 2920 C CA . ARG B 1 130 ? -8.867 24.734 -0.857 1 95 130 ARG B CA 1
ATOM 2921 C C . ARG B 1 130 ? -8.945 23.5 0.028 1 95 130 ARG B C 1
ATOM 2923 O O . ARG B 1 130 ? -10.023 22.922 0.206 1 95 130 ARG B O 1
ATOM 2930 N N . ILE B 1 131 ? -7.816 23.047 0.553 1 96.75 131 ILE B N 1
ATOM 2931 C CA . ILE B 1 131 ? -7.789 21.781 1.279 1 96.75 131 ILE B CA 1
ATOM 2932 C C . ILE B 1 131 ? -7.648 22.047 2.775 1 96.75 131 ILE B C 1
ATOM 2934 O O . ILE B 1 131 ? -8.391 21.484 3.586 1 96.75 131 ILE B O 1
ATOM 2938 N N . LEU B 1 132 ? -6.781 22.953 3.17 1 96.38 132 LEU B N 1
ATOM 2939 C CA . LEU B 1 132 ? -6.418 23.203 4.559 1 96.38 132 LEU B CA 1
ATOM 2940 C C . LEU B 1 132 ? -7.648 23.531 5.391 1 96.38 132 LEU B C 1
ATOM 2942 O O . LEU B 1 132 ? -7.844 22.984 6.473 1 96.38 132 LEU B O 1
ATOM 2946 N N . PRO B 1 133 ? -8.562 24.375 4.926 1 94.31 133 PRO B N 1
ATOM 2947 C CA . PRO B 1 133 ? -9.719 24.75 5.746 1 94.31 133 PRO B CA 1
ATOM 2948 C C . PRO B 1 133 ? -10.68 23.594 5.977 1 94.31 133 PRO B C 1
ATOM 2950 O O . PRO B 1 133 ? -11.562 23.672 6.832 1 94.31 133 PRO B O 1
ATOM 2953 N N . ARG B 1 134 ? -10.523 22.5 5.27 1 95.88 134 ARG B N 1
ATOM 2954 C CA . ARG B 1 134 ? -11.422 21.344 5.367 1 95.88 134 ARG B CA 1
ATOM 2955 C C . ARG B 1 134 ? -10.859 20.281 6.309 1 95.88 134 ARG B C 1
ATOM 2957 O O . ARG B 1 134 ? -11.539 19.312 6.633 1 95.88 134 ARG B O 1
ATOM 2964 N N . ALA B 1 135 ? -9.68 20.484 6.758 1 98.19 135 ALA B N 1
ATOM 2965 C CA . ALA B 1 135 ? -8.992 19.484 7.578 1 98.19 135 ALA B CA 1
ATOM 2966 C C . ALA B 1 135 ? -9.492 19.531 9.016 1 98.19 135 ALA B C 1
ATOM 2968 O O . ALA B 1 135 ? -9.711 20.609 9.578 1 98.19 135 ALA B O 1
ATOM 2969 N N . THR B 1 136 ? -9.695 18.344 9.547 1 98.5 136 THR B N 1
ATOM 2970 C CA . THR B 1 136 ? -9.93 18.188 10.977 1 98.5 136 THR B CA 1
ATOM 2971 C C . THR B 1 136 ? -8.641 18.438 11.766 1 98.5 136 THR B C 1
ATOM 2973 O O . THR B 1 136 ? -8.688 18.938 12.891 1 98.5 136 THR B O 1
ATOM 2976 N N . MET B 1 137 ? -7.555 18.094 11.141 1 98.81 137 MET B N 1
ATOM 2977 C CA . MET B 1 137 ? -6.23 18.203 11.742 1 98.81 137 MET B CA 1
ATOM 2978 C C . MET B 1 137 ? -5.152 18.297 10.664 1 98.81 137 MET B C 1
ATOM 2980 O O . MET B 1 137 ? -5.281 17.703 9.602 1 98.81 137 MET B O 1
ATOM 2984 N N . THR B 1 138 ? -4.129 19.094 10.883 1 98.81 138 THR B N 1
ATOM 2985 C CA . THR B 1 138 ? -2.986 19.188 9.977 1 98.81 138 THR B CA 1
ATOM 2986 C C . THR B 1 138 ? -1.686 18.922 10.727 1 98.81 138 THR B C 1
ATOM 2988 O O . THR B 1 138 ? -1.596 19.156 11.93 1 98.81 138 THR B O 1
ATOM 2991 N N . THR B 1 139 ? -0.645 18.391 9.977 1 98.81 139 THR B N 1
ATOM 2992 C CA . THR B 1 139 ? 0.59 17.938 10.617 1 98.81 139 THR B CA 1
ATOM 2993 C C . THR B 1 139 ? 1.806 18.547 9.922 1 98.81 139 THR B C 1
ATOM 2995 O O . THR B 1 139 ? 2.711 17.828 9.5 1 98.81 139 THR B O 1
ATOM 2998 N N . PRO B 1 140 ? 1.936 19.797 9.883 1 98.19 140 P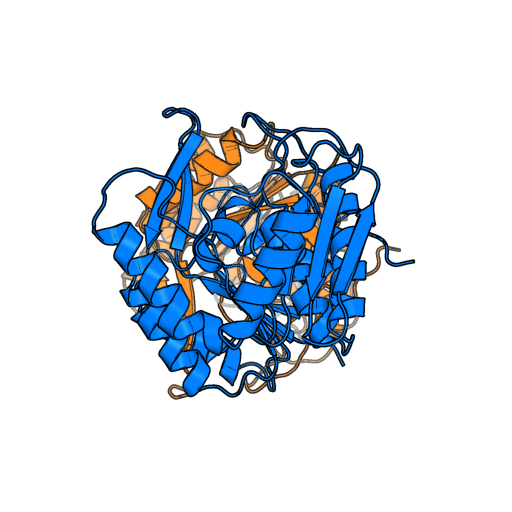RO B N 1
ATOM 2999 C CA . PRO B 1 140 ? 3.045 20.453 9.172 1 98.19 140 PRO B CA 1
ATOM 3000 C C . PRO B 1 140 ? 4.387 20.25 9.867 1 98.19 140 PRO B C 1
ATOM 3002 O O . PRO B 1 140 ? 4.457 20.266 11.102 1 98.19 140 PRO B O 1
ATOM 3005 N N . ASN B 1 141 ? 5.449 19.984 9.047 1 95.88 141 ASN B N 1
ATOM 3006 C CA . ASN B 1 141 ? 6.797 20.031 9.602 1 95.88 141 ASN B CA 1
ATOM 3007 C C . ASN B 1 141 ? 7.289 21.469 9.766 1 95.88 141 ASN B C 1
ATOM 3009 O O . ASN B 1 141 ? 6.523 22.422 9.57 1 95.88 141 ASN B O 1
ATOM 3013 N N . LEU B 1 142 ? 8.539 21.688 10.117 1 95.12 142 LEU B N 1
ATOM 3014 C CA . LEU B 1 142 ? 9.055 23.016 10.453 1 95.12 142 LEU B CA 1
ATOM 3015 C C . LEU B 1 142 ? 8.93 23.953 9.266 1 95.12 142 LEU B C 1
ATOM 3017 O O . LEU B 1 142 ? 8.453 25.078 9.414 1 95.12 142 LEU B O 1
ATOM 3021 N N . PHE B 1 143 ? 9.359 23.484 8.125 1 93.5 143 PHE B N 1
ATOM 3022 C CA . PHE B 1 143 ? 9.312 24.297 6.914 1 93.5 143 PHE B CA 1
ATOM 3023 C C . PHE B 1 143 ? 7.871 24.609 6.535 1 93.5 143 PHE B C 1
ATOM 3025 O O . PHE B 1 143 ? 7.535 2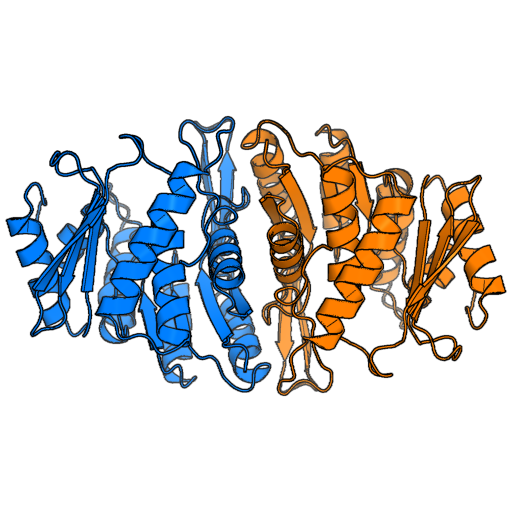5.75 6.242 1 93.5 143 PHE B O 1
ATOM 3032 N N . GLU B 1 144 ? 7.031 23.594 6.586 1 95.56 144 GLU B N 1
ATOM 3033 C CA . GLU B 1 144 ? 5.621 23.75 6.246 1 95.56 144 GLU B CA 1
ATOM 3034 C C . GLU B 1 144 ? 4.91 24.656 7.242 1 95.56 144 GLU B C 1
ATOM 3036 O O . GLU B 1 144 ? 4.082 25.484 6.855 1 95.56 144 GLU B O 1
ATOM 3041 N N . ALA B 1 145 ? 5.254 24.5 8.516 1 97.12 145 ALA B N 1
ATOM 3042 C CA . ALA B 1 145 ? 4.66 25.344 9.547 1 97.12 145 ALA B CA 1
ATOM 3043 C C . ALA B 1 145 ? 5.016 26.812 9.336 1 97.12 145 ALA B C 1
ATOM 3045 O O . ALA B 1 145 ? 4.152 27.688 9.43 1 97.12 145 ALA B O 1
ATOM 3046 N N . ALA B 1 146 ? 6.301 27.062 9.039 1 96.56 146 ALA B N 1
ATOM 3047 C CA . ALA B 1 146 ? 6.73 28.438 8.781 1 96.56 146 ALA B CA 1
ATOM 3048 C C . ALA B 1 146 ? 5.988 29.031 7.582 1 96.56 146 ALA B C 1
ATOM 3050 O O . ALA B 1 146 ? 5.48 30.141 7.652 1 96.56 146 ALA B O 1
ATOM 3051 N N . THR B 1 147 ? 5.855 28.219 6.523 1 93.81 147 THR B N 1
ATOM 3052 C CA . THR B 1 147 ? 5.215 28.656 5.289 1 93.81 147 THR B CA 1
ATOM 3053 C C . THR B 1 147 ? 3.73 28.938 5.523 1 93.81 147 THR B C 1
ATOM 3055 O O . THR B 1 147 ? 3.225 30 5.148 1 93.81 147 THR B O 1
ATOM 3058 N N . LEU B 1 148 ? 3.055 28.016 6.16 1 95 148 LEU B N 1
ATOM 3059 C CA . LEU B 1 148 ? 1.62 28.141 6.391 1 95 148 LEU B CA 1
ATOM 3060 C C . LEU B 1 148 ? 1.319 29.281 7.355 1 95 148 LEU B C 1
ATOM 3062 O O . LEU B 1 148 ? 0.286 29.953 7.242 1 95 148 LEU B O 1
ATOM 3066 N N . ALA B 1 149 ? 2.23 29.516 8.281 1 96.56 149 ALA B N 1
ATOM 3067 C CA . ALA B 1 149 ? 2.021 30.531 9.305 1 96.56 149 ALA B CA 1
ATOM 3068 C C . ALA B 1 149 ? 2.455 31.906 8.797 1 96.56 149 ALA B C 1
ATOM 3070 O O . ALA B 1 149 ? 2.234 32.938 9.461 1 96.56 149 ALA B O 1
ATOM 3071 N N . GLY B 1 150 ? 3.104 31.938 7.613 1 93.94 150 GLY B N 1
ATOM 3072 C CA . GLY B 1 150 ? 3.619 33.188 7.09 1 93.94 150 GLY B CA 1
ATOM 3073 C C . GLY B 1 150 ? 4.844 33.688 7.832 1 93.94 150 GLY B C 1
ATOM 3074 O O . GLY B 1 150 ? 4.992 34.906 8.062 1 93.94 150 GLY B O 1
ATOM 3075 N N . MET B 1 151 ? 5.645 32.781 8.273 1 95.44 151 MET B N 1
ATOM 3076 C CA . MET B 1 151 ? 6.887 33.094 8.977 1 95.44 151 MET B CA 1
ATOM 3077 C C . MET B 1 151 ? 8.094 32.781 8.109 1 95.44 151 MET B C 1
ATOM 3079 O O . MET B 1 151 ? 8.023 31.922 7.219 1 95.44 151 MET B O 1
ATOM 3083 N N . GLU B 1 152 ? 9.172 33.469 8.336 1 94.06 152 GLU B N 1
ATOM 3084 C CA . GLU B 1 152 ? 10.391 33.219 7.562 1 94.06 152 GLU B CA 1
ATOM 3085 C C . GLU B 1 152 ? 11.031 31.906 7.965 1 94.06 152 GLU B C 1
ATOM 3087 O O . GLU B 1 152 ? 11.391 31.094 7.105 1 94.06 152 GLU B O 1
ATOM 3092 N N . GLU B 1 153 ? 11.227 31.734 9.266 1 95.62 153 GLU B N 1
ATOM 3093 C CA . GLU B 1 153 ? 11.836 30.531 9.805 1 95.62 153 GLU B CA 1
ATOM 3094 C C . GLU B 1 153 ? 11.391 30.281 11.242 1 95.62 153 GLU B C 1
ATOM 3096 O O . GLU B 1 153 ? 10.93 31.203 11.922 1 95.62 153 GLU B O 1
ATOM 3101 N N . ILE B 1 154 ? 11.414 29.047 11.664 1 97.19 154 ILE B N 1
ATOM 3102 C CA . ILE B 1 154 ? 11.141 28.656 13.039 1 97.19 154 ILE B CA 1
ATOM 3103 C C . ILE B 1 154 ? 12.375 27.984 13.633 1 97.19 154 ILE B C 1
ATOM 3105 O O . ILE B 1 154 ? 12.82 26.938 13.141 1 97.19 154 ILE B O 1
ATOM 3109 N N . THR B 1 155 ? 12.945 28.578 14.656 1 96.94 155 THR B N 1
ATOM 3110 C CA . THR B 1 155 ? 14.172 28.031 15.234 1 96.94 155 THR B CA 1
ATOM 3111 C C . THR B 1 155 ? 14.008 27.812 16.734 1 96.94 155 THR B C 1
ATOM 3113 O O . THR B 1 155 ? 14.938 27.344 17.406 1 96.94 155 THR B O 1
ATOM 3116 N N . THR B 1 156 ? 12.836 28.172 17.266 1 97 156 THR B N 1
ATOM 3117 C CA . THR B 1 156 ? 12.602 27.984 18.688 1 97 156 THR B CA 1
ATOM 3118 C C . THR B 1 156 ? 11.234 27.344 18.922 1 97 156 THR B C 1
ATOM 3120 O O . THR B 1 156 ? 10.359 27.391 18.062 1 97 156 THR B O 1
ATOM 3123 N N . VAL B 1 157 ? 11.031 26.812 20.141 1 97.38 157 VAL B N 1
ATOM 3124 C CA . VAL B 1 157 ? 9.766 26.188 20.516 1 97.38 157 VAL B CA 1
ATOM 3125 C C . VAL B 1 157 ? 8.672 27.25 20.562 1 97.38 157 VAL B C 1
ATOM 3127 O O . VAL B 1 157 ? 7.535 26.984 20.156 1 97.38 157 VAL B O 1
ATOM 3130 N N . ASP B 1 158 ? 9.023 28.438 21.016 1 98 158 ASP B N 1
ATOM 3131 C CA . ASP B 1 158 ? 8.031 29.516 21.109 1 98 158 ASP B CA 1
ATOM 3132 C C . ASP B 1 158 ? 7.551 29.938 19.719 1 98 158 ASP B C 1
ATOM 3134 O O . ASP B 1 158 ? 6.371 30.234 19.531 1 98 158 ASP B O 1
ATOM 3138 N N . GLN B 1 159 ? 8.477 29.984 18.844 1 98.31 159 GLN B N 1
ATOM 3139 C CA . GLN B 1 159 ? 8.102 30.281 17.469 1 98.31 159 GLN B CA 1
ATOM 3140 C C . GLN B 1 159 ? 7.199 29.203 16.891 1 98.31 159 GLN B C 1
ATOM 3142 O O . GLN B 1 159 ? 6.277 29.484 16.125 1 98.31 159 GLN B O 1
ATOM 3147 N N . LEU B 1 160 ? 7.469 27.953 17.234 1 98.56 160 LEU B N 1
ATOM 3148 C CA . LEU B 1 160 ? 6.645 26.844 16.766 1 98.56 160 LEU B CA 1
ATOM 3149 C C . LEU B 1 160 ? 5.238 26.938 17.344 1 98.56 160 LEU B C 1
ATOM 3151 O O . LEU B 1 160 ? 4.258 26.672 16.656 1 98.56 160 LEU B O 1
ATOM 3155 N N . LYS B 1 161 ? 5.145 27.281 18.656 1 98.62 161 LYS B N 1
ATOM 3156 C CA . LYS B 1 161 ? 3.848 27.516 19.281 1 98.62 161 LYS B CA 1
ATOM 3157 C C . LYS B 1 161 ? 3.066 28.594 18.562 1 98.62 161 LYS B C 1
ATOM 3159 O O . LYS B 1 161 ? 1.87 28.453 18.297 1 98.62 161 LYS B O 1
ATOM 3164 N N . ASP B 1 162 ? 3.801 29.656 18.234 1 98.69 162 ASP B N 1
ATOM 3165 C CA . ASP B 1 162 ? 3.17 30.766 17.516 1 98.69 162 ASP B CA 1
ATOM 3166 C C . ASP B 1 162 ? 2.68 30.328 16.141 1 98.69 162 ASP B C 1
ATOM 3168 O O . ASP B 1 162 ? 1.578 30.688 15.727 1 98.69 162 ASP B O 1
ATOM 3172 N N . ALA B 1 163 ? 3.494 29.578 15.477 1 98.62 163 ALA B N 1
ATOM 3173 C CA . ALA B 1 163 ? 3.115 29.062 14.164 1 98.62 163 ALA B CA 1
ATOM 3174 C C . ALA B 1 163 ? 1.853 28.219 14.258 1 98.62 163 ALA B C 1
ATOM 3176 O O . ALA B 1 163 ? 0.953 28.328 13.422 1 98.62 163 ALA B O 1
ATOM 3177 N N . ALA B 1 164 ? 1.766 27.344 15.258 1 98.81 164 ALA B N 1
ATOM 3178 C CA . ALA B 1 164 ? 0.6 26.484 15.438 1 98.81 164 ALA B CA 1
ATOM 3179 C C . ALA B 1 164 ? -0.671 27.312 15.609 1 98.81 164 ALA B C 1
ATOM 3181 O O . ALA B 1 164 ? -1.71 27 15.031 1 98.81 164 ALA B O 1
ATOM 3182 N N . ARG B 1 165 ? -0.585 28.391 16.359 1 98.62 165 ARG B N 1
ATOM 3183 C CA . ARG B 1 165 ? -1.727 29.266 16.594 1 98.62 165 ARG B CA 1
ATOM 3184 C C . ARG B 1 165 ? -2.164 29.953 15.297 1 98.62 165 ARG B C 1
ATOM 3186 O O . ARG B 1 165 ? -3.359 30.047 15.016 1 98.62 165 ARG B O 1
ATOM 3193 N N . ARG B 1 166 ? -1.177 30.406 14.562 1 98.06 166 ARG B N 1
ATOM 3194 C CA . ARG B 1 166 ? -1.473 31.109 13.32 1 98.06 166 ARG B CA 1
ATOM 3195 C C . ARG B 1 166 ? -2.141 30.188 12.312 1 98.06 166 ARG B C 1
ATOM 3197 O O . ARG B 1 166 ? -3.037 30.594 11.57 1 98.06 166 ARG B O 1
ATOM 3204 N N . ILE B 1 167 ? -1.697 28.969 12.258 1 98.06 167 ILE B N 1
ATOM 3205 C CA . ILE B 1 167 ? -2.285 27.984 11.359 1 98.06 167 ILE B CA 1
ATOM 3206 C C . ILE B 1 167 ? -3.711 27.672 11.805 1 98.06 167 ILE B C 1
ATOM 3208 O O . ILE B 1 167 ? -4.625 27.594 10.977 1 98.06 167 ILE B O 1
ATOM 3212 N N . HIS B 1 168 ? -3.926 27.469 13.102 1 98.25 168 HIS B N 1
ATOM 3213 C CA . HIS B 1 168 ? -5.262 27.25 13.648 1 98.25 168 HIS B CA 1
ATOM 3214 C C . HIS B 1 168 ? -6.203 28.375 13.258 1 98.25 168 HIS B C 1
ATOM 3216 O O . HIS B 1 168 ? -7.359 28.141 12.898 1 98.25 168 HIS B O 1
ATOM 3222 N N . ASP B 1 169 ? -5.727 29.562 13.289 1 96.69 169 ASP B N 1
ATOM 3223 C CA . ASP B 1 169 ? -6.531 30.75 13.023 1 96.69 169 ASP B CA 1
ATOM 3224 C C . ASP B 1 169 ? -7.004 30.781 11.57 1 96.69 169 ASP B C 1
ATOM 3226 O O . ASP B 1 169 ? -7.906 31.531 11.219 1 96.69 169 ASP B O 1
ATOM 3230 N N . GLN B 1 170 ? -6.406 29.953 10.758 1 95.06 170 GLN B N 1
ATOM 3231 C CA . GLN B 1 170 ? -6.812 29.859 9.359 1 95.06 170 GLN B CA 1
ATOM 3232 C C . GLN B 1 170 ? -7.992 28.906 9.188 1 95.06 170 GLN B C 1
ATOM 3234 O O . GLN B 1 170 ? -8.453 28.688 8.062 1 95.06 170 GLN B O 1
ATOM 3239 N N . GLY B 1 171 ? -8.43 28.344 10.258 1 94 171 GLY B N 1
ATOM 3240 C CA . GLY B 1 171 ? -9.656 27.562 10.195 1 94 171 GLY B CA 1
ATOM 3241 C C . GLY B 1 171 ? -9.438 26.094 10.453 1 94 171 GLY B C 1
ATOM 3242 O O . GLY B 1 171 ? -10.383 25.297 10.391 1 94 171 GLY B O 1
ATOM 3243 N N . VAL B 1 172 ? -8.273 25.656 10.758 1 95.81 172 VAL B N 1
ATOM 3244 C CA . VAL B 1 172 ? -8.008 24.25 11.062 1 95.81 172 VAL B CA 1
ATOM 3245 C C . VAL B 1 172 ? -8.188 24 12.562 1 95.81 172 VAL B C 1
ATOM 3247 O O . VAL B 1 172 ? -7.484 24.594 13.383 1 95.81 172 VAL B O 1
ATOM 3250 N N . PRO B 1 173 ? -9.055 23.156 12.938 1 98.12 173 PRO B N 1
ATOM 3251 C CA . PRO B 1 173 ? -9.398 22.984 14.352 1 98.12 173 PRO B CA 1
ATOM 3252 C C . PRO B 1 173 ? -8.234 22.453 15.188 1 98.12 173 PRO B C 1
ATOM 3254 O O . PRO B 1 173 ? -8.117 22.781 16.375 1 98.12 173 PRO B O 1
ATOM 3257 N N . ASN B 1 174 ? -7.43 21.547 14.609 1 98.81 174 ASN B N 1
ATOM 3258 C CA . ASN B 1 174 ? -6.32 20.922 15.328 1 98.81 174 ASN B CA 1
ATOM 3259 C C . ASN B 1 174 ? -5.027 21 14.523 1 98.81 174 ASN B C 1
ATOM 3261 O O . ASN B 1 174 ? -5.008 20.641 13.344 1 98.81 174 ASN B O 1
ATOM 3265 N N . VAL B 1 175 ? -3.996 21.469 15.156 1 98.88 175 VAL B N 1
ATOM 3266 C CA . VAL B 1 175 ? -2.691 21.594 14.508 1 98.88 175 VAL B CA 1
ATOM 3267 C C . VAL B 1 175 ? -1.648 20.812 15.312 1 98.88 175 VAL B C 1
ATOM 3269 O O . VAL B 1 175 ? -1.527 21 16.531 1 98.88 175 VAL B O 1
ATOM 3272 N N . LEU B 1 176 ? -0.974 19.891 14.688 1 98.88 176 LEU B N 1
ATOM 3273 C CA . LEU B 1 176 ? 0.219 19.234 15.211 1 98.88 176 LEU B CA 1
ATOM 3274 C C . LEU B 1 176 ? 1.456 19.641 14.422 1 98.88 176 LEU B C 1
ATOM 3276 O O . LEU B 1 176 ? 1.784 19.016 13.406 1 98.88 176 LEU B O 1
ATOM 3280 N N . ALA B 1 177 ? 2.115 20.688 14.891 1 98.69 177 ALA B N 1
ATOM 3281 C CA . ALA B 1 177 ? 3.326 21.188 14.242 1 98.69 177 ALA B CA 1
ATOM 3282 C C . ALA B 1 177 ? 4.551 20.391 14.68 1 98.69 177 ALA B C 1
ATOM 3284 O O . ALA B 1 177 ? 4.863 20.312 15.867 1 98.69 177 ALA B O 1
ATOM 3285 N N . LYS B 1 178 ? 5.281 19.828 13.695 1 97.19 178 LYS B N 1
ATOM 3286 C CA . LYS B 1 178 ? 6.32 18.828 13.977 1 97.19 178 LYS B CA 1
ATOM 3287 C C . LYS B 1 178 ? 7.711 19.453 13.836 1 97.19 178 LYS B C 1
ATOM 3289 O O . LYS B 1 178 ? 8.086 19.922 12.766 1 97.19 178 LYS B O 1
ATOM 3294 N N . ALA B 1 179 ? 8.461 19.438 14.859 1 94.5 179 ALA B N 1
ATOM 3295 C CA . ALA B 1 179 ? 9.859 19.859 14.812 1 94.5 179 ALA B CA 1
ATOM 3296 C C . ALA B 1 179 ? 10.797 18.656 14.812 1 94.5 179 ALA B C 1
ATOM 3298 O O . ALA B 1 179 ? 11.883 18.703 14.242 1 94.5 179 ALA B O 1
ATOM 3299 N N . GLY B 1 180 ? 10.32 17.562 15.406 1 91.88 180 GLY B N 1
ATOM 3300 C CA . GLY B 1 180 ? 11.25 16.469 15.609 1 91.88 180 GLY B CA 1
ATOM 3301 C C . GLY B 1 180 ? 12.484 16.875 16.406 1 91.88 180 GLY B C 1
ATOM 3302 O O . GLY B 1 180 ? 12.375 17.547 17.422 1 91.88 180 GLY B O 1
ATOM 3303 N N . PRO B 1 181 ? 13.602 16.422 15.961 1 90.25 181 PRO B N 1
ATOM 3304 C CA . PRO B 1 181 ? 14.836 16.734 16.688 1 90.25 181 PRO B CA 1
ATOM 3305 C C . PRO B 1 181 ? 15.461 18.047 16.25 1 90.25 181 PRO B C 1
ATOM 3307 O O . PRO B 1 181 ? 16.547 18.406 16.703 1 90.25 181 PRO B O 1
ATOM 3310 N N . SER B 1 182 ? 14.844 18.812 15.477 1 90.62 182 SER B N 1
ATOM 3311 C CA . SER B 1 182 ? 15.484 19.844 14.664 1 90.62 182 SER B CA 1
ATOM 3312 C C . SER B 1 182 ? 15.703 21.125 15.469 1 90.62 182 SER B C 1
ATOM 3314 O O . SER B 1 182 ? 16.406 22.031 15.016 1 90.62 182 SER B O 1
ATOM 3316 N N . LEU B 1 183 ? 15.125 21.219 16.656 1 91.69 183 LEU B N 1
ATOM 3317 C CA . LEU B 1 183 ? 15.25 22.453 17.406 1 91.69 183 LEU B CA 1
ATOM 3318 C C . LEU B 1 183 ? 16.344 22.328 18.469 1 91.69 183 LEU B C 1
ATOM 3320 O O . LEU B 1 183 ? 16.5 23.219 19.3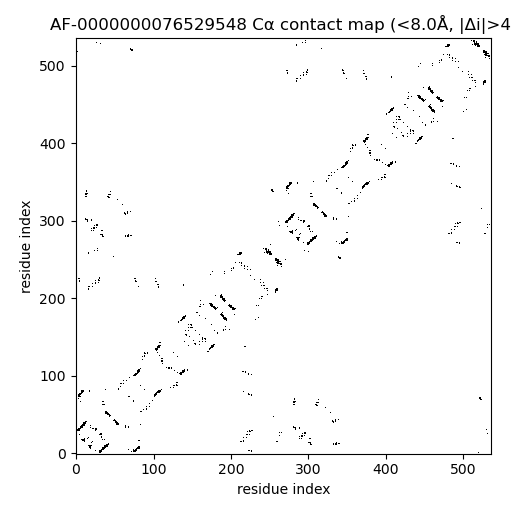12 1 91.69 183 LEU B O 1
ATOM 3324 N N . GLY B 1 184 ? 17.062 21.219 18.484 1 86.81 184 GLY B N 1
ATOM 3325 C CA . GLY B 1 184 ? 18.266 21.062 19.297 1 86.81 184 GLY B CA 1
ATOM 3326 C C . GLY B 1 184 ? 17.969 20.953 20.781 1 86.81 184 GLY B C 1
ATOM 3327 O O . GLY B 1 184 ? 18.766 21.375 21.609 1 86.81 184 GLY B O 1
ATOM 3328 N N . THR B 1 185 ? 16.828 20.375 21.156 1 86.62 185 THR B N 1
ATOM 3329 C CA . THR B 1 185 ? 16.438 20.281 22.562 1 86.62 185 THR B CA 1
ATOM 3330 C C . THR B 1 185 ? 16.859 18.953 23.156 1 86.62 185 THR B C 1
ATOM 3332 O O . THR B 1 185 ? 16.672 18.703 24.344 1 86.62 185 THR B O 1
ATOM 3335 N N . GLY B 1 186 ? 17.453 18.078 22.344 1 86.31 186 GLY B N 1
ATOM 3336 C CA . GLY B 1 186 ? 17.812 16.75 22.781 1 86.31 186 GLY B CA 1
ATOM 3337 C C . GLY B 1 186 ? 16.656 15.766 22.719 1 86.31 186 GLY B C 1
ATOM 3338 O O . GLY B 1 186 ? 16.828 14.578 22.984 1 86.31 186 GLY B O 1
ATOM 3339 N N . THR B 1 187 ? 15.5 16.281 22.359 1 90.62 187 THR B N 1
ATOM 3340 C CA . THR B 1 187 ? 14.297 15.477 22.219 1 90.62 187 THR B CA 1
ATOM 3341 C C . THR B 1 187 ? 13.672 15.68 20.844 1 90.62 187 THR B C 1
ATOM 3343 O O . THR B 1 187 ? 14.07 16.578 20.094 1 90.62 187 THR B O 1
ATOM 3346 N N . ALA B 1 188 ? 12.875 14.758 20.406 1 93.06 188 ALA B N 1
ATOM 3347 C CA . ALA B 1 188 ? 11.961 14.992 19.281 1 93.06 188 ALA B CA 1
ATOM 3348 C C . ALA B 1 188 ? 10.68 15.664 19.766 1 93.06 188 ALA B C 1
ATOM 3350 O O . ALA B 1 188 ? 9.922 15.078 20.547 1 93.06 188 ALA B O 1
ATOM 3351 N N . LEU B 1 189 ? 10.5 16.844 19.281 1 94.88 189 LEU B N 1
ATOM 3352 C CA . LEU B 1 189 ? 9.477 17.703 19.859 1 94.88 189 LEU B CA 1
ATOM 3353 C C . LEU B 1 189 ? 8.445 18.109 18.812 1 94.88 189 LEU B C 1
ATOM 3355 O O . LEU B 1 189 ? 8.805 18.453 17.688 1 94.88 189 LEU B O 1
ATOM 3359 N N . ASP B 1 190 ? 7.09 18.062 19.188 1 97.81 190 ASP B N 1
ATOM 3360 C CA . ASP B 1 190 ? 5.98 18.594 18.391 1 97.81 190 ASP B CA 1
ATOM 3361 C C . ASP B 1 190 ? 5.051 19.453 19.266 1 97.81 190 ASP B C 1
ATOM 3363 O O . ASP B 1 190 ? 5.004 19.281 20.484 1 97.81 190 ASP B O 1
ATOM 3367 N N . VAL B 1 191 ? 4.398 20.359 18.625 1 98.62 191 VAL B N 1
ATOM 3368 C CA . VAL B 1 191 ? 3.459 21.219 19.344 1 98.62 191 VAL B CA 1
ATOM 3369 C C . VAL B 1 191 ? 2.037 20.938 18.859 1 98.62 191 VAL B C 1
ATOM 3371 O O . VAL B 1 191 ? 1.769 20.969 17.656 1 98.62 191 VAL B O 1
ATOM 3374 N N . PHE B 1 192 ? 1.177 20.641 19.844 1 98.88 192 PHE B N 1
ATOM 3375 C CA . PHE B 1 192 ? -0.243 20.453 19.578 1 98.88 192 PHE B CA 1
ATOM 3376 C C . PHE B 1 192 ? -1.041 21.672 20 1 98.88 192 PHE B C 1
ATOM 3378 O O . PHE B 1 192 ? -0.823 22.219 21.078 1 98.88 192 PHE B O 1
ATOM 3385 N N . TYR B 1 193 ? -1.965 22.141 19.125 1 98.88 193 TYR B N 1
ATOM 3386 C CA . TYR B 1 193 ? -2.846 23.25 19.469 1 98.88 193 TYR B CA 1
ATOM 3387 C C . TYR B 1 193 ? -4.23 23.047 18.859 1 98.88 193 TYR B C 1
ATOM 3389 O O . TYR B 1 193 ? -4.355 22.75 17.672 1 98.88 193 TYR B O 1
ATOM 3397 N N . ASP B 1 194 ? -5.273 23.234 19.781 1 98.69 194 ASP B N 1
ATOM 3398 C CA . ASP B 1 194 ? -6.637 23.031 19.297 1 98.69 194 ASP B CA 1
ATOM 3399 C C . ASP B 1 194 ? -7.516 24.25 19.609 1 98.69 194 ASP B C 1
ATOM 3401 O O . ASP B 1 194 ? -8.742 24.125 19.656 1 98.69 194 ASP B O 1
ATOM 3405 N N . GLY B 1 195 ? -6.906 25.391 19.828 1 98.06 195 GLY B N 1
ATOM 3406 C CA . GLY B 1 195 ? -7.641 26.594 20.156 1 98.06 195 GLY B CA 1
ATOM 3407 C C . GLY B 1 195 ? -7.781 26.812 21.656 1 98.06 195 GLY B C 1
ATOM 3408 O O . GLY B 1 195 ? -8.008 27.938 22.109 1 98.06 195 GLY B O 1
ATOM 3409 N N . ALA B 1 196 ? -7.613 25.766 22.453 1 97.81 196 ALA B N 1
ATOM 3410 C CA . ALA B 1 196 ? -7.738 25.828 23.906 1 97.81 196 ALA B CA 1
ATOM 3411 C C . ALA B 1 196 ? -6.52 25.203 24.594 1 97.81 196 ALA B C 1
ATOM 3413 O O . ALA B 1 196 ? -5.945 25.797 25.5 1 97.81 196 ALA B O 1
ATOM 3414 N N . THR B 1 197 ? -6.156 24.078 24.094 1 97.94 197 THR B N 1
ATOM 3415 C CA . THR B 1 197 ? -5.027 23.344 24.641 1 97.94 197 THR B CA 1
ATOM 3416 C C . THR B 1 197 ? -3.787 23.516 23.766 1 97.94 197 THR B C 1
ATOM 3418 O O . THR B 1 197 ? -3.836 23.281 22.562 1 97.94 197 THR B O 1
ATOM 3421 N N . LEU B 1 198 ? -2.744 24.031 24.328 1 98.38 198 LEU B N 1
ATOM 3422 C CA . LEU B 1 198 ? -1.421 24.094 23.719 1 98.38 198 LEU B CA 1
ATOM 3423 C C . LEU B 1 198 ? -0.435 23.203 24.469 1 98.38 198 LEU B C 1
ATOM 3425 O O . LEU B 1 198 ? -0.108 23.469 25.641 1 98.38 198 LEU B O 1
ATOM 3429 N N . GLU B 1 199 ? 0.019 22.109 23.844 1 98.19 199 GLU B N 1
ATOM 3430 C CA . GLU B 1 199 ? 0.87 21.125 24.5 1 98.19 199 GLU B CA 1
ATOM 3431 C C . GLU B 1 199 ? 2.131 20.844 23.688 1 98.19 199 GLU B C 1
ATOM 3433 O O . GLU B 1 199 ? 2.07 20.734 22.469 1 98.19 199 GLU B O 1
ATOM 3438 N N . VAL B 1 200 ? 3.209 20.859 24.375 1 98 200 VAL B N 1
ATOM 3439 C CA . VAL B 1 200 ? 4.453 20.375 23.797 1 98 200 VAL B CA 1
ATOM 3440 C C . VAL B 1 200 ? 4.594 18.875 24.047 1 98 200 VAL B C 1
ATOM 3442 O O . VAL B 1 200 ? 4.609 18.438 25.203 1 98 200 VAL B O 1
ATOM 3445 N N . LEU B 1 201 ? 4.66 18.109 22.969 1 97.5 201 LEU B N 1
ATOM 3446 C CA . LEU B 1 201 ? 4.812 16.656 23.031 1 97.5 201 LEU B CA 1
ATOM 3447 C C . LEU B 1 201 ? 6.254 16.25 22.734 1 97.5 201 LEU B C 1
ATOM 3449 O O . LEU B 1 201 ? 6.781 16.562 21.672 1 97.5 201 LEU B O 1
ATOM 3453 N N . GLU B 1 202 ? 6.84 15.555 23.703 1 94.31 202 GLU B N 1
ATOM 3454 C CA . GLU B 1 202 ? 8.25 15.211 23.562 1 94.31 202 GLU B CA 1
ATOM 3455 C C . GLU B 1 202 ? 8.484 13.727 23.797 1 94.31 202 GLU B C 1
ATOM 3457 O O . GLU B 1 202 ? 7.855 13.125 24.688 1 94.31 202 GLU B O 1
ATOM 3462 N N . VAL B 1 203 ? 9.32 13.148 22.969 1 91.44 203 VAL B N 1
ATOM 3463 C CA . VAL B 1 203 ? 9.883 11.82 23.172 1 91.44 203 VAL B CA 1
ATOM 3464 C C . VAL B 1 203 ? 11.398 11.867 22.953 1 91.44 203 VAL B C 1
ATOM 3466 O O . VAL B 1 203 ? 11.906 12.789 22.312 1 91.44 203 VAL B O 1
ATOM 3469 N N . PRO B 1 204 ? 12.086 10.922 23.594 1 88.81 204 PRO B N 1
ATOM 3470 C CA . PRO B 1 204 ? 13.523 10.906 23.312 1 88.81 204 PRO B CA 1
ATOM 3471 C C . PRO B 1 204 ? 13.828 10.812 21.812 1 88.81 204 PRO B C 1
ATOM 3473 O O . PRO B 1 204 ? 13.141 10.094 21.094 1 88.81 204 PRO B O 1
ATOM 3476 N N . ALA B 1 205 ? 14.727 11.562 21.359 1 86.81 205 ALA B N 1
ATOM 3477 C CA . ALA B 1 205 ? 15.133 11.492 19.953 1 86.81 205 ALA B CA 1
ATOM 3478 C C . ALA B 1 205 ? 15.836 10.172 19.656 1 86.81 205 ALA B C 1
ATOM 3480 O O . ALA B 1 205 ? 16.609 9.664 20.469 1 86.81 205 ALA B O 1
ATOM 3481 N N . VAL B 1 206 ? 15.391 9.602 18.484 1 82.88 206 VAL B N 1
ATOM 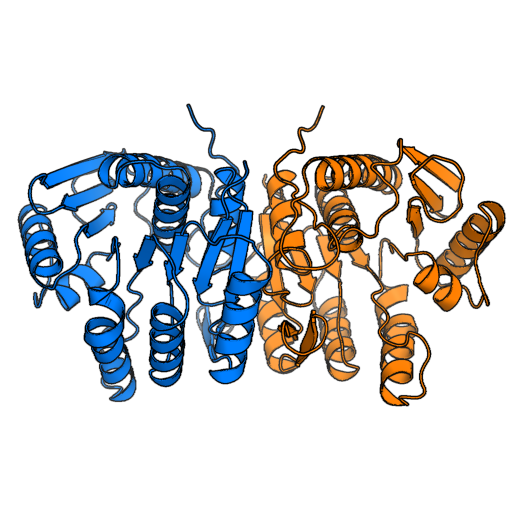3482 C CA . VAL B 1 206 ? 16.047 8.406 17.984 1 82.88 206 VAL B CA 1
ATOM 3483 C C . VAL B 1 206 ? 17.031 8.781 16.875 1 82.88 206 VAL B C 1
ATOM 3485 O O . VAL B 1 206 ? 16.625 8.953 15.727 1 82.88 206 VAL B O 1
ATOM 3488 N N . GLY B 1 207 ? 18.141 9.469 17.234 1 77.94 207 GLY B N 1
ATOM 3489 C CA . GLY B 1 207 ? 19.156 9.898 16.281 1 77.94 207 GLY B CA 1
ATOM 3490 C C . GLY B 1 207 ? 18.922 11.305 15.766 1 77.94 207 GLY B C 1
ATOM 3491 O O . GLY B 1 207 ? 17.953 11.969 16.156 1 77.94 207 GLY B O 1
ATOM 3492 N N . ASP B 1 208 ? 19.797 11.773 14.828 1 77.44 208 ASP B N 1
ATOM 3493 C CA . ASP B 1 208 ? 19.734 13.156 14.367 1 77.44 208 ASP B CA 1
ATOM 3494 C C . ASP B 1 208 ? 19.594 13.227 12.852 1 77.44 208 ASP B C 1
ATOM 3496 O O . ASP B 1 208 ? 19.578 14.312 12.273 1 77.44 208 ASP B O 1
ATOM 3500 N N . GLU B 1 209 ? 19.312 12.062 12.344 1 83.5 209 GLU B N 1
ATOM 3501 C CA . GLU B 1 209 ? 19.234 12.062 10.883 1 83.5 209 GLU B CA 1
ATOM 3502 C C . GLU B 1 209 ? 17.797 12.117 10.398 1 83.5 209 GLU B C 1
ATOM 3504 O O . GLU B 1 209 ? 16.875 11.727 11.117 1 83.5 209 GLU B O 1
ATOM 3509 N N . ARG B 1 210 ? 17.688 12.688 9.188 1 84.56 210 ARG B N 1
ATOM 3510 C CA . ARG B 1 210 ? 16.406 12.625 8.508 1 84.56 210 ARG B CA 1
ATOM 3511 C C . ARG B 1 210 ? 15.992 11.18 8.242 1 84.56 210 ARG B C 1
ATOM 3513 O O . ARG B 1 210 ? 16.812 10.359 7.836 1 84.56 210 ARG B O 1
ATOM 3520 N N . VAL B 1 211 ? 14.758 10.914 8.586 1 93.56 211 VAL B N 1
ATOM 3521 C CA . VAL B 1 211 ? 14.25 9.562 8.359 1 93.56 211 VAL B CA 1
ATOM 3522 C C . VAL B 1 211 ? 13.125 9.602 7.332 1 93.56 211 VAL B C 1
ATOM 3524 O O . VAL B 1 211 ? 12.109 10.266 7.543 1 93.56 211 VAL B O 1
ATOM 3527 N N . HIS B 1 212 ? 13.312 8.914 6.246 1 95.25 212 HIS B N 1
ATOM 3528 C CA . HIS B 1 212 ? 12.352 8.836 5.156 1 95.25 212 HIS B CA 1
ATOM 3529 C C . HIS B 1 212 ? 11.047 8.188 5.617 1 95.25 212 HIS B C 1
ATOM 3531 O O . HIS B 1 212 ? 11.062 7.109 6.219 1 95.25 212 HIS B O 1
ATOM 3537 N N . GLY B 1 213 ? 9.945 8.867 5.48 1 96.69 213 GLY B N 1
ATOM 3538 C CA . GLY B 1 213 ? 8.633 8.32 5.781 1 96.69 213 GLY B CA 1
ATOM 3539 C C . GLY B 1 213 ? 8.148 8.664 7.172 1 96.69 213 GLY B C 1
ATOM 3540 O O . GLY B 1 213 ? 7.023 8.32 7.547 1 96.69 213 GLY B O 1
ATOM 3541 N N . ALA B 1 214 ? 8.914 9.406 7.973 1 96.25 214 ALA B N 1
ATOM 3542 C CA . ALA B 1 214 ? 8.523 9.75 9.336 1 96.25 214 ALA B CA 1
ATOM 3543 C C . ALA B 1 214 ? 7.254 10.602 9.352 1 96.25 214 ALA B C 1
ATOM 3545 O O . ALA B 1 214 ? 6.332 10.336 10.125 1 96.25 214 ALA B O 1
ATOM 3546 N N . GLY B 1 215 ? 7.184 11.617 8.484 1 96.56 215 GLY B N 1
ATOM 3547 C CA . GLY B 1 215 ? 6.008 12.469 8.391 1 96.56 215 GLY B CA 1
ATOM 3548 C C . GLY B 1 215 ? 4.766 11.727 7.938 1 96.56 215 GLY B C 1
ATOM 3549 O O . GLY B 1 215 ? 3.682 11.922 8.492 1 96.56 215 GLY B O 1
ATOM 3550 N N . CYS B 1 216 ? 4.914 10.828 6.922 1 98.12 216 CYS B N 1
ATOM 3551 C CA . CYS B 1 216 ? 3.807 10.008 6.453 1 98.12 216 CYS B CA 1
ATOM 3552 C C . CYS B 1 216 ? 3.277 9.117 7.574 1 98.12 216 CYS B C 1
ATOM 3554 O O . CYS B 1 216 ? 2.064 8.969 7.734 1 98.12 216 CYS B O 1
ATOM 3556 N N . THR B 1 217 ? 4.18 8.539 8.328 1 98.62 217 THR B N 1
ATOM 3557 C CA . THR B 1 217 ? 3.805 7.66 9.438 1 98.62 217 THR B CA 1
ATOM 3558 C C . THR B 1 217 ? 3.01 8.43 10.492 1 98.62 217 THR B C 1
ATOM 3560 O O . THR B 1 217 ? 1.984 7.945 10.977 1 98.62 217 THR B O 1
ATOM 3563 N N . LEU B 1 218 ? 3.486 9.617 10.828 1 98.5 218 LEU B N 1
ATOM 3564 C CA . LEU B 1 218 ? 2.818 10.406 11.852 1 98.5 218 LEU B CA 1
ATOM 3565 C C . LEU B 1 218 ? 1.402 10.773 11.422 1 98.5 218 LEU B C 1
ATOM 3567 O O . LEU B 1 218 ? 0.448 10.57 12.18 1 98.5 218 LEU B O 1
ATOM 3571 N N . ALA B 1 219 ? 1.259 11.305 10.227 1 98.88 219 ALA B N 1
ATOM 3572 C CA . ALA B 1 219 ? -0.056 11.695 9.734 1 98.88 219 ALA B CA 1
ATOM 3573 C C . ALA B 1 219 ? -0.99 10.492 9.633 1 98.88 219 ALA B C 1
ATOM 3575 O O . ALA B 1 219 ? -2.17 10.586 9.984 1 98.88 219 ALA B O 1
ATOM 3576 N N . ALA B 1 220 ? -0.458 9.352 9.18 1 98.94 220 ALA B N 1
ATOM 3577 C CA . ALA B 1 220 ? -1.257 8.133 9.07 1 98.94 220 ALA B CA 1
ATOM 3578 C C . ALA B 1 220 ? -1.678 7.625 10.453 1 98.94 220 ALA B C 1
ATOM 3580 O O . ALA B 1 220 ? -2.809 7.164 10.633 1 98.94 220 ALA B O 1
ATOM 3581 N N . ALA B 1 221 ? -0.774 7.684 11.398 1 98.88 221 ALA B N 1
ATOM 3582 C CA . ALA B 1 221 ? -1.084 7.242 12.75 1 98.88 221 ALA B CA 1
ATOM 3583 C C . ALA B 1 221 ? -2.164 8.117 13.383 1 98.88 221 ALA B C 1
ATOM 3585 O O . ALA B 1 221 ? -3.092 7.613 14.016 1 98.88 221 ALA B O 1
ATOM 3586 N N . VAL B 1 222 ? -2.047 9.438 13.211 1 98.94 222 VAL B N 1
ATOM 3587 C CA . VAL B 1 222 ? -3.09 10.344 13.672 1 98.94 222 VAL B CA 1
ATOM 3588 C C . VAL B 1 222 ? -4.43 9.953 13.055 1 98.94 222 VAL B C 1
ATOM 3590 O O . VAL B 1 222 ? -5.438 9.852 13.758 1 98.94 222 VAL B O 1
ATOM 3593 N N . THR B 1 223 ? -4.426 9.703 11.797 1 98.94 223 THR B N 1
ATOM 3594 C CA . THR B 1 223 ? -5.637 9.352 11.062 1 98.94 223 THR B CA 1
ATOM 3595 C C . THR B 1 223 ? -6.254 8.07 11.617 1 98.94 223 THR B C 1
ATOM 3597 O O . THR B 1 223 ? -7.461 8.016 11.867 1 98.94 223 THR B O 1
ATOM 3600 N N . ALA B 1 224 ? -5.418 7.082 11.836 1 98.88 224 ALA B N 1
ATOM 3601 C CA . ALA B 1 224 ? -5.895 5.801 12.344 1 98.88 224 ALA B CA 1
ATOM 3602 C C . ALA B 1 224 ? -6.508 5.961 13.734 1 98.88 224 ALA B C 1
ATOM 3604 O O . ALA B 1 224 ? -7.578 5.418 14.016 1 98.88 224 ALA B O 1
ATOM 3605 N N . GLU B 1 225 ? -5.852 6.691 14.594 1 98.88 225 GLU B N 1
ATOM 3606 C CA . GLU B 1 225 ? -6.332 6.852 15.961 1 98.88 225 GLU B CA 1
ATOM 3607 C C . GLU B 1 225 ? -7.629 7.656 16 1 98.88 225 GLU B C 1
ATOM 3609 O O . GLU B 1 225 ? -8.539 7.332 16.766 1 98.88 225 GLU B O 1
ATOM 3614 N N . LEU B 1 226 ? -7.703 8.719 15.188 1 98.94 226 LEU B N 1
ATOM 3615 C CA . LEU B 1 226 ? -8.953 9.461 15.094 1 98.94 226 LEU B CA 1
ATOM 3616 C C . LEU B 1 226 ? -10.078 8.57 14.578 1 98.94 226 LEU B C 1
ATOM 3618 O O . LEU B 1 226 ? -11.203 8.633 15.078 1 98.94 226 LEU B O 1
ATOM 3622 N N . ALA B 1 227 ? -9.773 7.742 13.609 1 98.81 227 ALA B N 1
ATOM 3623 C CA . ALA B 1 227 ? -10.758 6.805 13.07 1 98.81 227 ALA B CA 1
ATOM 3624 C C . ALA B 1 227 ? -11.305 5.898 14.172 1 98.81 227 ALA B C 1
ATOM 3626 O O . ALA B 1 227 ? -12.484 5.531 14.148 1 98.81 227 ALA B O 1
ATOM 3627 N N . LYS B 1 228 ? -10.477 5.59 15.102 1 98.44 228 LYS B N 1
ATOM 3628 C CA . LYS B 1 228 ? -10.836 4.668 16.172 1 98.44 228 LYS B CA 1
ATOM 3629 C C . LYS B 1 228 ? -11.555 5.398 17.297 1 98.44 228 LYS B C 1
ATOM 3631 O O . LYS B 1 228 ? -11.984 4.777 18.281 1 98.44 228 LYS B O 1
ATOM 3636 N N . GLY B 1 229 ? -11.555 6.723 17.266 1 98.56 229 GLY B N 1
ATOM 3637 C CA . GLY B 1 229 ? -12.367 7.461 18.219 1 98.56 229 GLY B CA 1
ATOM 3638 C C . GLY B 1 229 ? -11.547 8.234 19.234 1 98.56 229 GLY B C 1
ATOM 3639 O O . GLY B 1 229 ? -12.102 8.875 20.125 1 98.56 229 GLY B O 1
ATOM 3640 N N . ALA B 1 230 ? -10.281 8.281 19.125 1 98.69 230 ALA B N 1
ATOM 3641 C CA . ALA B 1 230 ? -9.438 9.07 20.016 1 98.69 230 ALA B CA 1
ATOM 3642 C C . ALA B 1 230 ? -9.703 10.562 19.844 1 98.69 230 ALA B C 1
ATOM 3644 O O . ALA B 1 230 ? -10.109 11 18.766 1 98.69 230 ALA B O 1
ATOM 3645 N N . THR B 1 231 ? -9.484 11.344 20.891 1 98.69 231 THR B N 1
ATOM 3646 C CA . THR B 1 231 ? -9.461 12.797 20.75 1 98.69 231 THR B CA 1
ATOM 3647 C C . THR B 1 231 ? -8.234 13.242 19.953 1 98.69 231 THR B C 1
ATOM 3649 O O . THR B 1 231 ? -7.258 12.5 19.844 1 98.69 231 THR B O 1
ATOM 3652 N N . PRO B 1 232 ? -8.266 14.414 19.406 1 98.81 232 PRO B N 1
ATOM 3653 C CA . PRO B 1 232 ? -7.121 14.883 18.641 1 98.81 232 PRO B CA 1
ATOM 3654 C C . PRO B 1 232 ? -5.82 14.875 19.438 1 98.81 232 PRO B C 1
ATOM 3656 O O . PRO B 1 232 ? -4.777 14.461 18.922 1 98.81 232 PRO B O 1
ATOM 3659 N N . LEU B 1 233 ? -5.867 15.234 20.672 1 98.75 233 LEU B N 1
ATOM 3660 C CA . LEU B 1 233 ? -4.664 15.234 21.484 1 98.75 233 LEU B CA 1
ATOM 3661 C C . LEU B 1 233 ? -4.18 13.805 21.75 1 98.75 233 LEU B C 1
ATOM 3663 O O . LEU B 1 233 ? -2.986 13.523 21.625 1 98.75 233 LEU B O 1
ATOM 3667 N N . GLU B 1 234 ? -5.074 12.891 22.109 1 98.56 234 GLU B N 1
ATOM 3668 C CA . GLU B 1 234 ? -4.711 11.492 22.281 1 98.56 234 GLU B CA 1
ATOM 3669 C C . GLU B 1 234 ? -4.078 10.914 21.016 1 98.56 234 GLU B C 1
ATOM 3671 O O . GLU B 1 234 ? -3.1 10.172 21.094 1 98.56 234 GLU B O 1
ATOM 3676 N N . ALA B 1 235 ? -4.691 11.25 19.891 1 98.81 235 ALA B N 1
ATOM 3677 C CA . ALA B 1 235 ? -4.176 10.789 18.594 1 98.81 235 ALA B CA 1
ATOM 3678 C C . ALA B 1 235 ? -2.754 11.305 18.359 1 98.81 235 ALA B C 1
ATOM 3680 O O . ALA B 1 235 ? -1.892 10.555 17.891 1 98.81 235 ALA B O 1
ATOM 3681 N N . ALA B 1 236 ? -2.531 12.539 18.703 1 98.69 236 ALA B N 1
ATOM 3682 C CA . ALA B 1 236 ? -1.212 13.141 18.547 1 98.69 236 ALA B CA 1
ATOM 3683 C C . ALA B 1 236 ? -0.174 12.43 19.406 1 98.69 236 ALA B C 1
ATOM 3685 O O . ALA B 1 236 ? 0.924 12.125 18.938 1 98.69 236 ALA B O 1
ATOM 3686 N N . VAL B 1 237 ? -0.507 12.148 20.625 1 97.81 237 VAL B N 1
ATOM 3687 C CA . VAL B 1 237 ? 0.401 11.492 21.562 1 97.81 237 VAL B CA 1
ATOM 3688 C C . VAL B 1 237 ? 0.746 10.094 21.062 1 97.81 237 VAL B C 1
ATOM 3690 O O . VAL B 1 237 ? 1.921 9.727 21 1 97.81 237 VAL B O 1
ATOM 3693 N N . ARG B 1 238 ? -0.222 9.367 20.641 1 97.69 238 ARG B N 1
ATOM 3694 C CA . ARG B 1 238 ? -0.003 8.008 20.156 1 97.69 238 ARG B CA 1
ATOM 3695 C C . ARG B 1 238 ? 0.814 8.023 18.859 1 97.69 238 ARG B C 1
ATOM 3697 O O . ARG B 1 238 ? 1.676 7.164 18.656 1 97.69 238 ARG B O 1
ATOM 3704 N N . ALA B 1 239 ? 0.489 8.961 18 1 98.19 239 ALA B N 1
ATOM 3705 C CA . ALA B 1 239 ? 1.212 9.062 16.734 1 98.19 239 ALA B CA 1
ATOM 3706 C C . ALA B 1 239 ? 2.703 9.289 16.969 1 98.19 239 ALA B C 1
ATOM 3708 O O . ALA B 1 239 ? 3.541 8.742 16.25 1 98.19 239 ALA B O 1
ATOM 3709 N N . LYS B 1 240 ? 3.059 10.062 17.938 1 96.5 240 LYS B N 1
ATOM 3710 C CA . LYS B 1 240 ? 4.461 10.305 18.25 1 96.5 240 LYS B CA 1
ATOM 3711 C C . LYS B 1 240 ? 5.148 9.016 18.703 1 96.5 240 LYS B C 1
ATOM 3713 O O . LYS B 1 240 ? 6.305 8.773 18.359 1 96.5 240 LYS B O 1
ATOM 3718 N N . GLU B 1 241 ? 4.418 8.203 19.469 1 95.81 241 GLU B N 1
ATOM 3719 C CA . GLU B 1 241 ? 4.965 6.918 19.891 1 95.81 241 GLU B CA 1
ATOM 3720 C C . GLU B 1 241 ? 5.195 6.004 18.688 1 95.81 241 GLU B C 1
ATOM 3722 O O . GLU B 1 241 ? 6.219 5.32 18.625 1 95.81 241 GLU B O 1
ATOM 3727 N N . VAL B 1 242 ? 4.242 6.004 17.797 1 97.38 242 VAL B N 1
ATOM 3728 C CA . VAL B 1 242 ? 4.324 5.152 16.609 1 97.38 242 VAL B CA 1
ATOM 3729 C C . VAL B 1 242 ? 5.527 5.555 15.766 1 97.38 242 VAL B C 1
ATOM 3731 O O . VAL B 1 242 ? 6.305 4.699 15.328 1 97.38 242 VAL B O 1
ATOM 3734 N N . VAL B 1 243 ? 5.664 6.859 15.516 1 95.94 243 VAL B N 1
ATOM 3735 C CA . VAL B 1 243 ? 6.75 7.32 14.664 1 95.94 243 VAL B CA 1
ATOM 3736 C C . VAL B 1 243 ? 8.094 7.039 15.336 1 95.94 243 VAL B C 1
ATOM 3738 O O . VAL B 1 243 ? 9.047 6.625 14.68 1 95.94 243 VAL B O 1
ATOM 3741 N N . ALA B 1 244 ? 8.172 7.27 16.641 1 94.38 244 ALA B N 1
ATOM 3742 C CA . ALA B 1 244 ? 9.414 6.973 17.375 1 94.38 244 ALA B CA 1
ATOM 3743 C C . ALA B 1 244 ? 9.789 5.5 17.219 1 94.38 244 ALA B C 1
ATOM 3745 O O . ALA B 1 244 ? 10.945 5.176 16.938 1 94.38 244 ALA B O 1
ATOM 3746 N N . SER B 1 245 ? 8.867 4.645 17.422 1 96.12 245 SER B N 1
ATOM 3747 C CA . SER B 1 245 ? 9.102 3.215 17.266 1 96.12 245 SER B CA 1
ATOM 3748 C C . SER B 1 245 ? 9.508 2.881 15.828 1 96.12 245 SER B C 1
ATOM 3750 O O . SER B 1 245 ? 10.406 2.07 15.609 1 96.12 245 SER B O 1
ATOM 3752 N N . SER B 1 246 ? 8.836 3.486 14.844 1 97.12 246 SER B N 1
ATOM 3753 C CA . SER B 1 246 ? 9.094 3.201 13.438 1 97.12 246 SER B CA 1
ATOM 3754 C C . SER B 1 246 ? 10.5 3.633 13.039 1 97.12 246 SER B C 1
ATOM 3756 O O . SER B 1 246 ? 11.125 3.014 12.164 1 97.12 246 SER B O 1
ATOM 3758 N N . ILE B 1 247 ? 10.922 4.723 13.617 1 95.81 247 ILE B N 1
ATOM 3759 C CA . ILE B 1 247 ? 12.289 5.188 13.375 1 95.81 247 ILE B CA 1
ATOM 3760 C C . ILE B 1 247 ? 13.281 4.238 14.039 1 95.81 247 ILE B C 1
ATOM 3762 O O . ILE B 1 247 ? 14.281 3.85 13.43 1 95.81 247 ILE B O 1
ATOM 3766 N N . GLU B 1 248 ? 13.023 3.828 15.266 1 94.25 248 GLU B N 1
ATOM 3767 C CA . GLU B 1 248 ? 13.891 2.918 16.016 1 94.25 248 GLU B CA 1
ATOM 3768 C C . GLU B 1 248 ? 14.055 1.59 15.281 1 94.25 248 GLU B C 1
ATOM 3770 O O . GLU B 1 248 ? 15.141 1.007 15.281 1 94.25 248 GLU B O 1
ATOM 3775 N N . HIS B 1 249 ? 13.055 1.119 14.672 1 95.62 249 HIS B N 1
ATOM 3776 C CA . HIS B 1 249 ? 13.07 -0.171 13.992 1 95.62 249 HIS B CA 1
ATOM 3777 C C . HIS B 1 249 ? 13.273 -0.001 12.492 1 95.62 249 HIS B C 1
ATOM 3779 O O . HIS B 1 249 ? 13.078 -0.943 11.719 1 95.62 249 HIS B O 1
ATOM 3785 N N . GLY B 1 250 ? 13.578 1.248 12.117 1 96.31 250 GLY B N 1
ATOM 3786 C CA . GLY B 1 250 ? 13.734 1.562 10.711 1 96.31 250 GLY B CA 1
ATOM 3787 C C . GLY B 1 250 ? 14.836 0.754 10.039 1 96.31 250 GLY B C 1
ATOM 3788 O O . GLY B 1 250 ? 15.562 0.012 10.703 1 96.31 250 GLY B O 1
ATOM 3789 N N . LEU B 1 251 ? 14.883 0.852 8.734 1 96.81 251 LEU B N 1
ATOM 3790 C CA . LEU B 1 251 ? 15.836 0.119 7.91 1 96.81 251 LEU B CA 1
ATOM 3791 C C . LEU B 1 251 ? 16.812 1.074 7.23 1 96.81 251 LEU B C 1
ATOM 3793 O O . LEU B 1 251 ? 16.562 2.279 7.164 1 96.81 251 LEU B O 1
ATOM 3797 N N . ARG B 1 252 ? 17.906 0.498 6.832 1 95.25 252 ARG B N 1
ATOM 3798 C CA . ARG B 1 252 ? 18.906 1.22 6.062 1 95.25 252 ARG B CA 1
ATOM 3799 C C . ARG B 1 252 ? 19.234 0.483 4.766 1 95.25 252 ARG B C 1
ATOM 3801 O O . ARG B 1 252 ? 19.469 -0.728 4.777 1 95.25 252 ARG B O 1
ATOM 3808 N N . GLY B 1 253 ? 19.078 1.197 3.734 1 95.25 253 GLY B N 1
ATOM 3809 C CA . GLY B 1 253 ? 19.484 0.686 2.436 1 95.25 253 GLY B CA 1
ATOM 3810 C C . GLY B 1 253 ? 20.609 1.473 1.81 1 95.25 253 GLY B C 1
ATOM 3811 O O . GLY B 1 253 ? 21.594 1.808 2.484 1 95.25 253 GLY B O 1
ATOM 3812 N N . ASN B 1 254 ? 20.5 1.682 0.537 1 95.94 254 ASN B N 1
ATOM 3813 C CA . ASN B 1 254 ? 21.594 2.326 -0.186 1 95.94 254 ASN B CA 1
ATOM 3814 C C . ASN B 1 254 ? 21.359 3.828 -0.332 1 95.94 254 ASN B C 1
ATOM 3816 O O . ASN B 1 254 ? 22.25 4.562 -0.757 1 95.94 254 ASN B O 1
ATOM 3820 N N . ILE B 1 255 ? 20.125 4.293 0.068 1 93.25 255 ILE B N 1
ATOM 3821 C CA . ILE B 1 255 ? 19.875 5.73 0.075 1 93.25 255 ILE B CA 1
ATOM 3822 C C . ILE B 1 255 ? 20.562 6.363 1.284 1 93.25 255 ILE B C 1
ATOM 3824 O O . ILE B 1 255 ? 20.844 5.688 2.277 1 93.25 255 ILE B O 1
ATOM 3828 N N . PRO B 1 256 ? 20.828 7.641 1.261 1 91.69 256 PRO B N 1
ATOM 3829 C CA . PRO B 1 256 ? 21.703 8.25 2.27 1 91.69 256 PRO B CA 1
ATOM 3830 C C . PRO B 1 256 ? 20.984 8.492 3.598 1 91.69 256 PRO B C 1
ATOM 3832 O O . PRO B 1 256 ? 21.531 9.133 4.496 1 91.69 256 PRO B O 1
ATOM 3835 N N . PHE B 1 257 ? 19.797 8.023 3.777 1 92.31 257 PHE B N 1
ATOM 3836 C CA . PHE B 1 257 ? 19.047 8.141 5.031 1 92.31 257 PHE B CA 1
ATOM 3837 C C . PHE B 1 257 ? 18.25 6.875 5.309 1 92.31 257 PHE B C 1
ATOM 3839 O O . PHE B 1 257 ? 17.891 6.141 4.383 1 92.31 257 PHE B O 1
ATOM 3846 N N . PRO B 1 258 ? 18.047 6.613 6.594 1 96.12 258 PRO B N 1
ATOM 3847 C CA . PRO B 1 258 ? 17.188 5.477 6.91 1 96.12 258 PRO B CA 1
ATOM 3848 C C . PRO B 1 258 ? 15.727 5.734 6.559 1 96.12 258 PRO B C 1
ATOM 3850 O O . PRO B 1 258 ? 15.352 6.863 6.23 1 96.12 258 PRO B O 1
ATOM 3853 N N . TYR B 1 259 ? 14.961 4.688 6.527 1 96.94 259 TYR B N 1
ATOM 3854 C CA . TYR B 1 259 ? 13.516 4.801 6.328 1 96.94 259 TYR B CA 1
ATOM 3855 C C . TYR B 1 259 ? 12.758 3.982 7.367 1 96.94 259 TYR B C 1
ATOM 3857 O O . TYR B 1 259 ? 13.297 3.025 7.93 1 96.94 259 TYR B O 1
ATOM 3865 N N . VAL B 1 260 ? 11.531 4.344 7.605 1 97.25 260 VAL B N 1
ATOM 3866 C CA . VAL B 1 260 ? 10.742 3.879 8.742 1 97.25 260 VAL B CA 1
ATOM 3867 C C . VAL B 1 260 ? 10.273 2.447 8.492 1 97.25 260 VAL B C 1
ATOM 3869 O O . VAL B 1 260 ? 10.117 2.027 7.344 1 97.25 260 VAL B O 1
ATOM 3872 N N . TYR B 1 261 ? 10.117 1.7 9.562 1 98.19 261 TYR B N 1
ATOM 3873 C CA . TYR B 1 261 ? 9.383 0.439 9.57 1 98.19 261 TYR B CA 1
ATOM 3874 C C . TYR B 1 261 ? 8.406 0.381 10.742 1 98.19 261 TYR B C 1
ATOM 3876 O O . TYR B 1 261 ? 8.82 0.326 11.898 1 98.19 261 TYR B O 1
ATOM 3884 N N . GLN B 1 262 ? 7.148 0.301 10.477 1 98.19 262 GLN B N 1
ATOM 3885 C CA . GLN B 1 262 ? 6.074 0.431 11.461 1 98.19 262 GLN B CA 1
ATOM 3886 C C . GLN B 1 262 ? 5.859 -0.878 12.211 1 98.19 262 GLN B C 1
ATOM 3888 O O . GLN B 1 262 ? 5.211 -0.897 13.258 1 98.19 262 GLN B O 1
ATOM 3893 N N . GLY B 1 263 ? 6.434 -1.981 11.695 1 96.88 263 GLY B N 1
ATOM 3894 C CA . GLY B 1 263 ? 6.078 -3.314 12.164 1 96.88 263 GLY B CA 1
ATOM 3895 C C . GLY B 1 263 ? 6.559 -3.605 13.57 1 96.88 263 GLY B C 1
ATOM 3896 O O . GLY B 1 263 ? 6.105 -4.562 14.203 1 96.88 263 GLY B O 1
ATOM 3897 N N . GLY B 1 264 ? 7.414 -2.748 14.109 1 95.69 264 GLY B N 1
ATOM 3898 C CA . GLY B 1 264 ? 7.953 -2.973 15.445 1 95.69 264 GLY B CA 1
ATOM 3899 C C . GLY B 1 264 ? 7.102 -2.359 16.547 1 95.69 264 GLY B C 1
ATOM 3900 O O . GLY B 1 264 ? 7.34 -2.6 17.719 1 95.69 264 GLY B O 1
ATOM 3901 N N . TYR B 1 265 ? 6.062 -1.629 16.141 1 96.38 265 TYR B N 1
ATOM 3902 C CA . TYR B 1 265 ? 5.254 -0.937 17.141 1 96.38 265 TYR B CA 1
ATOM 3903 C C . TYR B 1 265 ? 4.309 -1.904 17.844 1 96.38 265 TYR B C 1
ATOM 3905 O O . TYR B 1 265 ? 3.643 -2.715 17.203 1 96.38 265 TYR B O 1
ATOM 3913 N N . GLN B 1 266 ? 4.281 -1.887 19.141 1 87.44 266 GLN B N 1
ATOM 3914 C CA . GLN B 1 266 ? 3.334 -2.609 19.984 1 87.44 266 GLN B CA 1
ATOM 3915 C C . GLN B 1 266 ? 2.588 -1.656 20.922 1 87.44 266 GLN B C 1
ATOM 3917 O O . GLN B 1 266 ? 3.207 -0.888 21.656 1 87.44 266 GLN B O 1
ATOM 3922 N N . GLN B 1 267 ? 1.284 -1.682 20.703 1 75.5 267 GLN B N 1
ATOM 3923 C CA . GLN B 1 267 ? 0.52 -0.791 21.562 1 75.5 267 GLN B CA 1
ATOM 3924 C C . GLN B 1 267 ? 0.573 -1.256 23.016 1 75.5 267 GLN B C 1
ATOM 3926 O O . GLN B 1 267 ? 0.442 -2.449 23.297 1 75.5 267 GLN B O 1
ATOM 3931 N N . SER B 1 268 ? 0.978 -0.433 23.922 1 57.75 268 SER B N 1
ATOM 3932 C CA . SER B 1 268 ? 0.982 -0.723 25.344 1 57.75 268 SER B CA 1
ATOM 3933 C C . SER B 1 268 ? -0.436 -0.769 25.906 1 57.75 268 SER B C 1
ATOM 3935 O O . SER B 1 268 ? -1.335 -0.104 25.391 1 57.75 268 SER B O 1
#